Protein AF-0000000073371626 (afdb_homodimer)

Foldseek 3Di:
DKAWQPDPCWQLVVLLVQLAQFQEKEWEFQDAALDCPSDPCVNRLNYAEYEYEYAQFFQDPRLVSVLVSVLVVCVVCVVVNHHYWYFHDNPGHWGKIKGAHPVLKIKMKTWNFGNYPCRGHNDTIMIDIDTPSVVVVVVVCVSVLNGFFGIDDPVLSVVSVVQCVVQPDDDDPPDTRRGGSCVSTHTDPCSVVQDPPAWEKEFEDDDQVDWDDQQDFDQDQKDWQFFFPVPDPPHDARHKYFYAIPPLQQGQFIWGFHADWDACPDPPDRTGITTITGTLQNLCNGNSSVVSDGPVVLLVVDVVVDVDAQAPVRPSDPVVVVVPHRMGTTDPVSRVVVVVVSNVVSVVSSSD/DKAWQPDPCWQLVVLLVQLAQFQEKEWEFQDAALDCPSDPCVNRLNYAEYEYEYAQFFQDPRLVSVLVSVLVVCVVCVVVNHHYWYFHDNPGHWGKIKGAHPVQKIKMKTWNFGNYPCRGHNDTIMIDIDTPSVVVVVVVCVSVLNGFFGIDDPVLSVVSVVQCVVQPDDPDPPDTRRGGSCVSTHTDPCSVVQDPPAWEKEFEDDDQVDWDDQQDFDQDQKDWQFFFPVPDPPHDARHKYFYAIPPLQQGQFIWGFHADWDACPDPPDRTGITTITGTLQNLCNGNSSVVSDGPVVLLVVDVVVDVDAQAPVRPSDPVVVVVPHRMGTTDPVSRVVVVVVSNVVSVVSSSD

Solvent-accessible surface area (backbone atoms only — not comparable to full-atom values): 36688 Å² total; per-residue (Å²): 91,82,41,32,24,84,43,72,74,10,46,49,48,51,50,50,55,40,42,51,61,12,27,34,37,37,44,32,18,47,49,66,48,71,55,72,73,78,59,60,65,84,75,33,81,50,48,42,33,41,35,38,38,26,43,60,55,50,46,37,75,61,47,63,49,49,52,54,37,50,50,54,49,47,54,56,29,54,76,64,68,25,47,71,42,38,37,49,30,76,54,48,49,25,18,37,42,35,12,33,32,88,86,63,50,31,36,34,35,40,14,30,36,34,54,28,70,48,32,22,48,61,31,42,22,35,28,38,48,46,58,56,42,69,61,50,48,52,53,51,47,58,55,57,70,63,43,45,40,51,61,49,48,71,66,53,51,50,53,50,51,52,52,40,69,76,45,59,82,61,78,63,91,81,51,76,55,78,49,56,66,57,78,74,62,45,68,34,86,60,61,81,58,68,52,89,84,42,51,27,30,40,26,64,42,74,38,76,93,55,50,72,56,75,81,58,65,45,43,51,52,44,44,79,48,63,25,40,80,84,50,68,78,88,70,46,64,51,17,36,38,42,28,23,30,31,79,80,32,34,43,36,36,36,25,32,29,70,37,65,89,41,69,72,82,49,87,83,45,73,49,28,27,30,30,41,22,37,39,73,21,29,53,32,5,52,47,26,66,81,63,74,49,29,58,62,61,49,50,53,51,46,52,74,73,41,94,62,53,44,22,80,86,58,74,62,70,67,61,62,50,77,73,67,43,57,58,43,65,34,20,66,67,40,36,48,51,51,48,52,54,48,43,52,50,14,53,57,50,58,66,104,90,83,42,33,25,85,43,74,75,10,46,48,50,51,50,50,54,41,42,51,62,11,27,37,38,37,44,32,17,46,48,66,47,71,55,72,73,78,60,61,66,84,75,33,80,50,47,42,34,42,36,38,39,26,43,59,56,54,46,38,75,60,45,61,52,49,53,54,37,49,52,54,49,46,55,56,28,56,77,65,70,25,48,72,41,38,37,49,31,76,53,48,48,26,17,38,42,36,13,32,34,87,86,64,51,32,36,33,36,39,14,30,34,34,55,27,69,50,30,24,48,63,29,42,23,35,28,37,49,49,59,54,41,69,61,50,48,52,53,51,47,59,56,57,70,63,44,45,40,49,62,49,48,71,66,50,52,51,52,49,51,53,52,40,68,76,44,61,83,60,78,62,91,80,51,78,54,79,49,56,66,57,78,74,61,46,69,34,86,62,60,82,58,66,50,86,81,42,52,27,30,41,28,63,42,76,38,76,91,56,49,72,57,75,82,60,64,46,43,51,50,43,44,78,48,62,25,40,79,85,48,69,78,88,71,47,64,50,16,35,37,41,28,22,30,31,79,79,33,35,43,37,37,37,25,31,30,69,37,65,88,41,68,73,82,48,86,84,45,73,49,29,26,29,31,41,20,36,39,74,21,29,52,32,5,53,47,28,66,80,64,73,48,29,57,62,62,50,48,53,50,47,51,73,73,41,93,62,54,44,24,81,86,56,74,62,69,68,59,62,49,76,73,67,44,56,57,44,66,33,18,66,67,42,37,48,52,52,49,52,55,49,43,50,50,13,53,58,50,59,69,104

pLDDT: mean 91.42, std 7.22, range [48.56, 98.75]

Secondary structure (DSSP, 8-state):
-EEESSSSSSHHHHHHHHHTT-SEEEEE-SSB-S-TTSS-GGG-TT--EEEEEE---TT-THHHHHHHHHHHHHHHHHHTT-EEEEEE-TTB--EEEEEE-TTS-EEEEEES--BSHIIIIISB-EEEEE--HHHHHHHHHHHHTT--BPPB-HHHHHHHHHHHHHSPPPSSSSSPP---GGGG--BPTTTT---TTPPEEEEEESBTTBPPPTT-----SEEEEEE-TT--TT--TT-EEEEEETTT-BEEEEEEE-S--EE-S-TT-SS-EEEEEEES-HHHHHSHHHH--BHHHHHHHHHHH-S--SSTTS----HHHHTT-S-EEE-HHHHHHHHHHHHHHHHHHHT-/-EEESSSSS-HHHHHHHHHTT-SEEEEE-SSB-S-TTSS-GGG-TT--EEEEEE---TT-THHHHHHHHHHHHHHHHHHTT-EEEEEE-TTB--EEEEEE-TTS-EEEEEES--BSHIIIIISB-EEEEE--HHHHHHHHHHHHTT--BPPB-HHHHHHHHHHHHHSPPPSSSSSPP---GGGG--BPTTTT---TTPPEEEEEESBTTBPPPTT-----SEEEEEE-TT--TT--TT-EEEEEETTT-BEEEEEEE-S--EE-S-TT-SS-EEEEEEES-HHHHHSHHHH--BHHHHHHHHHHH-S--SSTTS----HHHHTT-S-EEE-HHHHHHHHHHHHHHHHHHHT-

Organism: Flavobacterium johnsoniae (strain ATCC 17061 / DSM 2064 / JCM 8514 / BCRC 14874 / CCUG 350202 / NBRC 14942 / NCIMB 11054 / UW101) (NCBI:txid376686)

Nearest PDB structures (foldseek):
  4gel-assembly1_A  TM=6.623E-01  e=2.636E-05  Drosophila melanogaster
  3sq5-assembly2_B  TM=3.967E-01  e=4.825E-05  Saccharomyces cerevisiae S288C
  3sq5-assembly6_C  TM=3.981E-01  e=5.445E-05  Saccharomyces cerevisiae S288C
  3sq8-assembly2_B  TM=4.186E-01  e=1.348E-04  Saccharomyces cerevisiae S288C
  1q32-assembly3_C  TM=4.103E-01  e=1.195E-04  Saccharomyces cerevisiae

Structure (mmCIF, N/CA/C/O backbone):
data_AF-0000000073371626-model_v1
#
loop_
_entity.id
_entity.type
_entity.pdbx_description
1 polymer 'Restriction endonuclease type II NgoFVII N-terminal domain-containing protein'
#
loop_
_atom_site.group_PDB
_atom_site.id
_atom_site.type_symbol
_atom_site.label_atom_id
_atom_site.label_alt_id
_atom_site.label_comp_id
_atom_site.label_asym_id
_atom_site.label_entity_id
_atom_site.label_seq_id
_atom_site.pdbx_PDB_ins_code
_atom_site.Cartn_x
_atom_site.Cartn_y
_atom_site.Cartn_z
_atom_site.occupancy
_atom_site.B_iso_or_equiv
_atom_site.auth_seq_id
_atom_site.auth_comp_id
_atom_site.auth_asym_id
_atom_site.auth_atom_id
_atom_site.pdbx_PDB_model_num
ATOM 1 N N . MET A 1 1 ? 0.713 -13.016 15.336 1 92.75 1 MET A N 1
ATOM 2 C CA . MET A 1 1 ? 0.901 -13.961 14.242 1 92.75 1 MET A CA 1
ATOM 3 C C . MET A 1 1 ? 1.153 -13.227 12.93 1 92.75 1 MET A C 1
ATOM 5 O O . MET A 1 1 ? 0.435 -12.289 12.586 1 92.75 1 MET A O 1
ATOM 9 N N . ILE A 1 2 ? 2.133 -13.633 12.211 1 95.75 2 ILE A N 1
ATOM 10 C CA . ILE A 1 2 ? 2.438 -13.047 10.906 1 95.75 2 ILE A CA 1
ATOM 11 C C . ILE A 1 2 ? 1.595 -13.719 9.828 1 95.75 2 ILE A C 1
ATOM 13 O O . ILE A 1 2 ? 1.449 -14.945 9.82 1 95.75 2 ILE A O 1
ATOM 17 N N . ILE A 1 3 ? 1.019 -12.844 8.977 1 96.25 3 ILE A N 1
ATOM 18 C CA . ILE A 1 3 ? 0.174 -13.336 7.891 1 96.25 3 ILE A CA 1
ATOM 19 C C . ILE A 1 3 ? 0.754 -12.898 6.547 1 96.25 3 ILE A C 1
ATOM 21 O O . ILE A 1 3 ? 1.371 -11.836 6.445 1 96.25 3 ILE A O 1
ATOM 25 N N . ASN A 1 4 ? 0.581 -13.734 5.578 1 95.12 4 ASN A N 1
ATOM 26 C CA . ASN A 1 4 ? 0.992 -13.406 4.219 1 95.12 4 ASN A CA 1
ATOM 27 C C . ASN A 1 4 ? 0.132 -14.125 3.184 1 95.12 4 ASN A C 1
ATOM 29 O O . ASN A 1 4 ? -0.821 -14.82 3.537 1 95.12 4 ASN A O 1
ATOM 33 N N . ASN A 1 5 ? 0.377 -13.867 1.93 1 91.56 5 ASN A N 1
ATOM 34 C CA . ASN A 1 5 ? -0.418 -14.477 0.869 1 91.56 5 ASN A CA 1
ATOM 35 C C . ASN A 1 5 ? 0.321 -15.633 0.21 1 91.56 5 ASN A C 1
ATOM 37 O O . ASN A 1 5 ? 0.059 -15.969 -0.948 1 91.56 5 ASN A O 1
ATOM 41 N N . LEU A 1 6 ? 1.249 -16.234 0.873 1 85.75 6 LEU A N 1
ATOM 42 C CA . LEU A 1 6 ? 2.08 -17.281 0.268 1 85.75 6 LEU A CA 1
ATOM 43 C C . LEU A 1 6 ? 1.357 -18.625 0.265 1 85.75 6 LEU A C 1
ATOM 45 O O . LEU A 1 6 ? 1.781 -19.547 -0.416 1 85.75 6 LEU A O 1
ATOM 49 N N . THR A 1 7 ? 0.28 -18.734 1.077 1 85.44 7 THR A N 1
ATOM 50 C CA . THR A 1 7 ? -0.546 -19.938 1.125 1 85.44 7 THR A CA 1
ATOM 51 C C . THR A 1 7 ? -2.027 -19.578 1.078 1 85.44 7 THR A C 1
ATOM 53 O O . THR A 1 7 ? -2.383 -18.406 1.025 1 85.44 7 THR A O 1
ATOM 56 N N . ARG A 1 8 ? -2.885 -20.578 1.161 1 86.88 8 ARG A N 1
ATOM 57 C CA . ARG A 1 8 ? -4.328 -20.359 1.145 1 86.88 8 ARG A CA 1
ATOM 58 C C . ARG A 1 8 ? -4.797 -19.719 2.451 1 86.88 8 ARG A C 1
ATOM 60 O O . ARG A 1 8 ? -5.914 -19.203 2.529 1 86.88 8 ARG A O 1
ATOM 67 N N . GLN A 1 9 ? -3.961 -19.953 3.438 1 91.06 9 GLN A N 1
ATOM 68 C CA . GLN A 1 9 ? -4.223 -19.203 4.656 1 91.06 9 GLN A CA 1
ATOM 69 C C . GLN A 1 9 ? -3.74 -17.766 4.527 1 91.06 9 GLN A C 1
ATOM 71 O O . GLN A 1 9 ? -2.91 -17.297 5.316 1 91.06 9 GLN A O 1
ATOM 76 N N . ASN A 1 10 ? -4.32 -17.141 3.539 1 94 10 ASN A N 1
ATOM 77 C CA . ASN A 1 10 ? -3.906 -15.805 3.16 1 94 10 ASN A CA 1
ATOM 78 C C . ASN A 1 10 ? -4.723 -14.734 3.889 1 94 10 ASN A C 1
ATOM 80 O O . ASN A 1 10 ? -5.441 -15.047 4.84 1 94 10 ASN A O 1
ATOM 84 N N . HIS A 1 11 ? -4.578 -13.5 3.502 1 97.44 11 HIS A N 1
ATOM 85 C CA . HIS A 1 11 ? -5.25 -12.391 4.168 1 97.44 11 HIS A CA 1
ATOM 86 C C . HIS A 1 11 ? -6.766 -12.57 4.137 1 97.44 11 HIS A C 1
ATOM 88 O O . HIS A 1 11 ? -7.445 -12.32 5.137 1 97.44 11 HIS A O 1
ATOM 94 N N . LEU A 1 12 ? -7.258 -12.977 2.953 1 95.88 12 LEU A N 1
ATOM 95 C CA . LEU A 1 12 ? -8.703 -13.156 2.832 1 95.88 12 LEU A CA 1
ATOM 96 C C . LEU A 1 12 ? -9.211 -14.172 3.848 1 95.88 12 LEU A C 1
ATOM 98 O O . LEU A 1 12 ? -10.227 -13.938 4.508 1 95.88 12 LEU A O 1
ATOM 102 N N . HIS A 1 13 ? -8.492 -15.258 3.951 1 95 13 HIS A N 1
ATOM 103 C CA . HIS A 1 13 ? -8.844 -16.297 4.914 1 95 13 HIS A CA 1
ATOM 104 C C . HIS A 1 13 ? -8.922 -15.734 6.328 1 95 13 HIS A C 1
ATOM 106 O O . HIS A 1 13 ? -9.906 -15.969 7.035 1 95 13 HIS A O 1
ATOM 112 N N . HIS A 1 14 ? -7.977 -15 6.738 1 97.38 14 HIS A N 1
ATOM 113 C CA . HIS A 1 14 ? -7.91 -14.484 8.102 1 97.38 14 HIS A CA 1
ATOM 114 C C . HIS A 1 14 ? -8.938 -13.383 8.328 1 97.38 14 HIS A C 1
ATOM 116 O O . HIS A 1 14 ? -9.5 -13.258 9.414 1 97.38 14 HIS A O 1
ATOM 122 N N . VAL A 1 15 ? -9.164 -12.531 7.34 1 97.88 15 VAL A N 1
ATOM 123 C CA . VAL A 1 15 ? -10.18 -11.492 7.445 1 97.88 15 VAL A CA 1
ATOM 124 C C . VAL A 1 15 ? -11.547 -12.133 7.664 1 97.88 15 VAL A C 1
ATOM 126 O O . VAL A 1 15 ? -12.32 -11.688 8.523 1 97.88 15 VAL A O 1
ATOM 129 N N . LYS A 1 16 ? -11.812 -13.164 6.883 1 96.75 16 LYS A N 1
ATOM 130 C CA . LYS A 1 16 ? -13.07 -13.883 7.051 1 96.75 16 LYS A CA 1
ATOM 131 C C . LYS A 1 16 ? -13.211 -14.43 8.469 1 96.75 16 LYS A C 1
ATOM 133 O O . LYS A 1 16 ? -14.281 -14.328 9.07 1 96.75 16 LYS A O 1
ATOM 138 N N . GLN A 1 17 ? -12.156 -14.984 8.938 1 96.31 17 GLN A N 1
ATOM 139 C CA . GLN A 1 17 ? -12.18 -15.539 10.289 1 96.31 17 GLN A CA 1
ATOM 140 C C . GLN A 1 17 ? -12.438 -14.445 11.32 1 96.31 17 GLN A C 1
ATOM 142 O O . GLN A 1 17 ? -13.195 -14.656 12.273 1 96.31 17 GLN A O 1
ATOM 147 N N . ILE A 1 18 ? -11.82 -13.328 11.203 1 97 18 ILE A N 1
ATOM 148 C CA . ILE A 1 18 ? -11.953 -12.203 12.125 1 97 18 ILE A CA 1
ATOM 149 C C . ILE A 1 18 ? -13.391 -11.68 12.094 1 97 18 ILE A C 1
ATOM 151 O O . ILE A 1 18 ? -13.953 -11.344 13.141 1 97 18 ILE A O 1
ATOM 155 N N . PHE A 1 19 ? -13.914 -11.664 10.93 1 97.06 19 PHE A N 1
ATOM 156 C CA . PHE A 1 19 ? -15.25 -11.102 10.773 1 97.06 19 PHE A CA 1
ATOM 157 C C . PHE A 1 19 ? -16.312 -12.094 11.219 1 97.06 19 PHE A C 1
ATOM 159 O O . PHE A 1 19 ? -17.438 -11.695 11.57 1 97.06 19 PHE A O 1
ATOM 166 N N . GLN A 1 20 ? -15.742 -13.359 11.141 1 93.69 20 GLN A N 1
ATOM 167 C CA . GLN A 1 20 ? -16.688 -14.398 11.531 1 93.69 20 GLN A CA 1
ATOM 168 C C . GLN A 1 20 ? -17.094 -14.25 12.992 1 93.69 20 GLN A C 1
ATOM 170 O O . GLN A 1 20 ? -16.25 -14.281 13.883 1 93.69 20 GLN A O 1
ATOM 175 N N . GLY A 1 21 ? -18.219 -13.875 13.359 1 90.69 21 GLY A N 1
ATOM 176 C CA . GLY A 1 21 ? -18.75 -13.742 14.711 1 90.69 21 GLY A CA 1
ATOM 177 C C . GLY A 1 21 ? -18.672 -12.32 15.242 1 90.69 21 GLY A C 1
ATOM 178 O O . GLY A 1 21 ? -19.078 -12.055 16.375 1 90.69 21 GLY A O 1
ATOM 179 N N . ALA A 1 22 ? -18 -11.461 14.586 1 97 22 ALA A N 1
ATOM 180 C CA . ALA A 1 22 ? -17.844 -10.078 15.023 1 97 22 ALA A CA 1
ATOM 181 C C . ALA A 1 22 ? -19.172 -9.336 15 1 97 22 ALA A C 1
ATOM 183 O O . ALA A 1 22 ? -20.016 -9.602 14.141 1 97 22 ALA A O 1
ATOM 184 N N . LYS A 1 23 ? -19.359 -8.5 15.922 1 97.75 23 LYS A N 1
ATOM 185 C CA . LYS A 1 23 ? -20.531 -7.625 15.984 1 97.75 23 LYS A CA 1
ATOM 186 C C . LYS A 1 23 ? -20.297 -6.363 15.156 1 97.75 23 LYS A C 1
ATOM 188 O O . LYS A 1 23 ? -21.203 -5.91 14.445 1 97.75 23 LYS A O 1
ATOM 193 N N . ASN A 1 24 ? -19.125 -5.801 15.32 1 97.88 24 ASN A N 1
ATOM 194 C CA . ASN A 1 24 ? -18.703 -4.633 14.555 1 97.88 24 ASN A CA 1
ATOM 195 C C . ASN A 1 24 ? -17.453 -4.922 13.734 1 97.88 24 ASN A C 1
ATOM 197 O O . ASN A 1 24 ? -16.5 -5.52 14.242 1 97.88 24 ASN A O 1
ATOM 201 N N . VAL A 1 25 ? -17.5 -4.504 12.5 1 98.06 25 VAL A N 1
ATOM 202 C CA . VAL A 1 25 ? -16.344 -4.734 11.633 1 98.06 25 VAL A CA 1
ATOM 203 C C . VAL A 1 25 ? -15.867 -3.406 11.047 1 98.06 25 VAL A C 1
ATOM 205 O O . VAL A 1 25 ? -16.688 -2.541 10.711 1 98.06 25 VAL A O 1
ATOM 208 N N . PHE A 1 26 ? -14.594 -3.197 11.016 1 98.38 26 PHE A N 1
ATOM 209 C CA . PHE A 1 26 ? -13.945 -2.062 10.367 1 98.38 26 PHE A CA 1
ATOM 210 C C . PHE A 1 26 ? -13.086 -2.525 9.195 1 98.38 26 PHE A C 1
ATOM 212 O O . PHE A 1 26 ? -12.242 -3.414 9.352 1 98.38 26 PHE A O 1
ATOM 219 N N . ILE A 1 27 ? -13.344 -2.027 8.07 1 98.31 27 ILE A N 1
ATOM 220 C CA . ILE A 1 27 ? -12.516 -2.215 6.883 1 98.31 27 ILE A CA 1
ATOM 221 C C . ILE A 1 27 ? -11.805 -0.909 6.539 1 98.31 27 ILE A C 1
ATOM 223 O O . ILE A 1 27 ? -12.414 0.014 5.996 1 98.31 27 ILE A O 1
ATOM 227 N N . ILE A 1 28 ? -10.578 -0.821 6.809 1 98.31 28 ILE A N 1
ATOM 228 C CA . ILE A 1 28 ? -9.766 0.372 6.582 1 98.31 28 ILE A CA 1
ATOM 229 C C . ILE A 1 28 ? -8.781 0.117 5.445 1 98.31 28 ILE A C 1
ATOM 231 O O . ILE A 1 28 ? -7.875 -0.712 5.574 1 98.31 28 ILE A O 1
ATOM 235 N N . SER A 1 29 ? -8.977 0.759 4.348 1 98.06 29 SER A N 1
ATOM 236 C CA . SER A 1 29 ? -8.18 0.516 3.146 1 98.06 29 SER A CA 1
ATOM 237 C C . SER A 1 29 ? -8.383 1.621 2.117 1 98.06 29 SER A C 1
ATOM 239 O O . SER A 1 29 ? -9.523 1.983 1.803 1 98.06 29 SER A O 1
ATOM 241 N N . PRO A 1 30 ? -7.309 2.168 1.535 1 95.94 30 PRO A N 1
ATOM 242 C CA . PRO A 1 30 ? -7.48 3.18 0.49 1 95.94 30 PRO A CA 1
ATOM 243 C C . PRO A 1 30 ? -8.156 2.625 -0.762 1 95.94 30 PRO A C 1
ATOM 245 O O . PRO A 1 30 ? -8.977 3.309 -1.382 1 95.94 30 PRO A O 1
ATOM 248 N N . TYR A 1 31 ? -7.773 1.39 -1.123 1 95 31 TYR A N 1
ATOM 249 C CA . TYR A 1 31 ? -8.391 0.726 -2.262 1 95 31 TYR A CA 1
ATOM 250 C C . TYR A 1 31 ? -9.375 -0.348 -1.8 1 95 31 TYR A C 1
ATOM 252 O O . TYR A 1 31 ? -9.086 -1.094 -0.86 1 95 31 TYR A O 1
ATOM 260 N N . ILE A 1 32 ? -10.461 -0.298 -2.422 1 95.25 32 ILE A N 1
ATOM 261 C CA . ILE A 1 32 ? -11.531 -1.218 -2.055 1 95.25 32 ILE A CA 1
ATOM 262 C C . ILE A 1 32 ? -11.969 -2.018 -3.281 1 95.25 32 ILE A C 1
ATOM 264 O O . ILE A 1 32 ? -12.039 -1.479 -4.391 1 95.25 32 ILE A O 1
ATOM 268 N N . THR A 1 33 ? -12.281 -3.227 -3.088 1 89.06 33 THR A N 1
ATOM 269 C CA . THR A 1 33 ? -12.742 -4.105 -4.156 1 89.06 33 THR A CA 1
ATOM 270 C C . THR A 1 33 ? -14.016 -3.562 -4.797 1 89.06 33 THR A C 1
ATOM 272 O O . THR A 1 33 ? -14.773 -2.832 -4.156 1 89.06 33 THR A O 1
ATOM 275 N N . LYS A 1 34 ? -14.172 -3.924 -6.008 1 88.12 34 LYS A N 1
ATOM 276 C CA . LYS A 1 34 ? -15.438 -3.674 -6.691 1 88.12 34 LYS A CA 1
ATOM 277 C C . LYS A 1 34 ? -16.281 -4.941 -6.762 1 88.12 34 LYS A C 1
ATOM 279 O O . LYS A 1 34 ? -17.422 -4.906 -7.23 1 88.12 34 LYS A O 1
ATOM 284 N N . ASN A 1 35 ? -15.727 -5.965 -6.301 1 88 35 ASN A N 1
ATOM 285 C CA . ASN A 1 35 ? -16.359 -7.273 -6.367 1 88 35 ASN A CA 1
ATOM 286 C C . ASN A 1 35 ? -17.109 -7.605 -5.074 1 88 35 ASN A C 1
ATOM 288 O O . ASN A 1 35 ? -16.484 -8.016 -4.09 1 88 35 ASN A O 1
ATOM 292 N N . ILE A 1 36 ? -18.406 -7.621 -5.148 1 89.38 36 ILE A N 1
ATOM 293 C CA . ILE A 1 36 ? -19.234 -7.824 -3.973 1 89.38 36 ILE A CA 1
ATOM 294 C C . ILE A 1 36 ? -19.062 -9.25 -3.457 1 89.38 36 ILE A C 1
ATOM 296 O O . ILE A 1 36 ? -19.344 -9.539 -2.289 1 89.38 36 ILE A O 1
ATOM 300 N N . ALA A 1 37 ? -18.547 -10.109 -4.348 1 86.5 37 ALA A N 1
ATOM 301 C CA . ALA A 1 37 ? -18.469 -11.523 -4.004 1 86.5 37 ALA A CA 1
ATOM 302 C C . ALA A 1 37 ? -17.172 -11.836 -3.26 1 86.5 37 ALA A C 1
ATOM 304 O O . ALA A 1 37 ? -17 -12.938 -2.744 1 86.5 37 ALA A O 1
ATOM 305 N N . LEU A 1 38 ? -16.297 -10.93 -3.234 1 88.94 38 LEU A N 1
ATOM 306 C CA . LEU A 1 38 ? -15.031 -11.172 -2.545 1 88.94 38 LEU A CA 1
ATOM 307 C C . LEU A 1 38 ? -15.273 -11.602 -1.102 1 88.94 38 LEU A C 1
ATOM 309 O O . LEU A 1 38 ? -14.664 -12.555 -0.621 1 88.94 38 LEU A O 1
ATOM 313 N N . LEU A 1 39 ? -16.078 -10.867 -0.428 1 91.5 39 LEU A N 1
ATOM 314 C CA . LEU A 1 39 ? -16.484 -11.18 0.935 1 91.5 39 LEU A CA 1
ATOM 315 C C . LEU A 1 39 ? -18 -11.195 1.053 1 91.5 39 LEU A C 1
ATOM 317 O O . LEU A 1 39 ? -18.656 -10.156 0.957 1 91.5 39 LEU A O 1
ATOM 321 N N . ASP A 1 40 ? -18.484 -12.328 1.25 1 90.44 40 ASP A N 1
ATOM 322 C CA . ASP A 1 40 ? -19.938 -12.445 1.416 1 90.44 40 ASP A CA 1
ATOM 323 C C . ASP A 1 40 ? -20.359 -12.086 2.838 1 90.44 40 ASP A C 1
ATOM 325 O O . ASP A 1 40 ? -20.375 -12.938 3.723 1 90.44 40 ASP A O 1
ATOM 329 N N . PHE A 1 41 ? -20.844 -10.93 3.01 1 92 41 PHE A N 1
ATOM 330 C CA . PHE A 1 41 ? -21.203 -10.43 4.332 1 92 41 PHE A CA 1
ATOM 331 C C . PHE A 1 41 ? -22.422 -11.156 4.879 1 92 41 PHE A C 1
ATOM 333 O O . PHE A 1 41 ? -22.703 -11.102 6.078 1 92 41 PHE A O 1
ATOM 340 N N . ALA A 1 42 ? -23.141 -11.812 3.982 1 85.94 42 ALA A N 1
ATOM 341 C CA . ALA A 1 42 ? -24.328 -12.547 4.406 1 85.94 42 ALA A CA 1
ATOM 342 C C . ALA A 1 42 ? -23.969 -13.727 5.297 1 85.94 42 ALA A C 1
ATOM 344 O O . ALA A 1 42 ? -24.797 -14.234 6.043 1 85.94 42 ALA A O 1
ATOM 345 N N . GLU A 1 43 ? -22.75 -14.102 5.203 1 88.69 43 GLU A N 1
ATOM 346 C CA . GLU A 1 43 ? -22.281 -15.25 5.98 1 88.69 43 GLU A CA 1
ATOM 347 C C . GLU A 1 43 ? -22.031 -14.859 7.438 1 88.69 43 GLU A C 1
ATOM 349 O O . GLU A 1 43 ? -21.891 -15.727 8.297 1 88.69 43 GLU A O 1
ATOM 354 N N . PHE A 1 44 ? -22 -13.594 7.707 1 93.38 44 PHE A N 1
ATOM 355 C CA . PHE A 1 44 ? -21.688 -13.133 9.055 1 93.38 44 PHE A CA 1
ATOM 356 C C . PHE A 1 44 ? -22.969 -12.844 9.836 1 93.38 44 PHE A C 1
ATOM 358 O O . PHE A 1 44 ? -23.484 -11.727 9.781 1 93.38 44 PHE A O 1
ATOM 365 N N . ASN A 1 45 ? -23.359 -13.695 10.664 1 90.88 45 ASN A N 1
ATOM 366 C CA . ASN A 1 45 ? -24.688 -13.664 11.289 1 90.88 45 ASN A CA 1
ATOM 367 C C . ASN A 1 45 ? -24.719 -12.711 12.477 1 90.88 45 ASN A C 1
ATOM 369 O O . ASN A 1 45 ? -25.781 -12.211 12.852 1 90.88 45 ASN A O 1
ATOM 373 N N . SER A 1 46 ? -23.641 -12.43 13.07 1 94 46 SER A N 1
ATOM 374 C CA . SER A 1 46 ? -23.625 -11.602 14.273 1 94 46 SER A CA 1
ATOM 375 C C . SER A 1 46 ? -23.391 -10.133 13.93 1 94 46 SER A C 1
ATOM 377 O O . SER A 1 46 ? -23.406 -9.273 14.812 1 94 46 SER A O 1
ATOM 379 N N . LEU A 1 47 ? -23.219 -9.836 12.734 1 96.06 47 LEU A N 1
ATOM 380 C CA . LEU A 1 47 ? -22.781 -8.516 12.281 1 96.06 47 LEU A CA 1
ATOM 381 C C . LEU A 1 47 ? -23.891 -7.484 12.477 1 96.06 47 LEU A C 1
ATOM 383 O O . LEU A 1 47 ? -25.031 -7.695 12.062 1 96.06 47 LEU A O 1
ATOM 387 N N . GLU A 1 48 ? -23.594 -6.336 13.148 1 97.44 48 GLU A N 1
ATOM 388 C CA . GLU A 1 48 ? -24.562 -5.27 13.383 1 97.44 48 GLU A CA 1
ATOM 389 C C . GLU A 1 48 ? -24.125 -3.975 12.695 1 97.44 48 GLU A C 1
ATOM 391 O O . GLU A 1 48 ? -24.969 -3.148 12.336 1 97.44 48 GLU A O 1
ATOM 396 N N . LYS A 1 49 ? -22.844 -3.85 12.594 1 97.88 49 LYS A N 1
ATOM 397 C CA . LYS A 1 49 ? -22.344 -2.607 12.008 1 97.88 49 LYS A CA 1
ATOM 398 C C . LYS A 1 49 ? -21.078 -2.85 11.195 1 97.88 49 LYS A C 1
ATOM 400 O O . LYS A 1 49 ? -20.203 -3.604 11.617 1 97.88 49 LYS A O 1
ATOM 405 N N . VAL A 1 50 ? -20.984 -2.268 10.039 1 97.62 50 VAL A N 1
ATOM 406 C CA . VAL A 1 50 ? -19.797 -2.277 9.195 1 97.62 50 VAL A CA 1
ATOM 407 C C . VAL A 1 50 ? -19.344 -0.844 8.922 1 97.62 50 VAL A C 1
ATOM 409 O O . VAL A 1 50 ? -20.141 -0.009 8.484 1 97.62 50 VAL A O 1
ATOM 412 N N . THR A 1 51 ? -18.172 -0.517 9.25 1 97.94 51 THR A N 1
ATOM 413 C CA . THR A 1 51 ? -17.562 0.773 8.938 1 97.94 51 THR A CA 1
ATOM 414 C C . THR A 1 51 ? -16.438 0.614 7.926 1 97.94 51 THR A C 1
ATOM 416 O O . THR A 1 51 ? -15.523 -0.198 8.125 1 97.94 51 THR A O 1
ATOM 419 N N . VAL A 1 52 ? -16.516 1.341 6.867 1 97.81 52 VAL A N 1
ATOM 420 C CA . VAL A 1 52 ? -15.445 1.378 5.879 1 97.81 52 VAL A CA 1
ATOM 421 C C . VAL A 1 52 ? -14.742 2.73 5.93 1 97.81 52 VAL A C 1
ATOM 423 O O . VAL A 1 52 ? -15.391 3.779 5.867 1 97.81 52 VAL A O 1
ATOM 426 N N . VAL A 1 53 ? -13.492 2.746 6.156 1 97.75 53 VAL A N 1
ATOM 427 C CA . VAL A 1 53 ? -12.656 3.936 6.031 1 97.75 53 VAL A CA 1
ATOM 428 C C . VAL A 1 53 ? -11.82 3.85 4.758 1 97.75 53 VAL A C 1
ATOM 430 O O . VAL A 1 53 ? -11.031 2.914 4.586 1 97.75 53 VAL A O 1
ATOM 433 N N . THR A 1 54 ? -11.969 4.781 3.854 1 97.44 54 THR A N 1
ATOM 434 C CA . THR A 1 54 ? -11.305 4.699 2.561 1 97.44 54 THR A CA 1
ATOM 435 C C . THR A 1 54 ? -11.031 6.09 1.998 1 97.44 54 THR A C 1
ATOM 437 O O . THR A 1 54 ? -11.156 7.086 2.713 1 97.44 54 THR A O 1
ATOM 440 N N . THR A 1 55 ? -10.477 6.164 0.823 1 93.69 55 THR A N 1
ATOM 441 C CA . THR A 1 55 ? -10.227 7.426 0.138 1 93.69 55 THR A CA 1
ATOM 442 C C . THR A 1 55 ? -11.242 7.652 -0.975 1 93.69 55 THR A C 1
ATOM 444 O O . THR A 1 55 ? -11.883 6.707 -1.441 1 93.69 55 THR A O 1
ATOM 447 N N . LEU A 1 56 ? -11.492 8.805 -1.27 1 93.44 56 LEU A N 1
ATOM 448 C CA . LEU A 1 56 ? -12.312 9.227 -2.398 1 93.44 56 LEU A CA 1
ATOM 449 C C . LEU A 1 56 ? -11.773 10.508 -3.018 1 93.44 56 LEU A C 1
ATOM 451 O O . LEU A 1 56 ? -12.414 11.562 -2.953 1 93.44 56 LEU A O 1
ATOM 455 N N . LYS A 1 57 ? -10.617 10.383 -3.664 1 86.38 57 LYS A N 1
ATOM 456 C CA . LYS A 1 57 ? -9.875 11.539 -4.164 1 86.38 57 LYS A CA 1
ATOM 457 C C . LYS A 1 57 ? -10.523 12.109 -5.422 1 86.38 57 LYS A C 1
ATOM 459 O O . LYS A 1 57 ? -11 11.359 -6.273 1 86.38 57 LYS A O 1
ATOM 464 N N . PRO A 1 58 ? -10.438 13.43 -5.602 1 85.88 58 PRO A N 1
ATOM 465 C CA . PRO A 1 58 ? -11 14.031 -6.812 1 85.88 58 PRO A CA 1
ATOM 466 C C . PRO A 1 58 ? -10.219 13.664 -8.07 1 85.88 58 PRO A C 1
ATOM 468 O O . PRO A 1 58 ? -9.016 13.398 -8 1 85.88 58 PRO A O 1
ATOM 471 N N . PHE A 1 59 ? -10.953 13.586 -9.148 1 84.69 59 PHE A N 1
ATOM 472 C CA . PHE A 1 59 ? -10.383 13.359 -10.477 1 84.69 59 PHE A CA 1
ATOM 473 C C . PHE A 1 59 ? -9.711 11.992 -10.547 1 84.69 59 PHE A C 1
ATOM 475 O O . PHE A 1 59 ? -8.703 11.828 -11.234 1 84.69 59 PHE A O 1
ATOM 482 N N . ASP A 1 60 ? -10.242 11.148 -9.758 1 88.69 60 ASP A N 1
ATOM 483 C CA . ASP A 1 60 ? -9.742 9.773 -9.727 1 88.69 60 ASP A CA 1
ATOM 484 C C . ASP A 1 60 ? -10.82 8.789 -10.172 1 88.69 60 ASP A C 1
ATOM 486 O O . ASP A 1 60 ? -11.992 8.93 -9.797 1 88.69 60 ASP A O 1
ATOM 490 N N . LYS A 1 61 ? -10.383 7.801 -10.898 1 89.56 61 LYS A N 1
ATOM 491 C CA . LYS A 1 61 ? -11.312 6.828 -11.461 1 89.56 61 LYS A CA 1
ATOM 492 C C . LYS A 1 61 ? -11.969 6 -10.359 1 89.56 61 LYS A C 1
ATOM 494 O O . LYS A 1 61 ? -13.086 5.496 -10.539 1 89.56 61 LYS A O 1
ATOM 499 N N . ASP A 1 62 ? -11.383 5.883 -9.258 1 92.25 62 ASP A N 1
ATOM 500 C CA . ASP A 1 62 ? -11.867 5.062 -8.156 1 92.25 62 ASP A CA 1
ATOM 501 C C . ASP A 1 62 ? -13.195 5.582 -7.621 1 92.25 62 ASP A C 1
ATOM 503 O O . ASP A 1 62 ? -13.961 4.836 -7 1 92.25 62 ASP A O 1
ATOM 507 N N . GLN A 1 63 ? -13.469 6.848 -7.855 1 93.31 63 GLN A N 1
ATOM 508 C CA . GLN A 1 63 ? -14.719 7.43 -7.395 1 93.31 63 GLN A CA 1
ATOM 509 C C . GLN A 1 63 ? -15.922 6.68 -7.965 1 93.31 63 GLN A C 1
ATOM 511 O O . GLN A 1 63 ? -16.891 6.406 -7.254 1 93.31 63 GLN A O 1
ATOM 516 N N . TYR A 1 64 ? -15.82 6.301 -9.227 1 93.94 64 TYR A N 1
ATOM 517 C CA . TYR A 1 64 ? -16.922 5.629 -9.914 1 93.94 64 TYR A CA 1
ATOM 518 C C . TYR A 1 64 ? -17.188 4.258 -9.297 1 93.94 64 TYR A C 1
ATOM 520 O O . TYR A 1 64 ? -18.312 3.955 -8.922 1 93.94 64 TYR A O 1
ATOM 528 N N . SER A 1 65 ? -16.109 3.488 -9.195 1 93.88 65 SER A N 1
ATOM 529 C CA . SER A 1 65 ? -16.266 2.105 -8.75 1 93.88 65 SER A CA 1
ATOM 530 C C . SER A 1 65 ? -16.656 2.037 -7.273 1 93.88 65 SER A C 1
ATOM 532 O O . SER A 1 65 ? -17.469 1.206 -6.875 1 93.88 65 SER A O 1
ATOM 534 N N . LYS A 1 66 ? -16.125 2.914 -6.445 1 96.06 66 LYS A N 1
ATOM 535 C CA . LYS A 1 66 ? -16.359 2.857 -5.008 1 96.06 66 LYS A CA 1
ATOM 536 C C . LYS A 1 66 ? -17.812 3.203 -4.668 1 96.06 66 LYS A C 1
ATOM 538 O O . LYS A 1 66 ? -18.438 2.531 -3.85 1 96.06 66 LYS A O 1
ATOM 543 N N . ILE A 1 67 ? -18.297 4.215 -5.332 1 96.56 67 ILE A N 1
ATOM 544 C CA . ILE A 1 67 ? -19.656 4.648 -5.012 1 96.56 67 ILE A CA 1
ATOM 545 C C . ILE A 1 67 ? -20.656 3.559 -5.402 1 96.56 67 ILE A C 1
ATOM 547 O O . ILE A 1 67 ? -21.594 3.271 -4.656 1 96.56 67 ILE A O 1
ATOM 551 N N . ASN A 1 68 ? -20.422 2.953 -6.547 1 95.19 68 ASN A N 1
ATOM 552 C CA . ASN A 1 68 ? -21.281 1.85 -6.949 1 95.19 68 ASN A CA 1
ATOM 553 C C . ASN A 1 68 ? -21.203 0.689 -5.961 1 95.19 68 ASN A C 1
ATOM 555 O O . ASN A 1 68 ? -22.234 0.089 -5.621 1 95.19 68 ASN A O 1
ATOM 559 N N . TYR A 1 69 ? -20.062 0.373 -5.605 1 95.88 69 TYR A N 1
ATOM 560 C CA . TYR A 1 69 ? -19.859 -0.684 -4.621 1 95.88 69 TYR A CA 1
ATOM 561 C C . TYR A 1 69 ? -20.562 -0.356 -3.311 1 95.88 69 TYR A C 1
ATOM 563 O O . TYR A 1 69 ? -21.219 -1.217 -2.719 1 95.88 69 TYR A O 1
ATOM 571 N N . PHE A 1 70 ? -20.469 0.886 -2.801 1 96.88 70 PHE A N 1
ATOM 572 C CA . PHE A 1 70 ? -21.094 1.313 -1.555 1 96.88 70 PHE A CA 1
ATOM 573 C C . PHE A 1 70 ? -22.609 1.204 -1.646 1 96.88 70 PHE A C 1
ATOM 575 O O . PHE A 1 70 ? -23.281 0.832 -0.674 1 96.88 70 PHE A O 1
ATOM 582 N N . LYS A 1 71 ? -23.109 1.575 -2.809 1 96.56 71 LYS A N 1
ATOM 583 C CA . LYS A 1 71 ? -24.547 1.46 -2.986 1 96.56 71 LYS A CA 1
ATOM 584 C C . LYS A 1 71 ? -25 0.009 -2.861 1 96.56 71 LYS A C 1
ATOM 586 O O . LYS A 1 71 ? -26.016 -0.278 -2.209 1 96.56 71 LYS A O 1
ATOM 591 N N . GLU A 1 72 ? -24.297 -0.874 -3.508 1 94.94 72 GLU A N 1
ATOM 592 C CA . GLU A 1 72 ? -24.609 -2.297 -3.418 1 94.94 72 GLU A CA 1
ATOM 593 C C . GLU A 1 72 ? -24.531 -2.789 -1.976 1 94.94 72 GLU A C 1
ATOM 595 O O . GLU A 1 72 ? -25.406 -3.523 -1.515 1 94.94 72 GLU A O 1
ATOM 600 N N . LEU A 1 73 ? -23.484 -2.412 -1.292 1 95.12 73 LEU A N 1
ATOM 601 C CA . LEU A 1 73 ? -23.312 -2.807 0.102 1 95.12 73 LEU A CA 1
ATOM 602 C C . LEU A 1 73 ? -24.453 -2.264 0.96 1 95.12 73 LEU A C 1
ATOM 604 O O . LEU A 1 73 ? -24.969 -2.963 1.837 1 95.12 73 LEU A O 1
ATOM 608 N N . TYR A 1 74 ? -24.734 -1.014 0.707 1 94.62 74 TYR A N 1
ATOM 609 C CA . TYR A 1 74 ? -25.812 -0.405 1.462 1 94.62 74 TYR A CA 1
ATOM 610 C C . TYR A 1 74 ? -27.094 -1.225 1.332 1 94.62 74 TYR A C 1
ATOM 612 O O . TYR A 1 74 ? -27.781 -1.472 2.324 1 94.62 74 TYR A O 1
ATOM 620 N N . ASN A 1 75 ? -27.422 -1.621 0.127 1 94.25 75 ASN A N 1
ATOM 621 C CA . ASN A 1 75 ? -28.625 -2.414 -0.107 1 94.25 75 ASN A CA 1
ATOM 622 C C . ASN A 1 75 ? -28.578 -3.742 0.643 1 94.25 75 ASN A C 1
ATOM 624 O O . ASN A 1 75 ? -29.562 -4.156 1.248 1 94.25 75 ASN A O 1
ATOM 628 N N . ILE A 1 76 ? -27.469 -4.359 0.626 1 93.69 76 ILE A N 1
ATOM 629 C CA . ILE A 1 76 ? -27.281 -5.641 1.305 1 93.69 76 ILE A CA 1
ATOM 630 C C . ILE A 1 76 ? -27.438 -5.449 2.812 1 93.69 76 ILE A C 1
ATOM 632 O O . ILE A 1 76 ? -28.172 -6.191 3.467 1 93.69 76 ILE A O 1
ATOM 636 N N . PHE A 1 77 ? -26.797 -4.473 3.354 1 95.5 77 PHE A N 1
ATOM 637 C CA . PHE A 1 77 ? -26.781 -4.254 4.797 1 95.5 77 PHE A CA 1
ATOM 638 C C . PHE A 1 77 ? -28.156 -3.795 5.285 1 95.5 77 PHE A C 1
ATOM 640 O O . PHE A 1 77 ? -28.594 -4.203 6.359 1 95.5 77 PHE A O 1
ATOM 647 N N . ASN A 1 78 ? -28.703 -2.939 4.488 1 93.69 78 ASN A N 1
ATOM 648 C CA . ASN A 1 78 ? -30.031 -2.461 4.863 1 93.69 78 ASN A CA 1
ATOM 649 C C . ASN A 1 78 ? -31.047 -3.605 4.945 1 93.69 78 ASN A C 1
ATOM 651 O O . ASN A 1 78 ? -31.891 -3.635 5.844 1 93.69 78 ASN A O 1
ATOM 655 N N . SER A 1 79 ? -30.984 -4.516 4.027 1 94.12 79 SER A N 1
ATOM 656 C CA . SER A 1 79 ? -31.906 -5.645 4.004 1 94.12 79 SER A CA 1
ATOM 657 C C . SER A 1 79 ? -31.719 -6.543 5.223 1 94.12 79 SER A C 1
ATOM 659 O O . SER A 1 79 ? -32.594 -7.316 5.578 1 94.12 79 SER A O 1
ATOM 661 N N . ARG A 1 80 ? -30.641 -6.383 5.91 1 94.69 80 ARG A N 1
ATOM 662 C CA . ARG A 1 80 ? -30.312 -7.242 7.047 1 94.69 80 ARG A CA 1
ATOM 663 C C . ARG A 1 80 ? -30.25 -6.438 8.336 1 94.69 80 ARG A C 1
ATOM 665 O O . ARG A 1 80 ? -29.797 -6.945 9.367 1 94.69 80 ARG A O 1
ATOM 672 N N . ASN A 1 81 ? -30.594 -5.203 8.266 1 94.81 81 ASN A N 1
ATOM 673 C CA . ASN A 1 81 ? -30.578 -4.289 9.398 1 94.81 81 ASN A CA 1
ATOM 674 C C . ASN A 1 81 ? -29.188 -4.137 9.984 1 94.81 81 ASN A C 1
ATOM 676 O O . ASN A 1 81 ? -29 -4.227 11.203 1 94.81 81 ASN A O 1
ATOM 680 N N . ILE A 1 82 ? -28.219 -4.16 9.148 1 96.25 82 ILE A N 1
ATOM 681 C CA . ILE A 1 82 ? -26.844 -3.891 9.523 1 96.25 82 ILE A CA 1
ATOM 682 C C . ILE A 1 82 ? -26.516 -2.424 9.258 1 96.25 82 ILE A C 1
ATOM 684 O O . ILE A 1 82 ? -26.766 -1.915 8.164 1 96.25 82 ILE A O 1
ATOM 688 N N . GLU A 1 83 ? -26.016 -1.715 10.258 1 97.06 83 GLU A N 1
ATOM 689 C CA . GLU A 1 83 ? -25.594 -0.326 10.078 1 97.06 83 GLU A CA 1
ATOM 690 C C . GLU A 1 83 ? -24.344 -0.229 9.211 1 97.06 83 GLU A C 1
ATOM 692 O O . GLU A 1 83 ? -23.406 -1 9.383 1 97.06 83 GLU A O 1
ATOM 697 N N . PHE A 1 84 ? -24.406 0.646 8.25 1 96.88 84 PHE A N 1
ATOM 698 C CA . PHE A 1 84 ? -23.281 0.83 7.34 1 96.88 84 PHE A CA 1
ATOM 699 C C . PHE A 1 84 ? -22.766 2.264 7.395 1 96.88 84 PHE A C 1
ATOM 701 O O . PHE A 1 84 ? -23.516 3.209 7.156 1 96.88 84 PHE A O 1
ATOM 708 N N . GLU A 1 85 ? -21.5 2.426 7.746 1 96.56 85 GLU A N 1
ATOM 709 C CA . GLU A 1 85 ? -20.859 3.732 7.855 1 96.56 85 GLU A CA 1
ATOM 710 C C . GLU A 1 85 ? -19.656 3.836 6.922 1 96.56 85 GLU A C 1
ATOM 712 O O . GLU A 1 85 ? -18.828 2.93 6.871 1 96.56 85 GLU A O 1
ATOM 717 N N . ILE A 1 86 ? -19.594 4.934 6.164 1 97.38 86 ILE A N 1
ATOM 718 C CA . ILE A 1 86 ? -18.484 5.18 5.258 1 97.38 86 ILE A CA 1
ATOM 719 C C . ILE A 1 86 ? -17.75 6.457 5.672 1 97.38 86 ILE A C 1
ATOM 721 O O . ILE A 1 86 ? -18.359 7.535 5.719 1 97.38 86 ILE A O 1
ATOM 725 N N . LEU A 1 87 ? -16.516 6.332 5.98 1 96.19 87 LEU A N 1
ATOM 726 C CA . LEU A 1 87 ? -15.672 7.453 6.379 1 96.19 87 LEU A CA 1
ATOM 727 C C . LEU A 1 87 ? -14.578 7.703 5.348 1 96.19 87 LEU A C 1
ATOM 729 O O . LEU A 1 87 ? -13.93 6.758 4.887 1 96.19 87 LEU A O 1
ATOM 733 N N . ILE A 1 88 ? -14.383 8.961 5.02 1 93.38 88 ILE A N 1
ATOM 734 C CA . ILE A 1 88 ? -13.438 9.297 3.963 1 93.38 88 ILE A CA 1
ATOM 735 C C . ILE A 1 88 ? -12.227 10.016 4.562 1 93.38 88 ILE A C 1
ATOM 737 O O . ILE A 1 88 ? -12.375 10.992 5.301 1 93.38 88 ILE A O 1
ATOM 741 N N . ASP A 1 89 ? -11.039 9.523 4.359 1 90.44 89 ASP A N 1
ATOM 742 C CA . ASP A 1 89 ? -9.742 10.133 4.637 1 90.44 89 ASP A CA 1
ATOM 743 C C . ASP A 1 89 ? -8.812 10.016 3.432 1 90.44 89 ASP A C 1
ATOM 745 O O . ASP A 1 89 ? -8.18 8.984 3.232 1 90.44 89 ASP A O 1
ATOM 749 N N . ASN A 1 90 ? -8.648 11.07 2.742 1 86.38 90 ASN A N 1
ATOM 750 C CA . ASN A 1 90 ? -7.891 11.023 1.496 1 86.38 90 ASN A CA 1
ATOM 751 C C . ASN A 1 90 ? -6.391 10.914 1.754 1 86.38 90 ASN A C 1
ATOM 753 O O . ASN A 1 90 ? -5.609 10.734 0.82 1 86.38 90 ASN A O 1
ATOM 757 N N . PHE A 1 91 ? -5.941 10.867 3.027 1 81.94 91 PHE A N 1
ATOM 758 C CA . PHE A 1 91 ? -4.539 10.648 3.371 1 81.94 91 PHE A CA 1
ATOM 759 C C . PHE A 1 91 ? -4.316 9.234 3.881 1 81.94 91 PHE A C 1
ATOM 761 O O . PHE A 1 91 ? -3.195 8.859 4.234 1 81.94 91 PHE A O 1
ATOM 768 N N . LEU A 1 92 ? -5.301 8.547 3.857 1 91.94 92 LEU A N 1
ATOM 769 C CA . LEU A 1 92 ? -5.223 7.176 4.34 1 91.94 92 LEU A CA 1
ATOM 770 C C . LEU A 1 92 ? -4.379 6.316 3.398 1 91.94 92 LEU A C 1
ATOM 772 O O . LEU A 1 92 ? -4.602 6.32 2.186 1 91.94 92 LEU A O 1
ATOM 776 N N . HIS A 1 93 ? -3.43 5.641 3.982 1 93.31 93 HIS A N 1
ATOM 777 C CA . HIS A 1 93 ? -2.695 4.617 3.248 1 93.31 93 HIS A CA 1
ATOM 778 C C . HIS A 1 93 ? -2.564 3.338 4.07 1 93.31 93 HIS A C 1
ATOM 780 O O . HIS A 1 93 ? -2.125 2.307 3.555 1 93.31 93 HIS A O 1
ATOM 786 N N . GLY A 1 94 ? -2.953 3.484 5.293 1 95.44 94 GLY A N 1
ATOM 787 C CA . GLY A 1 94 ? -2.967 2.307 6.148 1 95.44 94 GLY A CA 1
ATOM 788 C C . GLY A 1 94 ? -4.012 1.286 5.738 1 95.44 94 GLY A C 1
ATOM 789 O O . GLY A 1 94 ? -5.062 1.645 5.203 1 95.44 94 GLY A O 1
ATOM 790 N N . LYS A 1 95 ? -3.727 0.002 5.895 1 97.94 95 LYS A N 1
ATOM 791 C CA . LYS A 1 95 ? -4.664 -1.101 5.688 1 97.94 95 LYS A CA 1
ATOM 792 C C . LYS A 1 95 ? -4.863 -1.897 6.977 1 97.94 95 LYS A C 1
ATOM 794 O O . LYS A 1 95 ? -3.918 -2.496 7.492 1 97.94 95 LYS A O 1
ATOM 799 N N . ILE A 1 96 ? -6.059 -1.876 7.469 1 98.62 96 ILE A N 1
ATOM 800 C CA . ILE A 1 96 ? -6.355 -2.52 8.742 1 98.62 96 ILE A CA 1
ATOM 801 C C . ILE A 1 96 ? -7.758 -3.129 8.703 1 98.62 96 ILE A C 1
ATOM 803 O O . ILE A 1 96 ? -8.695 -2.498 8.219 1 98.62 96 ILE A O 1
ATOM 807 N N . PHE A 1 97 ? -7.898 -4.324 9.164 1 98.75 97 PHE A N 1
ATOM 808 C CA . PHE A 1 97 ? -9.172 -5.02 9.305 1 98.75 97 PHE A CA 1
ATOM 809 C C . PHE A 1 97 ? -9.445 -5.371 10.766 1 98.75 97 PHE A C 1
ATOM 811 O O . PHE A 1 97 ? -8.633 -6.035 11.406 1 98.75 97 PHE A O 1
ATOM 818 N N . ILE A 1 98 ? -10.594 -4.934 11.297 1 98.69 98 ILE A N 1
ATOM 819 C CA . ILE A 1 98 ? -10.891 -5.109 12.711 1 98.69 98 ILE A CA 1
ATOM 820 C C . ILE A 1 98 ? -12.234 -5.82 12.875 1 98.69 98 ILE A C 1
ATOM 822 O O . ILE A 1 98 ? -13.203 -5.48 12.203 1 98.69 98 ILE A O 1
ATOM 826 N N . GLY A 1 99 ? -12.266 -6.812 13.664 1 98.56 99 GLY A N 1
ATOM 827 C CA . GLY A 1 99 ? -13.492 -7.406 14.164 1 98.56 99 GLY A CA 1
ATOM 828 C C . GLY A 1 99 ? -13.648 -7.285 15.672 1 98.56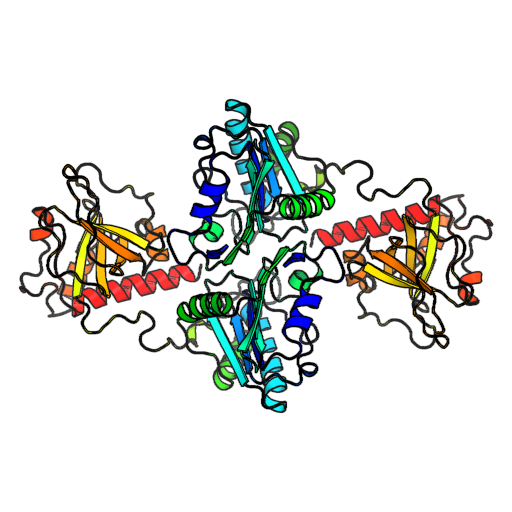 99 GLY A C 1
ATOM 829 O O . GLY A 1 99 ? -12.773 -7.719 16.422 1 98.56 99 GLY A O 1
ATOM 830 N N . GLU A 1 100 ? -14.695 -6.613 16.078 1 98.25 100 GLU A N 1
ATOM 831 C CA . GLU A 1 100 ? -15.023 -6.48 17.5 1 98.25 100 GLU A CA 1
ATOM 832 C C . GLU A 1 100 ? -16.172 -7.406 17.891 1 98.25 100 GLU A C 1
ATOM 834 O O . GLU A 1 100 ? -17.234 -7.387 17.266 1 98.25 100 GLU A O 1
ATOM 839 N N . ASN A 1 101 ? -15.945 -8.109 18.922 1 97.12 101 ASN A N 1
ATOM 840 C CA . ASN A 1 101 ? -16.922 -9.102 19.344 1 97.12 101 ASN A CA 1
ATOM 841 C C . ASN A 1 101 ? -17.812 -8.578 20.469 1 97.12 101 ASN A C 1
ATOM 843 O O . ASN A 1 101 ? -17.5 -7.559 21.078 1 97.12 101 ASN A O 1
ATOM 847 N N . THR A 1 102 ? -18.844 -9.305 20.781 1 94.38 102 THR A N 1
ATOM 848 C CA . THR A 1 102 ? -19.828 -8.914 21.781 1 94.38 102 THR A CA 1
ATOM 849 C C . THR A 1 102 ? -19.219 -8.953 23.188 1 94.38 102 THR A C 1
ATOM 851 O O . THR A 1 102 ? -19.609 -8.18 24.062 1 94.38 102 THR A O 1
ATOM 854 N N . ASP A 1 103 ? -18.25 -9.828 23.359 1 95.06 103 ASP A N 1
ATOM 855 C CA . ASP A 1 103 ? -17.688 -10.023 24.703 1 95.06 103 ASP A CA 1
ATOM 856 C C . ASP A 1 103 ? -16.578 -9.008 24.984 1 95.06 103 ASP A C 1
ATOM 858 O O . ASP A 1 103 ? -15.898 -9.102 26.016 1 95.06 103 ASP A O 1
ATOM 862 N N . GLY A 1 104 ? -16.312 -8.164 24.094 1 93.31 104 GLY A N 1
ATOM 863 C CA . GLY A 1 104 ? -15.32 -7.129 24.297 1 93.31 104 GLY A CA 1
ATOM 864 C C . GLY A 1 104 ? -13.977 -7.461 23.672 1 93.31 104 GLY A C 1
ATOM 865 O O . GLY A 1 104 ? -13.102 -6.594 23.578 1 93.31 104 GLY A O 1
ATOM 866 N N . SER A 1 105 ? -13.891 -8.727 23.234 1 96.75 105 SER A N 1
ATOM 867 C CA . SER A 1 105 ? -12.664 -9.086 22.547 1 96.75 105 SER A CA 1
ATOM 868 C C . SER A 1 105 ? -12.625 -8.523 21.125 1 96.75 105 SER A C 1
ATOM 870 O O . SER A 1 105 ? -13.664 -8.141 20.578 1 96.75 105 SER A O 1
ATOM 872 N N . ALA A 1 106 ? -11.453 -8.359 20.625 1 97.81 106 ALA A N 1
ATOM 873 C CA . ALA A 1 106 ? -11.273 -7.852 19.266 1 97.81 106 ALA A CA 1
ATOM 874 C C . ALA A 1 106 ? -10.055 -8.484 18.609 1 97.81 106 ALA A C 1
ATOM 876 O O . ALA A 1 106 ? -9.141 -8.945 19.297 1 97.81 106 ALA A O 1
ATOM 877 N N . LYS A 1 107 ? -10.094 -8.594 17.359 1 98.25 107 LYS A N 1
ATOM 878 C CA . LYS A 1 107 ? -8.961 -9 16.531 1 98.25 107 LYS A CA 1
ATOM 879 C C . LYS A 1 107 ? -8.75 -8.016 15.383 1 98.25 107 LYS A C 1
ATOM 881 O O . LYS A 1 107 ? -9.703 -7.422 14.883 1 98.25 107 LYS A O 1
ATOM 886 N N . ALA A 1 108 ? -7.539 -7.801 15.055 1 98.44 108 ALA A N 1
ATOM 887 C CA . ALA A 1 108 ? -7.23 -6.895 13.953 1 98.44 108 ALA A CA 1
ATOM 888 C C . ALA A 1 108 ? -6.031 -7.387 13.148 1 98.44 108 ALA A C 1
ATOM 890 O O . ALA A 1 108 ? -5.184 -8.109 13.68 1 98.44 108 ALA A O 1
ATOM 891 N N . ILE A 1 109 ? -6.043 -7.074 11.898 1 98.5 109 ILE A N 1
ATOM 892 C CA . ILE A 1 109 ? -4.895 -7.285 11.023 1 98.5 109 ILE A CA 1
ATOM 893 C C . ILE A 1 109 ? -4.344 -5.938 10.562 1 98.5 109 ILE A C 1
ATOM 895 O O . ILE A 1 109 ? -5.082 -5.117 10.008 1 98.5 109 ILE A O 1
ATOM 899 N N . ILE A 1 110 ? -3.15 -5.613 10.883 1 98.44 110 ILE A N 1
ATOM 900 C CA . ILE A 1 110 ? -2.406 -4.5 10.312 1 98.44 110 ILE A CA 1
ATOM 901 C C . ILE A 1 110 ? -1.478 -5.012 9.211 1 98.44 110 ILE A C 1
ATOM 903 O O . ILE A 1 110 ? -0.65 -5.895 9.445 1 98.44 110 ILE A O 1
ATOM 907 N N . THR A 1 111 ? -1.623 -4.441 7.988 1 98.44 111 THR A N 1
ATOM 908 C CA . THR A 1 111 ? -1.012 -5.156 6.875 1 98.44 111 THR A CA 1
ATOM 909 C C . THR A 1 111 ? -0.719 -4.211 5.719 1 98.44 111 THR A C 1
ATOM 911 O O . THR A 1 111 ? -1.045 -3.023 5.781 1 98.44 111 THR A O 1
ATOM 914 N N . SER A 1 112 ? 0.022 -4.699 4.742 1 97.31 112 SER A N 1
ATOM 915 C CA . SER A 1 112 ? 0.249 -4 3.482 1 97.31 112 SER A CA 1
ATOM 916 C C . SER A 1 112 ? -0.879 -4.27 2.49 1 97.31 112 SER A C 1
ATOM 918 O O . SER A 1 112 ? -0.978 -3.605 1.458 1 97.31 112 SER A O 1
ATOM 920 N N . ALA A 1 113 ? -1.795 -5.172 2.766 1 97.19 113 ALA A N 1
ATOM 921 C CA . ALA A 1 113 ? -2.789 -5.672 1.82 1 97.19 113 ALA A CA 1
ATOM 922 C C . ALA A 1 113 ? -4.02 -4.77 1.787 1 97.19 113 ALA A C 1
ATOM 924 O O . ALA A 1 113 ? -4.707 -4.605 2.799 1 97.19 113 ALA A O 1
ATOM 925 N N . ASN A 1 114 ? -4.301 -4.23 0.623 1 96.88 114 ASN A N 1
ATOM 926 C CA . ASN A 1 114 ? -5.562 -3.52 0.427 1 96.88 114 ASN A CA 1
ATOM 927 C C . ASN A 1 114 ? -6.754 -4.473 0.463 1 96.88 114 ASN A C 1
ATOM 929 O O . ASN A 1 114 ? -6.586 -5.688 0.331 1 96.88 114 ASN A O 1
ATOM 933 N N . PHE A 1 115 ? -8 -3.891 0.696 1 97.88 115 PHE A N 1
ATOM 934 C CA . PHE A 1 115 ? -9.227 -4.684 0.647 1 97.88 115 PHE A CA 1
ATOM 935 C C . PHE A 1 115 ? -9.641 -4.941 -0.794 1 97.88 115 PHE A C 1
ATOM 937 O O . PHE A 1 115 ? -10.727 -4.527 -1.216 1 97.88 115 PHE A O 1
ATOM 944 N N . THR A 1 116 ? -8.812 -5.586 -1.537 1 94.62 116 THR A N 1
ATOM 945 C CA . THR A 1 116 ? -9.031 -5.98 -2.924 1 94.62 116 THR A CA 1
ATOM 946 C C . THR A 1 116 ? -8.68 -7.453 -3.123 1 94.62 116 THR A C 1
ATOM 948 O O . THR A 1 116 ? -8.047 -8.07 -2.266 1 94.62 116 THR A O 1
ATOM 951 N N . ASP A 1 117 ? -9.148 -7.992 -4.195 1 89.62 117 ASP A N 1
ATOM 952 C CA . ASP A 1 117 ? -8.812 -9.375 -4.52 1 89.62 117 ASP A CA 1
ATOM 953 C C . ASP A 1 117 ? -7.297 -9.562 -4.605 1 89.62 117 ASP A C 1
ATOM 955 O O . ASP A 1 117 ? -6.754 -10.508 -4.035 1 89.62 117 ASP A O 1
ATOM 959 N N . ARG A 1 118 ? -6.664 -8.695 -5.242 1 87.81 118 ARG A N 1
ATOM 960 C CA . ARG A 1 118 ? -5.215 -8.781 -5.402 1 87.81 118 ARG A CA 1
ATOM 961 C C . ARG A 1 118 ? -4.508 -8.656 -4.059 1 87.81 118 ARG A C 1
ATOM 963 O O . ARG A 1 118 ? -3.578 -9.406 -3.766 1 87.81 118 ARG A O 1
ATOM 970 N N . GLY A 1 119 ? -4.965 -7.719 -3.25 1 93.81 119 GLY A N 1
ATOM 971 C CA . GLY A 1 119 ? -4.348 -7.512 -1.95 1 93.81 119 GLY A CA 1
ATOM 972 C C . GLY A 1 119 ? -4.547 -8.672 -0.999 1 93.81 119 GLY A C 1
ATOM 973 O O . GLY A 1 119 ? -3.594 -9.148 -0.378 1 93.81 119 GLY A O 1
ATOM 974 N N . LEU A 1 120 ? -5.676 -9.234 -1.013 1 95.44 120 LEU A N 1
ATOM 975 C CA . LEU A 1 120 ? -6.035 -10.195 0.024 1 95.44 120 LEU A CA 1
ATOM 976 C C . LEU A 1 120 ? -5.609 -11.602 -0.371 1 95.44 120 LEU A C 1
ATOM 978 O O . LEU A 1 120 ? -5.551 -12.5 0.476 1 95.44 120 LEU A O 1
ATOM 982 N N . ARG A 1 121 ? -5.23 -11.719 -1.715 1 89.44 121 ARG A N 1
ATOM 983 C CA . ARG A 1 121 ? -5.031 -13.117 -2.082 1 89.44 121 ARG A CA 1
ATOM 984 C C . ARG A 1 121 ? -3.812 -13.281 -2.986 1 89.44 121 ARG A C 1
ATOM 986 O O . ARG A 1 121 ? -3.143 -14.312 -2.957 1 89.44 121 ARG A O 1
ATOM 993 N N . ILE A 1 122 ? -3.584 -12.258 -3.844 1 82.94 122 ILE A N 1
ATOM 994 C CA . ILE A 1 122 ? -2.73 -12.492 -5.004 1 82.94 122 ILE A CA 1
ATOM 995 C C . ILE A 1 122 ? -1.349 -11.891 -4.758 1 82.94 122 ILE A C 1
ATOM 997 O O . ILE A 1 122 ? -0.334 -12.586 -4.875 1 82.94 122 ILE A O 1
ATOM 1001 N N . ASN A 1 123 ? -1.322 -10.648 -4.387 1 86.81 123 ASN A N 1
ATOM 1002 C CA . ASN A 1 123 ? -0.058 -9.945 -4.199 1 86.81 123 ASN A CA 1
ATOM 1003 C C . ASN A 1 123 ? 0.746 -10.539 -3.043 1 86.81 123 ASN A C 1
ATOM 1005 O O . ASN A 1 123 ? 0.183 -11.18 -2.15 1 86.81 123 ASN A O 1
ATOM 1009 N N . ASN A 1 124 ? 2.061 -10.43 -3.193 1 90.25 124 ASN A N 1
ATOM 1010 C CA . ASN A 1 124 ? 2.895 -10.75 -2.037 1 90.25 124 ASN A CA 1
ATOM 1011 C C . ASN A 1 124 ? 2.773 -9.688 -0.95 1 90.25 124 ASN A C 1
ATOM 1013 O O . ASN A 1 124 ? 3.441 -8.656 -1.008 1 90.25 124 ASN A O 1
ATOM 1017 N N . GLU A 1 125 ? 2.002 -9.992 0.026 1 94.5 125 GLU A N 1
ATOM 1018 C CA . GLU A 1 125 ? 1.658 -9.102 1.127 1 94.5 125 GLU A CA 1
ATOM 1019 C C . GLU A 1 125 ? 2.039 -9.711 2.473 1 94.5 125 GLU A C 1
ATOM 1021 O O . GLU A 1 125 ? 2.043 -10.93 2.627 1 94.5 125 GLU A O 1
ATOM 1026 N N . TRP A 1 126 ? 2.281 -8.875 3.383 1 96.31 126 TRP A N 1
ATOM 1027 C CA . TRP A 1 126 ? 2.539 -9.312 4.754 1 96.31 126 TRP A CA 1
ATOM 1028 C C . TRP A 1 126 ? 1.804 -8.422 5.75 1 96.31 126 TRP A C 1
ATOM 1030 O O . TRP A 1 126 ? 1.646 -7.223 5.527 1 96.31 126 TRP A O 1
ATOM 1040 N N . GLY A 1 127 ? 1.374 -8.945 6.797 1 97.56 127 GLY A N 1
ATOM 1041 C CA . GLY A 1 127 ? 0.704 -8.266 7.891 1 97.56 127 GLY A CA 1
ATOM 1042 C C . GLY A 1 127 ? 0.81 -9 9.211 1 97.56 127 GLY A C 1
ATOM 1043 O O . GLY A 1 127 ? 1.485 -10.023 9.305 1 97.56 127 GLY A O 1
ATOM 1044 N N . ILE A 1 128 ? 0.232 -8.43 10.242 1 97.88 128 ILE A N 1
ATOM 1045 C CA . ILE A 1 128 ? 0.265 -9.023 11.578 1 97.88 128 ILE A CA 1
ATOM 1046 C C . ILE A 1 128 ? -1.139 -9.023 12.18 1 97.88 128 ILE A C 1
ATOM 1048 O O . ILE A 1 128 ? -1.838 -8.008 12.133 1 97.88 128 ILE A O 1
ATOM 1052 N N . LEU A 1 129 ? -1.505 -10.18 12.656 1 97.88 129 LEU A N 1
ATOM 1053 C CA . LEU A 1 129 ? -2.744 -10.32 13.414 1 97.88 129 LEU A CA 1
ATOM 1054 C C . LEU A 1 129 ? -2.52 -10 14.891 1 97.88 129 LEU A C 1
ATOM 1056 O O . LEU A 1 129 ? -1.608 -10.539 15.516 1 97.88 129 LEU A O 1
ATOM 1060 N N . ILE A 1 130 ? -3.281 -9.078 15.461 1 97.06 130 ILE A N 1
ATOM 1061 C CA . ILE A 1 130 ? -3.174 -8.719 16.859 1 97.06 130 ILE A CA 1
ATOM 1062 C C . ILE A 1 130 ? -4.512 -8.953 17.562 1 97.06 130 ILE A C 1
ATOM 1064 O O . ILE A 1 130 ? -5.57 -8.891 16.938 1 97.06 130 ILE A O 1
ATOM 1068 N N . GLU A 1 131 ? -4.465 -9.18 18.875 1 97.06 131 GLU A N 1
ATOM 1069 C CA . GLU A 1 131 ? -5.672 -9.539 19.609 1 97.06 131 GLU A CA 1
ATOM 1070 C C . GLU A 1 131 ? -5.809 -8.711 20.891 1 97.06 131 GLU A C 1
ATOM 1072 O O . GLU A 1 131 ? -6.754 -8.898 21.656 1 97.06 131 GLU A O 1
ATOM 1077 N N . ASP A 1 132 ? -4.945 -7.816 21.125 1 96.69 132 ASP A N 1
ATOM 1078 C CA . ASP A 1 132 ? -5.055 -6.934 22.281 1 96.69 132 ASP A CA 1
ATOM 1079 C C . ASP A 1 132 ? -6.098 -5.844 22.047 1 96.69 132 ASP A C 1
ATOM 1081 O O . ASP A 1 132 ? -5.84 -4.879 21.328 1 96.69 132 ASP A O 1
ATOM 1085 N N . ALA A 1 133 ? -7.176 -5.93 22.766 1 96.38 133 ALA A N 1
ATOM 1086 C CA . ALA A 1 133 ? -8.328 -5.062 22.547 1 96.38 133 ALA A CA 1
ATOM 1087 C C . ALA A 1 133 ? -7.973 -3.602 22.812 1 96.38 133 ALA A C 1
ATOM 1089 O O . ALA A 1 133 ? -8.484 -2.697 22.141 1 96.38 133 ALA A O 1
ATOM 1090 N N . VAL A 1 134 ? -7.133 -3.379 23.75 1 96.12 134 VAL A N 1
ATOM 1091 C CA . VAL A 1 134 ? -6.754 -2.018 24.109 1 96.12 134 VAL A CA 1
ATOM 1092 C C . VAL A 1 134 ? -5.949 -1.389 22.969 1 96.12 134 VAL A C 1
ATOM 1094 O O . VAL A 1 134 ? -6.211 -0.25 22.578 1 96.12 134 VAL A O 1
ATOM 1097 N N . GLU A 1 135 ? -5 -2.129 22.453 1 96.19 135 GLU A N 1
ATOM 1098 C CA . GLU A 1 135 ? -4.188 -1.645 21.328 1 96.19 135 GLU A CA 1
ATOM 1099 C C . GLU A 1 135 ? -5.035 -1.422 20.094 1 96.19 135 GLU A C 1
ATOM 1101 O O . GLU A 1 135 ? -4.832 -0.45 19.359 1 96.19 135 GLU A O 1
ATOM 1106 N N . ILE A 1 136 ? -5.906 -2.354 19.922 1 97.69 136 ILE A N 1
ATOM 1107 C CA . ILE A 1 136 ? -6.773 -2.266 18.75 1 97.69 136 ILE A CA 1
ATOM 1108 C C . ILE A 1 136 ? -7.641 -1.013 18.844 1 97.69 136 ILE A C 1
ATOM 1110 O O . ILE A 1 136 ? -7.82 -0.297 17.844 1 97.69 136 ILE A O 1
ATOM 1114 N N . ARG A 1 137 ? -8.133 -0.703 19.953 1 96.38 137 ARG A N 1
ATOM 1115 C CA . ARG A 1 137 ? -8.938 0.496 20.156 1 96.38 137 ARG A CA 1
ATOM 1116 C C . ARG A 1 137 ? -8.125 1.757 19.906 1 96.38 137 ARG A C 1
ATOM 1118 O O . ARG A 1 137 ? -8.625 2.717 19.312 1 96.38 137 ARG A O 1
ATOM 1125 N N . LYS A 1 138 ? -6.926 1.73 20.312 1 95.06 138 LYS A N 1
ATOM 1126 C CA . LYS A 1 138 ? -6.047 2.871 20.078 1 95.06 138 LYS A CA 1
ATOM 1127 C C . LYS A 1 138 ? -5.84 3.098 18.578 1 95.06 138 LYS A C 1
ATOM 1129 O O . LYS A 1 138 ? -5.859 4.238 18.109 1 95.06 138 LYS A O 1
ATOM 1134 N N . VAL A 1 139 ? -5.621 2.02 17.859 1 95.94 139 VAL A N 1
ATOM 1135 C CA . VAL A 1 139 ? -5.453 2.096 16.406 1 95.94 139 VAL A CA 1
ATOM 1136 C C . VAL A 1 139 ? -6.719 2.658 15.766 1 95.94 139 VAL A C 1
ATOM 1138 O O . VAL A 1 139 ? -6.656 3.594 14.969 1 95.94 139 VAL A O 1
ATOM 1141 N N . LYS A 1 140 ? -7.793 2.115 16.172 1 96.25 140 LYS A N 1
ATOM 1142 C CA . LYS A 1 140 ? -9.086 2.539 15.641 1 96.25 140 LYS A CA 1
ATOM 1143 C C . LYS A 1 140 ? -9.32 4.027 15.891 1 96.25 140 LYS A C 1
ATOM 1145 O O . LYS A 1 140 ? -9.695 4.766 14.984 1 96.25 140 LYS A O 1
ATOM 1150 N N . ASN A 1 141 ? -9.062 4.453 17.062 1 93.56 141 ASN A N 1
ATOM 1151 C CA . ASN A 1 141 ? -9.258 5.852 17.422 1 93.56 141 ASN A CA 1
ATOM 1152 C C . ASN A 1 141 ? -8.32 6.773 16.656 1 93.56 141 ASN A C 1
ATOM 1154 O O . ASN A 1 141 ? -8.703 7.875 16.266 1 93.56 141 ASN A O 1
ATOM 1158 N N . GLY A 1 142 ? -7.105 6.328 16.516 1 90.69 142 GLY A N 1
ATOM 1159 C CA . GLY A 1 142 ? -6.168 7.113 15.734 1 90.69 142 GLY A CA 1
ATOM 1160 C C . GLY A 1 142 ? -6.641 7.367 14.32 1 90.69 142 GLY A C 1
ATOM 1161 O O . GLY A 1 142 ? -6.438 8.453 13.773 1 90.69 142 GLY A O 1
ATOM 1162 N N . ILE A 1 143 ? -7.289 6.395 13.734 1 92.56 143 ILE A N 1
ATOM 1163 C CA . ILE A 1 143 ? -7.809 6.496 12.375 1 92.56 143 ILE A CA 1
ATOM 1164 C C . ILE A 1 143 ? -9.023 7.422 12.352 1 92.56 143 ILE A C 1
ATOM 1166 O O . ILE A 1 143 ? -9.102 8.328 11.523 1 92.56 143 ILE A O 1
ATOM 1170 N N . ILE A 1 144 ? -9.906 7.254 13.305 1 90.31 144 ILE A N 1
ATOM 1171 C CA . ILE A 1 144 ? -11.164 7.988 13.344 1 90.31 144 ILE A CA 1
ATOM 1172 C C . ILE A 1 144 ? -10.891 9.469 13.617 1 90.31 144 ILE A C 1
ATOM 1174 O O . ILE A 1 144 ? -11.562 10.344 13.07 1 90.31 144 ILE A O 1
ATOM 1178 N N . ASP A 1 145 ? -9.898 9.703 14.375 1 84.44 145 ASP A N 1
ATOM 1179 C CA . ASP A 1 145 ? -9.555 11.07 14.742 1 84.44 145 ASP A CA 1
ATOM 1180 C C . ASP A 1 145 ? -9.07 11.859 13.523 1 84.44 145 ASP A C 1
ATOM 1182 O O . ASP A 1 145 ? -9.109 13.094 13.523 1 84.44 145 ASP A O 1
ATOM 1186 N N . LYS A 1 146 ? -8.625 11.172 12.523 1 83.25 146 LYS A N 1
ATOM 1187 C CA . LYS A 1 146 ? -8.086 11.844 11.344 1 83.25 146 LYS A CA 1
ATOM 1188 C C . LYS A 1 146 ? -9.188 12.156 10.336 1 83.25 146 LYS A C 1
ATOM 1190 O O . LYS A 1 146 ? -8.969 12.891 9.375 1 83.25 146 LYS A O 1
ATOM 1195 N N . ILE A 1 147 ? -10.367 11.664 10.617 1 88.12 147 ILE A N 1
ATOM 1196 C CA . ILE A 1 147 ? -11.477 11.852 9.688 1 88.12 147 ILE A CA 1
ATOM 1197 C C . ILE A 1 147 ? -12.008 13.281 9.797 1 88.12 147 ILE A C 1
ATOM 1199 O O . ILE A 1 147 ? -12.453 13.703 10.867 1 88.12 147 ILE A O 1
ATOM 1203 N N . LYS A 1 148 ? -12 13.984 8.688 1 79.81 148 LYS A N 1
ATOM 1204 C CA . LYS A 1 148 ? -12.391 15.391 8.672 1 79.81 148 LYS A CA 1
ATOM 1205 C C . LYS A 1 148 ? -13.828 15.562 8.195 1 79.81 148 LYS A C 1
ATOM 1207 O O . LYS A 1 148 ? -14.445 16.609 8.422 1 79.81 148 LYS A O 1
ATOM 1212 N N . PHE A 1 149 ? -14.344 14.539 7.512 1 86.31 149 PHE A N 1
ATOM 1213 C CA . PHE A 1 149 ? -15.641 14.68 6.863 1 86.31 149 PHE A CA 1
ATOM 1214 C C . PHE A 1 149 ? -16.703 13.828 7.559 1 86.31 149 PHE A C 1
ATOM 1216 O O . PHE A 1 149 ? -16.375 12.805 8.164 1 86.31 149 PHE A O 1
ATOM 1223 N N . LYS A 1 150 ? -17.906 14.305 7.477 1 90.94 150 LYS A N 1
ATOM 1224 C CA . LYS A 1 150 ? -19.031 13.5 7.969 1 90.94 150 LYS A CA 1
ATOM 1225 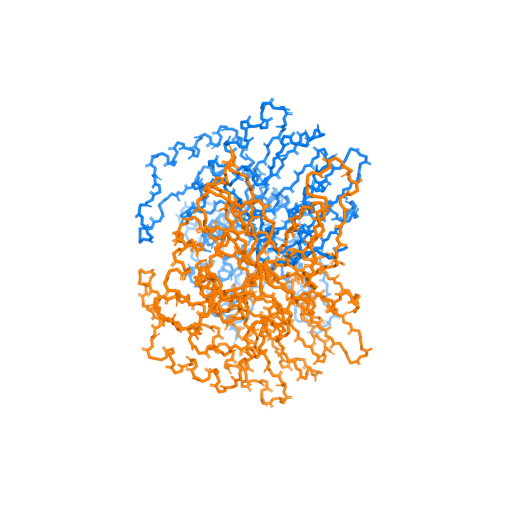C C . LYS A 1 150 ? -19.172 12.203 7.176 1 90.94 150 LYS A C 1
ATOM 1227 O O . LYS A 1 150 ? -18.828 12.156 5.992 1 90.94 150 LYS A O 1
ATOM 1232 N N . SER A 1 151 ? -19.688 11.195 7.832 1 94 151 SER A N 1
ATOM 1233 C CA . SER A 1 151 ? -19.891 9.898 7.188 1 94 151 SER A CA 1
ATOM 1234 C C . SER A 1 151 ? -20.891 10 6.051 1 94 151 SER A C 1
ATOM 1236 O O . SER A 1 151 ? -21.797 10.828 6.09 1 94 151 SER A O 1
ATOM 1238 N N . PHE A 1 152 ? -20.688 9.203 5.074 1 92.5 152 PHE A N 1
ATOM 1239 C CA . PHE A 1 152 ? -21.656 9.133 3.982 1 92.5 152 PHE A CA 1
ATOM 1240 C C . PHE A 1 152 ? -22.891 8.352 4.402 1 92.5 152 PHE A C 1
ATOM 1242 O O . PHE A 1 152 ? -22.797 7.273 4.98 1 92.5 152 PHE A O 1
ATOM 1249 N N . ASN A 1 153 ? -24.031 8.922 4.184 1 88.38 153 ASN A N 1
ATOM 1250 C CA . ASN A 1 153 ? -25.281 8.203 4.32 1 88.38 153 ASN A CA 1
ATOM 1251 C C . ASN A 1 153 ? -25.875 7.824 2.963 1 88.38 153 ASN A C 1
ATOM 1253 O O . ASN A 1 153 ? -25.219 7.996 1.933 1 88.38 153 ASN A O 1
ATOM 1257 N N . GLU A 1 154 ? -27 7.246 3.006 1 90.5 154 GLU A N 1
ATOM 1258 C CA . GLU A 1 154 ? -27.625 6.809 1.764 1 90.5 154 GLU A CA 1
ATOM 1259 C C . GLU A 1 154 ? -27.859 7.984 0.817 1 90.5 154 GLU A C 1
ATOM 1261 O O . GLU A 1 154 ? -27.625 7.871 -0.388 1 90.5 154 GLU A O 1
ATOM 1266 N N . GLN A 1 155 ? -28.297 9.023 1.409 1 92.06 155 GLN A N 1
ATOM 1267 C CA . GLN A 1 155 ? -28.578 10.211 0.604 1 92.06 155 GLN A CA 1
ATOM 1268 C C . GLN A 1 155 ? -27.312 10.703 -0.094 1 92.06 155 GLN A C 1
ATOM 1270 O O . GLN A 1 155 ? -27.344 11.109 -1.257 1 92.06 155 GLN A O 1
ATOM 1275 N N . LYS A 1 156 ? -26.281 10.742 0.62 1 94 156 LYS A N 1
ATOM 1276 C CA . LYS A 1 156 ? -25.016 11.188 0.055 1 94 156 LYS A CA 1
ATOM 1277 C C . LYS A 1 156 ? -24.547 10.25 -1.059 1 94 156 LYS A C 1
ATOM 1279 O O . LYS A 1 156 ? -24.016 10.703 -2.074 1 94 156 LYS A O 1
ATOM 1284 N N . ILE A 1 157 ? -24.734 8.938 -0.873 1 96.25 157 ILE A N 1
ATOM 1285 C CA . ILE A 1 157 ? -24.391 7.965 -1.901 1 96.25 157 ILE A CA 1
ATOM 1286 C C . ILE A 1 157 ? -25.203 8.234 -3.168 1 96.25 157 ILE A C 1
ATOM 1288 O O . ILE A 1 157 ? -24.641 8.25 -4.27 1 96.25 157 ILE A O 1
ATOM 1292 N N . ASP A 1 158 ? -26.438 8.492 -2.979 1 96.06 158 ASP A N 1
ATOM 1293 C CA . ASP A 1 158 ? -27.312 8.766 -4.113 1 96.06 158 ASP A CA 1
ATOM 1294 C C . ASP A 1 158 ? -26.906 10.062 -4.82 1 96.06 158 ASP A C 1
ATOM 1296 O O . ASP A 1 158 ? -26.938 10.133 -6.051 1 96.06 158 ASP A O 1
ATOM 1300 N N . ALA A 1 159 ? -26.625 11.031 -4.031 1 96 159 ALA A N 1
ATOM 1301 C CA . ALA A 1 159 ? -26.156 12.289 -4.613 1 96 159 ALA A CA 1
ATOM 1302 C C . ALA A 1 159 ? -24.891 12.078 -5.441 1 96 159 ALA A C 1
ATOM 1304 O O . ALA A 1 159 ? -24.719 12.68 -6.504 1 96 159 ALA A O 1
ATOM 1305 N N . CYS A 1 160 ? -24 11.281 -4.93 1 96.25 160 CYS A N 1
ATOM 1306 C CA . CYS A 1 160 ? -22.781 10.953 -5.66 1 96.25 160 CYS A CA 1
ATOM 1307 C C . CYS A 1 160 ? -23.109 10.242 -6.969 1 96.25 160 CYS A C 1
ATOM 1309 O O . CYS A 1 160 ? -22.5 10.523 -8 1 96.25 160 CYS A O 1
ATOM 1311 N N . LEU A 1 161 ? -24.047 9.328 -6.914 1 96.62 161 LEU A N 1
ATOM 1312 C CA . LEU A 1 161 ? -24.453 8.586 -8.109 1 96.62 161 LEU A CA 1
ATOM 1313 C C . LEU A 1 161 ? -25.031 9.531 -9.164 1 96.62 161 LEU A C 1
ATOM 1315 O O . LEU A 1 161 ? -24.797 9.344 -10.359 1 96.62 161 LEU A O 1
ATOM 1319 N N . GLU A 1 162 ? -25.766 10.469 -8.711 1 96.44 162 GLU A N 1
ATOM 1320 C CA . GLU A 1 162 ? -26.312 11.461 -9.633 1 96.44 162 GLU A CA 1
ATOM 1321 C C . GLU A 1 162 ? -25.188 12.242 -10.32 1 96.44 162 GLU A C 1
ATOM 1323 O O . GLU A 1 162 ? -25.25 12.484 -11.531 1 96.44 162 GLU A O 1
ATOM 1328 N N . LYS A 1 163 ? -24.25 12.648 -9.539 1 94.5 163 LYS A N 1
ATOM 1329 C CA . LYS A 1 163 ? -23.109 13.375 -10.102 1 94.5 163 LYS A CA 1
ATOM 1330 C C . LYS A 1 163 ? -22.344 12.508 -11.102 1 94.5 163 LYS A C 1
ATOM 1332 O O . LYS A 1 163 ? -21.828 13.016 -12.094 1 94.5 163 LYS A O 1
ATOM 1337 N N . ILE A 1 164 ? -22.203 11.258 -10.828 1 95.31 164 ILE A N 1
ATOM 1338 C CA . ILE A 1 164 ? -21.531 10.305 -11.695 1 95.31 164 ILE A CA 1
ATOM 1339 C C . ILE A 1 164 ? -22.281 10.188 -13.023 1 95.31 164 ILE A C 1
ATOM 1341 O O . ILE A 1 164 ? -21.672 10.117 -14.086 1 95.31 164 ILE A O 1
ATOM 1345 N N . ASN A 1 165 ? -23.578 10.133 -12.891 1 95.38 165 ASN A N 1
ATOM 1346 C CA . ASN A 1 165 ? -24.391 10.086 -14.102 1 95.38 165 ASN A CA 1
ATOM 1347 C C . ASN A 1 165 ? -24.188 11.32 -14.969 1 95.38 165 ASN A C 1
ATOM 1349 O O . ASN A 1 165 ? -24.203 11.227 -16.203 1 95.38 165 ASN A O 1
ATOM 1353 N N . ASP A 1 166 ? -24 12.43 -14.398 1 94.5 166 ASP A N 1
ATOM 1354 C CA . ASP A 1 166 ? -23.797 13.688 -15.102 1 94.5 166 ASP A CA 1
ATOM 1355 C C . ASP A 1 166 ? -22.391 13.75 -15.703 1 94.5 166 ASP A C 1
ATOM 1357 O O . ASP A 1 166 ? -22.156 14.477 -16.672 1 94.5 166 ASP A O 1
ATOM 1361 N N . THR A 1 167 ? -21.453 13.039 -15.062 1 93 167 THR A N 1
ATOM 1362 C CA . THR A 1 167 ? -20.062 13.031 -15.5 1 93 167 THR A CA 1
ATOM 1363 C C . THR A 1 167 ? -19.562 11.594 -15.648 1 93 167 THR A C 1
ATOM 1365 O O . THR A 1 167 ? -18.75 11.133 -14.852 1 93 167 THR A O 1
ATOM 1368 N N . PRO A 1 168 ? -19.938 10.977 -16.672 1 91.5 168 PRO A N 1
ATOM 1369 C CA . PRO A 1 168 ? -19.578 9.562 -16.828 1 91.5 168 PRO A CA 1
ATOM 1370 C C . PRO A 1 168 ? -18.078 9.352 -17.031 1 91.5 168 PRO A C 1
ATOM 1372 O O . PRO A 1 168 ? -17.375 10.273 -17.453 1 91.5 168 PRO A O 1
ATOM 1375 N N . GLU A 1 169 ? -17.641 8.172 -16.625 1 89.75 169 GLU A N 1
ATOM 1376 C CA . GLU A 1 169 ? -16.234 7.797 -16.812 1 89.75 169 GLU A CA 1
ATOM 1377 C C . GLU A 1 169 ? -15.828 7.91 -18.281 1 89.75 169 GLU A C 1
ATOM 1379 O O . GLU A 1 169 ? -16.516 7.406 -19.172 1 89.75 169 GLU A O 1
ATOM 1384 N N . PRO A 1 170 ? -14.773 8.625 -18.516 1 86.94 170 PRO A N 1
ATOM 1385 C CA . PRO A 1 170 ? -14.336 8.734 -19.922 1 86.94 170 PRO A CA 1
ATOM 1386 C C . PRO A 1 170 ? -13.891 7.398 -20.5 1 86.94 170 PRO A C 1
ATOM 1388 O O . PRO A 1 170 ? -13.406 6.531 -19.766 1 86.94 170 PRO A O 1
ATOM 1391 N N . LYS A 1 171 ? -14.094 7.355 -21.797 1 76.94 171 LYS A N 1
ATOM 1392 C CA . LYS A 1 171 ? -13.688 6.145 -22.5 1 76.94 171 LYS A CA 1
ATOM 1393 C C . LYS A 1 171 ? -12.211 6.195 -22.875 1 76.94 171 LYS A C 1
ATOM 1395 O O . LYS A 1 171 ? -11.719 7.223 -23.359 1 76.94 171 LYS A O 1
ATOM 1400 N N . GLY A 1 172 ? -11.477 5.309 -22.578 1 70.06 172 GLY A N 1
ATOM 1401 C CA . GLY A 1 172 ? -10.07 5.227 -22.938 1 70.06 172 GLY A CA 1
ATOM 1402 C C . GLY A 1 172 ? -9.141 5.777 -21.875 1 70.06 172 GLY A C 1
ATOM 1403 O O . GLY A 1 172 ? -9.562 6.559 -21.016 1 70.06 172 GLY A O 1
ATOM 1404 N N . ASP A 1 173 ? -7.934 5.438 -21.844 1 66.31 173 ASP A N 1
ATOM 1405 C CA . ASP A 1 173 ? -6.945 5.777 -20.828 1 66.31 173 ASP A CA 1
ATOM 1406 C C . ASP A 1 173 ? -6.375 7.176 -21.078 1 66.31 173 ASP A C 1
ATOM 1408 O O . ASP A 1 173 ? -5.738 7.75 -20.188 1 66.31 173 ASP A O 1
ATOM 1412 N N . ILE A 1 174 ? -6.77 7.816 -22.172 1 67.5 174 ILE A N 1
ATOM 1413 C CA . ILE A 1 174 ? -6.117 9.07 -22.531 1 67.5 174 ILE A CA 1
ATOM 1414 C C . ILE A 1 174 ? -6.902 10.242 -21.953 1 67.5 174 ILE A C 1
ATOM 1416 O O . ILE A 1 174 ? -6.336 11.312 -21.703 1 67.5 174 ILE A O 1
ATOM 1420 N N . ASN A 1 175 ? -8.125 10.094 -21.781 1 70.75 175 ASN A N 1
ATOM 1421 C CA . ASN A 1 175 ? -8.938 11.211 -21.297 1 70.75 175 ASN A CA 1
ATOM 1422 C C . ASN A 1 175 ? -8.852 11.359 -19.781 1 70.75 175 ASN A C 1
ATOM 1424 O O . ASN A 1 175 ? -8.977 10.383 -19.047 1 70.75 175 ASN A O 1
ATOM 1428 N N . PRO A 1 176 ? -8.609 12.641 -19.391 1 79.31 176 PRO A N 1
ATOM 1429 C CA . PRO A 1 176 ? -8.523 12.852 -17.953 1 79.31 176 PRO A CA 1
ATOM 1430 C C . PRO A 1 176 ? -9.867 12.688 -17.25 1 79.31 176 PRO A C 1
ATOM 1432 O O . PRO A 1 176 ? -10.914 12.953 -17.844 1 79.31 176 PRO A O 1
ATOM 1435 N N . ILE A 1 177 ? -9.898 12.203 -16.062 1 85.56 177 ILE A N 1
ATOM 1436 C CA . ILE A 1 177 ? -11.086 12.094 -15.227 1 85.56 177 ILE A CA 1
ATOM 1437 C C . ILE A 1 177 ? -11.508 13.477 -14.742 1 85.56 177 ILE A C 1
ATOM 1439 O O . ILE A 1 177 ? -10.703 14.219 -14.18 1 85.56 177 ILE A O 1
ATOM 1443 N N . LYS A 1 178 ? -12.75 13.852 -14.922 1 85.06 178 LYS A N 1
ATOM 1444 C CA . LYS A 1 178 ? -13.242 15.18 -14.562 1 85.06 178 LYS A CA 1
ATOM 1445 C C . LYS A 1 178 ? -14.117 15.117 -13.312 1 85.06 178 LYS A C 1
ATOM 1447 O O . LYS A 1 178 ? -14.445 16.156 -12.727 1 85.06 178 LYS A O 1
ATOM 1452 N N . LEU A 1 179 ? -14.492 13.977 -12.906 1 90.25 179 LEU A N 1
ATOM 1453 C CA . LEU A 1 179 ? -15.391 13.797 -11.773 1 90.25 179 LEU A CA 1
ATOM 1454 C C . LEU A 1 179 ? -14.719 14.227 -10.477 1 90.25 179 LEU A C 1
ATOM 1456 O O . LEU A 1 179 ? -13.586 13.844 -10.203 1 90.25 179 LEU A O 1
ATOM 1460 N N . ASN A 1 180 ? -15.43 15.078 -9.727 1 90.25 180 ASN A N 1
ATOM 1461 C CA . ASN A 1 180 ? -14.961 15.539 -8.422 1 90.25 180 ASN A CA 1
ATOM 1462 C C . ASN A 1 180 ? -16.078 15.477 -7.375 1 90.25 180 ASN A C 1
ATOM 1464 O O . ASN A 1 180 ? -16.812 16.438 -7.188 1 90.25 180 ASN A O 1
ATOM 1468 N N . LEU A 1 181 ? -16.062 14.445 -6.641 1 91.94 181 LEU A N 1
ATOM 1469 C CA . LEU A 1 181 ? -17.125 14.227 -5.668 1 91.94 181 LEU A CA 1
ATOM 1470 C C . LEU A 1 181 ? -16.828 14.945 -4.355 1 91.94 181 LEU A C 1
ATOM 1472 O O . LEU A 1 181 ? -17.703 15.07 -3.494 1 91.94 181 LEU A O 1
ATOM 1476 N N . SER A 1 182 ? -15.578 15.375 -4.16 1 84.94 182 SER A N 1
ATOM 1477 C CA . SER A 1 182 ? -15.195 16.047 -2.922 1 84.94 182 SER A CA 1
ATOM 1478 C C . SER A 1 182 ? -16.047 17.281 -2.678 1 84.94 182 SER A C 1
ATOM 1480 O O . SER A 1 182 ? -16.156 17.75 -1.542 1 84.94 182 SER A O 1
ATOM 1482 N N . LEU A 1 183 ? -16.609 17.781 -3.67 1 80.5 183 LEU A N 1
ATOM 1483 C CA . LEU A 1 183 ? -17.469 18.953 -3.564 1 80.5 183 LEU A CA 1
ATOM 1484 C C . LEU A 1 183 ? -18.719 18.641 -2.752 1 80.5 183 LEU A C 1
ATOM 1486 O O . LEU A 1 183 ? -19.391 19.547 -2.25 1 80.5 183 LEU A O 1
ATOM 1490 N N . LEU A 1 184 ? -19.078 17.391 -2.645 1 88.06 184 LEU A N 1
ATOM 1491 C CA . LEU A 1 184 ? -20.266 16.969 -1.92 1 88.06 184 LEU A CA 1
ATOM 1492 C C . LEU A 1 184 ? -19.938 16.641 -0.466 1 88.06 184 LEU A C 1
ATOM 1494 O O . LEU A 1 184 ? -20.828 16.344 0.328 1 88.06 184 LEU A O 1
ATOM 1498 N N . PHE A 1 185 ? -18.625 16.703 -0.119 1 87.25 185 PHE A N 1
ATOM 1499 C CA . PHE A 1 185 ? -18.219 16.359 1.237 1 87.25 185 PHE A CA 1
ATOM 1500 C C . PHE A 1 185 ? -18.656 17.422 2.229 1 87.25 185 PHE A C 1
ATOM 1502 O O . PHE A 1 185 ? -18.594 18.625 1.934 1 87.25 185 PHE A O 1
ATOM 1509 N N . GLU A 1 186 ? -19.141 17 3.365 1 83.81 186 GLU A N 1
ATOM 1510 C CA . GLU A 1 186 ? -19.453 17.906 4.465 1 83.81 186 GLU A CA 1
ATOM 1511 C C . GLU A 1 186 ? -18.453 17.75 5.609 1 83.81 186 GLU A C 1
ATOM 1513 O O . GLU A 1 186 ? -18.219 16.641 6.09 1 83.81 186 GLU A O 1
ATOM 1518 N N . SER A 1 187 ? -17.891 18.859 5.91 1 78.5 187 SER A N 1
ATOM 1519 C CA . SER A 1 187 ? -16.922 18.828 6.992 1 78.5 187 SER A CA 1
ATOM 1520 C C . SER A 1 187 ? -17.578 18.516 8.328 1 78.5 187 SER A C 1
ATOM 1522 O O . SER A 1 187 ? -18.703 18.953 8.586 1 78.5 187 SER A O 1
ATOM 1524 N N . ARG A 1 188 ? -16.938 17.719 9.047 1 79.19 188 ARG A N 1
ATOM 1525 C CA . ARG A 1 188 ? -17.375 17.547 10.43 1 79.19 188 ARG A CA 1
ATOM 1526 C C . ARG A 1 188 ? -17.281 18.859 11.203 1 79.19 188 ARG A C 1
ATOM 1528 O O . ARG A 1 188 ? -16.438 19.703 10.906 1 79.19 188 ARG A O 1
ATOM 1535 N N . GLU A 1 189 ? -18.297 19.156 11.992 1 63 189 GLU A N 1
ATOM 1536 C CA . GLU A 1 189 ? -18.203 20.344 12.828 1 63 189 GLU A CA 1
ATOM 1537 C C . GLU A 1 189 ? -16.906 20.344 13.633 1 63 189 GLU A C 1
ATOM 1539 O O . GLU A 1 189 ? -16.531 19.328 14.211 1 63 189 GLU A O 1
ATOM 1544 N N . ASN A 1 190 ? -16.062 21.469 13.562 1 59.56 190 ASN A N 1
ATOM 1545 C CA . ASN A 1 190 ? -14.891 21.719 14.391 1 59.56 190 ASN A CA 1
ATOM 1546 C C . ASN A 1 190 ? -13.781 20.719 14.109 1 59.56 190 ASN A C 1
ATOM 1548 O O . ASN A 1 190 ? -13.141 20.219 15.039 1 59.56 190 ASN A O 1
ATOM 1552 N N . TYR A 1 191 ? -13.648 20.25 12.844 1 60 191 TYR A N 1
ATOM 1553 C CA . TYR A 1 191 ? -12.648 19.219 12.625 1 60 191 TYR A CA 1
ATOM 1554 C C . TYR A 1 191 ? -11.289 19.641 13.18 1 60 191 TYR A C 1
ATOM 1556 O O . TYR A 1 191 ? -10.531 18.812 13.688 1 60 191 TYR A O 1
ATOM 1564 N N . LEU A 1 192 ? -10.961 20.891 12.992 1 66.5 192 LEU A N 1
ATOM 1565 C CA . LEU A 1 192 ? -9.68 21.312 13.547 1 66.5 192 LEU A CA 1
ATOM 1566 C C . LEU A 1 192 ? -9.789 21.562 15.047 1 66.5 192 LEU A C 1
ATOM 1568 O O . LEU A 1 192 ? -8.781 21.641 15.75 1 66.5 192 LEU A O 1
ATOM 1572 N N . GLN A 1 193 ? -11.008 21.375 15.57 1 67 193 GLN A N 1
ATOM 1573 C CA . GLN A 1 193 ? -11.273 21.547 17 1 67 193 GLN A CA 1
ATOM 1574 C C . GLN A 1 193 ? -10.523 22.75 17.547 1 67 193 GLN A C 1
ATOM 1576 O O . GLN A 1 193 ? -9.875 22.656 18.594 1 67 193 GLN A O 1
ATOM 1581 N N . ILE A 1 194 ? -10.414 23.766 16.844 1 77.62 194 ILE A N 1
ATOM 1582 C CA . ILE A 1 194 ? -9.789 24.969 17.375 1 77.62 194 ILE A CA 1
ATOM 1583 C C . ILE A 1 194 ? -10.695 25.594 18.438 1 77.62 194 ILE A C 1
ATOM 1585 O O . ILE A 1 194 ? -11.852 25.938 18.141 1 77.62 194 ILE A O 1
ATOM 1589 N N . GLU A 1 195 ? -10.227 25.625 19.547 1 80.5 195 GLU A N 1
ATOM 1590 C CA . GLU A 1 195 ? -10.992 26.188 20.656 1 80.5 195 GLU A CA 1
ATOM 1591 C C . GLU A 1 195 ? -11.305 27.672 20.406 1 80.5 195 GLU A C 1
ATOM 1593 O O . GLU A 1 195 ? -10.469 28.406 19.891 1 80.5 195 GLU A O 1
ATOM 1598 N N . THR A 1 196 ? -12.5 28.031 20.781 1 80.62 196 THR A N 1
ATOM 1599 C CA . THR A 1 196 ? -12.898 29.438 20.656 1 80.62 196 THR A CA 1
ATOM 1600 C C . THR A 1 196 ? -11.977 30.328 21.484 1 80.62 196 THR A C 1
ATOM 1602 O O . THR A 1 196 ? -11.781 31.5 21.141 1 80.62 196 THR A O 1
ATOM 1605 N N . SER A 1 197 ? -11.406 29.75 22.484 1 88.31 197 SER A N 1
ATOM 1606 C CA . SER A 1 197 ? -10.562 30.531 23.391 1 88.31 197 SER A CA 1
ATOM 1607 C C . SER A 1 197 ? -9.117 30.578 22.891 1 88.31 197 SER A C 1
ATOM 1609 O O . SER A 1 197 ? -8.273 31.234 23.5 1 88.31 197 SER A O 1
ATOM 1611 N N . ALA A 1 198 ? -8.859 29.922 21.766 1 92.75 198 ALA A N 1
ATOM 1612 C CA . ALA A 1 198 ? -7.484 29.875 21.266 1 92.75 198 ALA A CA 1
ATOM 1613 C C . ALA A 1 198 ? -6.984 31.25 20.875 1 92.75 198 ALA A C 1
ATOM 1615 O O . ALA A 1 198 ? -7.727 32.031 20.281 1 92.75 198 ALA A O 1
ATOM 1616 N N . THR A 1 199 ? -5.816 31.578 21.297 1 95.81 199 THR A N 1
ATOM 1617 C CA . THR A 1 199 ? -5.148 32.812 20.891 1 95.81 199 THR A CA 1
ATOM 1618 C C . THR A 1 199 ? -4.293 32.562 19.641 1 95.81 199 THR A C 1
ATOM 1620 O O . THR A 1 199 ? -3.674 31.516 19.5 1 95.81 199 THR A O 1
ATOM 1623 N N . PHE A 1 200 ? -4.281 33.531 18.734 1 96.81 200 PHE A N 1
ATOM 1624 C CA . PHE A 1 200 ? -3.471 33.469 17.531 1 96.81 200 PHE A CA 1
ATOM 1625 C C . PHE A 1 200 ? -2.174 34.25 17.703 1 96.81 200 PHE A C 1
ATOM 1627 O O . PHE A 1 200 ? -2.186 35.375 18.203 1 96.81 200 PHE A O 1
ATOM 1634 N N . TRP A 1 201 ? -1.085 33.656 17.312 1 97.31 201 TRP A N 1
ATOM 1635 C CA . TRP A 1 201 ? 0.226 34.281 17.406 1 97.31 201 TRP A CA 1
ATOM 1636 C C . TRP A 1 201 ? 0.963 34.219 16.078 1 97.31 201 TRP A C 1
ATOM 1638 O O . TRP A 1 201 ? 0.875 33.219 15.367 1 97.31 201 TRP A O 1
ATOM 1648 N N . LEU A 1 202 ? 1.593 35.188 15.781 1 97 202 LEU A N 1
ATOM 1649 C CA . LEU A 1 202 ? 2.592 35.188 14.719 1 97 202 LEU A CA 1
ATOM 1650 C C . LEU A 1 202 ? 3.977 34.875 15.273 1 97 202 LEU A C 1
ATOM 1652 O O . LEU A 1 202 ? 4.418 35.5 16.234 1 97 202 LEU A O 1
ATOM 1656 N N . LYS A 1 203 ? 4.633 33.844 14.703 1 96.62 203 LYS A N 1
ATOM 1657 C CA . LYS A 1 203 ? 5.922 33.406 15.234 1 96.62 203 LYS A CA 1
ATOM 1658 C C . LYS A 1 203 ? 6.984 33.406 14.141 1 96.62 203 LYS A C 1
ATOM 1660 O O . LYS A 1 203 ? 6.879 32.625 13.188 1 96.62 203 LYS A O 1
ATOM 1665 N N . PRO A 1 204 ? 8.023 34.219 14.352 1 95.31 204 PRO A N 1
ATOM 1666 C CA . PRO A 1 204 ? 9.117 34.156 13.375 1 95.31 204 PRO A CA 1
ATOM 1667 C C . PRO A 1 204 ? 10.008 32.938 13.555 1 95.31 204 PRO A C 1
ATOM 1669 O O . PRO A 1 204 ? 10.25 32.5 14.688 1 95.31 204 PRO A O 1
ATOM 1672 N N . ILE A 1 205 ? 10.438 32.375 12.484 1 94.56 205 ILE A N 1
ATOM 1673 C CA . ILE A 1 205 ? 11.398 31.266 12.469 1 94.56 205 ILE A CA 1
ATOM 1674 C C . ILE A 1 205 ? 12.641 31.672 11.68 1 94.56 205 ILE A C 1
ATOM 1676 O O . ILE A 1 205 ? 12.531 32.281 10.609 1 94.56 205 ILE A O 1
ATOM 1680 N N . GLY A 1 206 ? 13.805 31.391 12.25 1 90.31 206 GLY A N 1
ATOM 1681 C CA . GLY A 1 206 ? 15.047 31.672 11.562 1 90.31 206 GLY A CA 1
ATOM 1682 C C . GLY A 1 206 ? 15.68 32.969 12.008 1 90.31 206 GLY A C 1
ATOM 1683 O O . GLY A 1 206 ? 15.25 33.594 12.992 1 90.31 206 GLY A O 1
ATOM 1684 N N . VAL A 1 207 ? 16.797 33.312 11.297 1 86.75 207 VAL A N 1
ATOM 1685 C CA . VAL A 1 207 ? 17.531 34.531 11.609 1 86.75 207 VAL A CA 1
ATOM 1686 C C . VAL A 1 207 ? 17.844 35.312 10.32 1 86.75 207 VAL A C 1
ATOM 1688 O O . VAL A 1 207 ? 17.859 34.719 9.234 1 86.75 207 VAL A O 1
ATOM 1691 N N . SER A 1 208 ? 18.094 36.531 10.5 1 84.12 208 SER A N 1
ATOM 1692 C CA . SER A 1 208 ? 18.281 37.438 9.352 1 84.12 208 SER A CA 1
ATOM 1693 C C . SER A 1 208 ? 19.547 37.062 8.578 1 84.12 208 SER A C 1
ATOM 1695 O O . SER A 1 208 ? 19.578 37.188 7.348 1 84.12 208 SER A O 1
ATOM 1697 N N . HIS A 1 209 ? 20.531 36.625 9.25 1 85.75 209 HIS A N 1
ATOM 1698 C CA . HIS A 1 209 ? 21.812 36.375 8.586 1 85.75 209 HIS A CA 1
ATOM 1699 C C . HIS A 1 209 ? 21.859 34.969 7.98 1 85.75 209 HIS A C 1
ATOM 1701 O O . HIS A 1 209 ? 22.781 34.656 7.219 1 85.75 209 HIS A O 1
ATOM 1707 N N . ASP A 1 210 ? 20.922 34.188 8.25 1 86.62 210 ASP A N 1
ATOM 1708 C CA . ASP A 1 210 ? 20.797 32.844 7.719 1 86.62 210 ASP A CA 1
ATOM 1709 C C . ASP A 1 210 ? 19.328 32.469 7.465 1 86.62 210 ASP A C 1
ATOM 1711 O O . ASP A 1 210 ? 18.75 31.688 8.203 1 86.62 210 ASP A O 1
ATOM 1715 N N . THR A 1 211 ? 18.938 33.031 6.383 1 89.88 211 THR A N 1
ATOM 1716 C CA . THR A 1 211 ? 17.5 32.938 6.109 1 89.88 211 THR A CA 1
ATOM 1717 C C . THR A 1 211 ? 17.141 31.516 5.711 1 89.88 211 THR A C 1
ATOM 1719 O O . THR A 1 211 ? 17.984 30.766 5.203 1 89.88 211 THR A O 1
ATOM 1722 N N . ILE A 1 212 ? 15.977 31.141 5.945 1 93.56 212 ILE A N 1
ATOM 1723 C CA . ILE A 1 212 ? 15.461 29.812 5.625 1 93.56 212 ILE A CA 1
ATOM 1724 C C . ILE A 1 212 ? 15.484 29.594 4.113 1 93.56 212 ILE A C 1
ATOM 1726 O O . ILE A 1 212 ? 14.898 30.375 3.361 1 93.56 212 ILE A O 1
ATOM 1730 N N . PRO A 1 213 ? 16.188 28.594 3.715 1 93.56 213 PRO A N 1
ATOM 1731 C CA . PRO A 1 213 ? 16.219 28.328 2.273 1 93.56 213 PRO A CA 1
ATOM 1732 C C . PRO A 1 213 ? 14.859 27.938 1.708 1 93.56 213 PRO A C 1
ATOM 1734 O O . PRO A 1 213 ? 14.055 27.312 2.406 1 93.56 213 PRO A O 1
ATOM 1737 N N . LEU A 1 214 ? 14.703 28.234 0.456 1 91.94 214 LEU A N 1
ATOM 1738 C CA . LEU A 1 214 ? 13.438 27.953 -0.212 1 91.94 214 LEU A CA 1
ATOM 1739 C C . LEU A 1 214 ? 13.211 26.453 -0.346 1 91.94 214 LEU A C 1
ATOM 1741 O O . LEU A 1 214 ? 12.086 26.016 -0.574 1 91.94 214 LEU A O 1
ATOM 1745 N N . SER A 1 215 ? 14.273 25.703 -0.163 1 90.19 215 SER A N 1
ATOM 1746 C CA . SER A 1 215 ? 14.172 24.266 -0.312 1 90.19 215 SER A CA 1
ATOM 1747 C C . SER A 1 215 ? 13.742 23.594 0.993 1 90.19 215 SER A C 1
ATOM 1749 O O . SER A 1 215 ? 13.375 22.422 1.007 1 90.19 215 SER A O 1
ATOM 1751 N N . GLU A 1 216 ? 13.766 24.391 2.055 1 92.19 216 GLU A N 1
ATOM 1752 C CA . GLU A 1 216 ? 13.422 23.828 3.354 1 92.19 216 GLU A CA 1
ATOM 1753 C C . GLU A 1 216 ? 11.938 23.453 3.422 1 92.19 216 GLU A C 1
ATOM 1755 O O . GLU A 1 216 ? 11.094 24.203 2.924 1 92.19 216 GLU A O 1
ATOM 1760 N N . LYS A 1 217 ? 11.656 22.328 4.047 1 91.31 217 LYS A N 1
ATOM 1761 C CA . LYS A 1 217 ? 10.273 21.875 4.168 1 91.31 217 LYS A CA 1
ATOM 1762 C C . LYS A 1 217 ? 9.781 21.984 5.609 1 91.31 217 LYS A C 1
ATOM 1764 O O . LYS A 1 217 ? 10.547 21.75 6.547 1 91.31 217 LYS A O 1
ATOM 1769 N N . PHE A 1 218 ? 8.578 22.406 5.758 1 94.31 218 PHE A N 1
ATOM 1770 C CA . PHE A 1 218 ? 7.914 22.5 7.055 1 94.31 218 PHE A CA 1
ATOM 1771 C C . PHE A 1 218 ? 6.656 21.625 7.07 1 94.31 218 PHE A C 1
ATOM 1773 O O . PHE A 1 218 ? 5.562 22.125 7.359 1 94.31 218 PHE A O 1
ATOM 1780 N N . ASP A 1 219 ? 6.898 20.359 6.832 1 90.38 219 ASP A N 1
ATOM 1781 C CA . ASP A 1 219 ? 5.777 19.438 6.621 1 90.38 219 ASP A CA 1
ATOM 1782 C C . ASP A 1 219 ? 5.75 18.344 7.688 1 90.38 219 ASP A C 1
ATOM 1784 O O . ASP A 1 219 ? 5.008 17.375 7.559 1 90.38 219 ASP A O 1
ATOM 1788 N N . GLU A 1 220 ? 6.531 18.531 8.742 1 89.25 220 GLU A N 1
ATOM 1789 C CA . GLU A 1 220 ? 6.52 17.531 9.805 1 89.25 220 GLU A CA 1
ATOM 1790 C C . GLU A 1 220 ? 5.191 17.531 10.555 1 89.25 220 GLU A C 1
ATOM 1792 O O . GLU A 1 220 ? 4.562 18.578 10.703 1 89.25 220 GLU A O 1
ATOM 1797 N N . VAL A 1 221 ? 4.824 16.438 11.039 1 87.81 221 VAL A N 1
ATOM 1798 C CA . VAL A 1 221 ? 3.549 16.281 11.734 1 87.81 221 VAL A CA 1
ATOM 1799 C C . VAL A 1 221 ? 3.529 17.188 12.969 1 87.81 221 VAL A C 1
ATOM 1801 O O . VAL A 1 221 ? 2.479 17.703 13.344 1 87.81 221 VAL A O 1
ATOM 1804 N N . ASP A 1 222 ? 4.648 17.281 13.617 1 90.44 222 ASP A N 1
ATOM 1805 C CA . ASP A 1 222 ? 4.816 18.219 14.734 1 90.44 222 ASP A CA 1
ATOM 1806 C C . ASP A 1 222 ? 6.25 18.734 14.805 1 90.44 222 ASP A C 1
ATOM 1808 O O . ASP A 1 222 ? 7.137 18.219 14.117 1 90.44 222 ASP A O 1
ATOM 1812 N N . SER A 1 223 ? 6.438 19.797 15.438 1 92.62 223 SER A N 1
ATOM 1813 C CA . SER A 1 223 ? 7.754 20.422 15.555 1 92.62 223 SER A CA 1
ATOM 1814 C C . SER A 1 223 ? 7.914 21.125 16.891 1 92.62 223 SER A C 1
ATOM 1816 O O . SER A 1 223 ? 6.926 21.547 17.5 1 92.62 223 SER A O 1
ATOM 1818 N N . ASN A 1 224 ? 9.117 21.094 17.359 1 93.94 224 ASN A N 1
ATOM 1819 C CA . ASN A 1 224 ? 9.414 21.953 18.5 1 93.94 224 ASN A CA 1
ATOM 1820 C C . ASN A 1 224 ? 9.5 23.422 18.078 1 93.94 224 ASN A C 1
ATOM 1822 O O . ASN A 1 224 ? 10.352 23.797 17.281 1 93.94 224 ASN A O 1
ATOM 1826 N N . LEU A 1 225 ? 8.617 24.203 18.578 1 95.31 225 LEU A N 1
ATOM 1827 C CA . LEU A 1 225 ? 8.602 25.625 18.297 1 95.31 225 LEU A CA 1
ATOM 1828 C C . LEU A 1 225 ? 9.281 26.406 19.422 1 95.31 225 LEU A C 1
ATOM 1830 O O . LEU A 1 225 ? 8.688 26.609 20.484 1 95.31 225 LEU A O 1
ATOM 1834 N N . HIS A 1 226 ? 10.438 26.906 19.109 1 94.62 226 HIS A N 1
ATOM 1835 C CA . HIS A 1 226 ? 11.312 27.453 20.125 1 94.62 226 HIS A CA 1
ATOM 1836 C C . HIS A 1 226 ? 11.055 28.938 20.344 1 94.62 226 HIS A C 1
ATOM 1838 O O . HIS A 1 226 ? 10.703 29.656 19.391 1 94.62 226 HIS A O 1
ATOM 1844 N N . PHE A 1 227 ? 11.273 29.406 21.547 1 94 227 PHE A N 1
ATOM 1845 C CA . PHE A 1 227 ? 11.109 30.781 21.969 1 94 227 PHE A CA 1
ATOM 1846 C C . PHE A 1 227 ? 12.344 31.281 22.719 1 94 227 PHE A C 1
ATOM 1848 O O . PHE A 1 227 ? 13.195 30.469 23.109 1 94 227 PHE A O 1
ATOM 1855 N N . SER A 1 228 ? 12.391 32.562 22.859 1 89.38 228 SER A N 1
ATOM 1856 C CA . SER A 1 228 ? 13.555 33.219 23.469 1 89.38 228 SER A CA 1
ATOM 1857 C C . SER A 1 228 ? 13.586 32.969 24.969 1 89.38 228 SER A C 1
ATOM 1859 O O . SER A 1 228 ? 12.672 32.344 25.531 1 89.38 228 SER A O 1
ATOM 1861 N N . LYS A 1 229 ? 14.586 33.531 25.641 1 88.12 229 LYS A N 1
ATOM 1862 C CA . LYS A 1 229 ? 14.82 33.375 27.078 1 88.12 229 LYS A CA 1
ATOM 1863 C C . LYS A 1 229 ? 13.742 34.094 27.891 1 88.12 229 LYS A C 1
ATOM 1865 O O . LYS A 1 229 ? 13.578 33.812 29.078 1 88.12 229 LYS A O 1
ATOM 1870 N N . LEU A 1 230 ? 12.984 35.031 27.297 1 85.12 230 LEU A N 1
ATOM 1871 C CA . LEU A 1 230 ? 11.938 35.781 27.984 1 85.12 230 LEU A CA 1
ATOM 1872 C C . LEU A 1 230 ? 10.734 34.875 28.281 1 85.12 230 LEU A C 1
ATOM 1874 O O . LEU A 1 230 ? 9.805 35.312 28.969 1 85.12 230 LEU A O 1
ATOM 1878 N N . LYS A 1 231 ? 10.852 33.562 27.922 1 87.06 231 LYS A N 1
ATOM 1879 C CA . LYS A 1 231 ? 9.742 32.625 28.062 1 87.06 231 LYS A CA 1
ATOM 1880 C C . LYS A 1 231 ? 8.508 33.125 27.312 1 87.06 231 LYS A C 1
ATOM 1882 O O . LYS A 1 231 ? 8.117 34.281 27.453 1 87.06 231 LYS A O 1
ATOM 1887 N N . PRO A 1 232 ? 7.871 32.344 26.625 1 88.31 232 PRO A N 1
ATOM 1888 C CA . PRO A 1 232 ? 6.707 32.781 25.844 1 88.31 232 PRO A CA 1
ATOM 1889 C C . PRO A 1 232 ? 5.445 32.906 26.688 1 88.31 232 PRO A C 1
ATOM 1891 O O . PRO A 1 232 ? 4.547 32.062 26.609 1 88.31 232 PRO A O 1
ATOM 1894 N N . ARG A 1 233 ? 5.309 34.031 27.359 1 88.88 233 ARG A N 1
ATOM 1895 C CA . ARG A 1 233 ? 4.156 34.281 28.219 1 88.88 233 ARG A CA 1
ATOM 1896 C C . ARG A 1 233 ? 2.879 34.406 27.391 1 88.88 233 ARG A C 1
ATOM 1898 O O . ARG A 1 233 ? 2.895 35 26.297 1 88.88 233 ARG A O 1
ATOM 1905 N N . GLY A 1 234 ? 1.821 33.812 27.891 1 92.62 234 GLY A N 1
ATOM 1906 C CA . GLY A 1 234 ? 0.519 33.969 27.266 1 92.62 234 GLY A CA 1
ATOM 1907 C C . GLY A 1 234 ? 0.195 32.812 26.328 1 92.62 234 GLY A C 1
ATOM 1908 O O . GLY A 1 234 ? -0.975 32.531 26.047 1 92.62 234 GLY A O 1
ATOM 1909 N N . VAL A 1 235 ? 1.273 32.219 25.75 1 95.31 235 VAL A N 1
ATOM 1910 C CA . VAL A 1 235 ? 1.038 31.109 24.859 1 95.31 235 VAL A CA 1
ATOM 1911 C C . VAL A 1 235 ? 0.601 29.875 25.656 1 95.31 235 VAL A C 1
ATOM 1913 O O . VAL A 1 235 ? 1.227 29.531 26.656 1 95.31 235 VAL A O 1
ATOM 1916 N N . ARG A 1 236 ? -0.433 29.266 25.25 1 93.62 236 ARG A N 1
ATOM 1917 C CA . ARG A 1 236 ? -0.976 28.109 25.953 1 93.62 236 ARG A CA 1
ATOM 1918 C C . ARG A 1 236 ? -1.337 27 24.984 1 93.62 236 ARG A C 1
ATOM 1920 O O . ARG A 1 236 ? -1.394 27.219 23.766 1 93.62 236 ARG A O 1
ATOM 1927 N N . ARG A 1 237 ? -1.538 25.828 25.578 1 93.44 237 ARG A N 1
ATOM 1928 C CA . ARG A 1 237 ? -2.006 24.688 24.781 1 93.44 237 ARG A CA 1
ATOM 1929 C C . ARG A 1 237 ? -3.283 25.047 24.031 1 93.44 237 ARG A C 1
ATOM 1931 O O . ARG A 1 237 ? -4.184 25.672 24.594 1 93.44 237 ARG A O 1
ATOM 1938 N N . GLY A 1 238 ? -3.299 24.672 22.766 1 92.88 238 GLY A N 1
ATOM 1939 C CA . GLY A 1 238 ? -4.465 24.969 21.953 1 92.88 238 GLY A CA 1
ATOM 1940 C C . GLY A 1 238 ? -4.312 26.219 21.125 1 92.88 238 GLY A C 1
ATOM 1941 O O . GLY A 1 238 ? -5.066 26.438 20.172 1 92.88 238 GLY A O 1
ATOM 1942 N N . ASP A 1 239 ? -3.432 27.125 21.469 1 96.25 239 ASP A N 1
ATOM 1943 C CA . ASP A 1 239 ? -3.193 28.344 20.688 1 96.25 239 ASP A CA 1
ATOM 1944 C C . ASP A 1 239 ? -2.66 28 19.297 1 96.25 239 ASP A C 1
ATOM 1946 O O . ASP A 1 239 ? -2.178 26.891 19.062 1 96.25 239 ASP A O 1
ATOM 1950 N N . ILE A 1 240 ? -2.854 28.938 18.406 1 96.75 240 ILE A N 1
ATOM 1951 C CA . ILE A 1 240 ? -2.434 28.766 17.031 1 96.75 240 ILE A CA 1
ATOM 1952 C C . ILE A 1 240 ? -1.219 29.641 16.734 1 96.75 240 ILE A C 1
ATOM 1954 O O . ILE A 1 240 ? -1.246 30.859 17 1 96.75 240 ILE A O 1
ATOM 1958 N N . LEU A 1 241 ? -0.207 29.047 16.297 1 97.81 241 LEU A N 1
ATOM 1959 C CA . LEU A 1 241 ? 1.002 29.766 15.906 1 97.81 241 LEU A CA 1
ATOM 1960 C C . LEU A 1 241 ? 1.152 29.797 14.391 1 97.81 241 LEU A C 1
ATOM 1962 O O . LEU A 1 241 ? 1.33 28.75 13.766 1 97.81 241 LEU A O 1
ATOM 1966 N N . ILE A 1 242 ? 1.055 30.922 13.852 1 98 242 ILE A N 1
ATOM 1967 C CA . ILE A 1 242 ? 1.351 31.125 12.438 1 98 242 ILE A CA 1
ATOM 1968 C C . ILE A 1 242 ? 2.834 31.438 12.258 1 98 242 ILE A C 1
ATOM 1970 O O . ILE A 1 242 ? 3.281 32.531 12.586 1 98 242 ILE A O 1
ATOM 1974 N N . CYS A 1 243 ? 3.541 30.531 11.703 1 97.81 243 CYS A N 1
ATOM 1975 C CA . CYS A 1 243 ? 4.992 30.656 11.633 1 97.81 243 CYS A CA 1
ATOM 1976 C C . CYS A 1 243 ? 5.422 31.172 10.266 1 97.81 243 CYS A C 1
ATOM 1978 O O . CYS A 1 243 ? 4.941 30.703 9.234 1 97.81 243 CYS A O 1
ATOM 1980 N N . TYR A 1 244 ? 6.285 32.125 10.32 1 97 244 TYR A N 1
ATOM 1981 C CA . TYR A 1 244 ? 6.789 32.719 9.078 1 97 244 TYR A CA 1
ATOM 1982 C C . TYR A 1 244 ? 8.305 32.875 9.125 1 97 244 TYR A C 1
ATOM 1984 O O . TYR A 1 244 ? 8.906 32.844 10.203 1 97 244 TYR A O 1
ATOM 1992 N N . ALA A 1 245 ? 8.945 33 7.965 1 96 245 ALA A N 1
ATOM 1993 C CA . ALA A 1 245 ? 10.398 33.062 7.855 1 96 245 ALA A CA 1
ATOM 1994 C C . ALA A 1 245 ? 10.898 34.5 8.07 1 96 245 ALA A C 1
ATOM 1996 O O . ALA A 1 245 ? 10.406 35.438 7.441 1 96 245 ALA A O 1
ATOM 1997 N N . VAL A 1 246 ? 11.867 34.594 8.93 1 93.81 246 VAL A N 1
ATOM 1998 C CA . VAL A 1 246 ? 12.562 35.875 9.031 1 93.81 246 VAL A CA 1
ATOM 1999 C C . VAL A 1 246 ? 13.242 36.188 7.703 1 93.81 246 VAL A C 1
ATOM 2001 O O . VAL A 1 246 ? 13.828 35.312 7.066 1 93.81 246 VAL A O 1
ATOM 2004 N N . GLY A 1 247 ? 13.227 37.375 7.348 1 91.69 247 GLY A N 1
ATOM 2005 C CA . GLY A 1 247 ? 13.828 37.781 6.086 1 91.69 247 GLY A CA 1
ATOM 2006 C C . GLY A 1 247 ? 12.828 37.906 4.961 1 91.69 247 GLY A C 1
ATOM 2007 O O . GLY A 1 247 ? 12.328 39.031 4.711 1 91.69 247 GLY A O 1
ATOM 2008 N N . HIS A 1 248 ? 12.453 36.75 4.363 1 92.88 248 HIS A N 1
ATOM 2009 C CA . HIS A 1 248 ? 11.57 36.844 3.207 1 92.88 248 HIS A CA 1
ATOM 2010 C C . HIS A 1 248 ? 10.109 36.781 3.627 1 92.88 248 HIS A C 1
ATOM 2012 O O . HIS A 1 248 ? 9.211 36.969 2.795 1 92.88 248 HIS A O 1
ATOM 2018 N N . LEU A 1 249 ? 9.742 36.531 4.824 1 94.62 249 LEU A N 1
ATOM 2019 C CA . LEU A 1 249 ? 8.469 36.75 5.508 1 94.62 249 LEU A CA 1
ATOM 2020 C C . LEU A 1 249 ? 7.398 35.812 4.984 1 94.62 249 LEU A C 1
ATOM 2022 O O . LEU A 1 249 ? 6.211 36 5.266 1 94.62 249 LEU A O 1
ATOM 2026 N N . ASN A 1 250 ? 7.809 34.719 4.242 1 96.94 250 ASN A N 1
ATOM 2027 C CA . ASN A 1 250 ? 6.848 33.719 3.811 1 96.94 250 ASN A CA 1
ATOM 2028 C C . ASN A 1 250 ? 6.258 32.938 4.996 1 96.94 250 ASN A C 1
ATOM 2030 O O . ASN A 1 250 ? 6.977 32.594 5.938 1 96.94 250 ASN A O 1
ATOM 2034 N N . ILE A 1 251 ? 4.938 32.812 4.969 1 97.69 251 ILE A N 1
ATOM 2035 C CA . ILE A 1 251 ? 4.336 31.922 5.945 1 97.69 251 ILE A CA 1
ATOM 2036 C C . ILE A 1 251 ? 4.773 30.484 5.664 1 97.69 251 ILE A C 1
ATOM 2038 O O . ILE A 1 251 ? 4.699 30.016 4.527 1 97.69 251 ILE A O 1
ATOM 2042 N N . LEU A 1 252 ? 5.285 29.844 6.629 1 97.75 252 LEU A N 1
ATOM 2043 C CA . LEU A 1 252 ? 5.891 28.516 6.461 1 97.75 252 LEU A CA 1
ATOM 2044 C C . LEU A 1 252 ? 4.883 27.422 6.77 1 97.75 252 LEU A C 1
ATOM 2046 O O . LEU A 1 252 ? 4.723 26.484 5.984 1 97.75 252 LEU A O 1
ATOM 2050 N N . SER A 1 253 ? 4.227 27.406 7.863 1 97.19 253 SER A N 1
ATOM 2051 C CA . SER A 1 253 ? 3.205 26.484 8.32 1 97.19 253 SER A CA 1
ATOM 2052 C C . SER A 1 253 ? 2.461 27.016 9.539 1 97.19 253 SER A C 1
ATOM 2054 O O . SER A 1 253 ? 2.873 28.016 10.125 1 97.19 253 SER A O 1
ATOM 2056 N N . ILE A 1 254 ? 1.322 26.453 9.797 1 96.75 254 ILE A N 1
ATOM 2057 C CA . ILE A 1 254 ? 0.525 26.844 10.953 1 96.75 254 ILE A CA 1
ATOM 2058 C C . ILE A 1 254 ? 0.467 25.672 11.945 1 96.75 254 ILE A C 1
ATOM 2060 O O . ILE A 1 254 ? 0.226 24.531 11.547 1 96.75 254 ILE A O 1
ATOM 2064 N N . TYR A 1 255 ? 0.729 26.031 13.172 1 96.12 255 TYR A N 1
ATOM 2065 C CA . TYR A 1 255 ? 0.803 25 14.203 1 96.12 255 TYR A CA 1
ATOM 2066 C C . TYR A 1 255 ? -0.206 25.266 15.32 1 96.12 255 TYR A C 1
ATOM 2068 O O . TYR A 1 255 ? -0.525 26.422 15.609 1 96.12 255 TYR A O 1
ATOM 2076 N N . ARG A 1 256 ? -0.695 24.234 15.898 1 95 256 ARG A N 1
ATOM 2077 C CA . ARG A 1 256 ? -1.432 24.297 17.156 1 95 256 ARG A CA 1
ATOM 2078 C C . ARG A 1 256 ? -0.573 23.812 18.312 1 95 256 ARG A C 1
ATOM 2080 O O . ARG A 1 256 ? -0.006 22.719 18.266 1 95 256 ARG A O 1
ATOM 2087 N N . VAL A 1 257 ? -0.498 24.625 19.312 1 95 257 VAL A N 1
ATOM 2088 C CA . VAL A 1 257 ? 0.272 24.219 20.484 1 95 257 VAL A CA 1
ATOM 2089 C C . VAL A 1 257 ? -0.365 23 21.141 1 95 257 VAL A C 1
ATOM 2091 O O . VAL A 1 257 ? -1.536 23.031 21.516 1 95 257 VAL A O 1
ATOM 2094 N N . ASN A 1 258 ? 0.473 21.938 21.25 1 91.12 258 ASN A N 1
ATOM 2095 C CA . ASN A 1 258 ? -0.068 20.672 21.719 1 91.12 258 ASN A CA 1
ATOM 2096 C C . ASN A 1 258 ? 0.661 20.188 22.969 1 91.12 258 ASN A C 1
ATOM 2098 O O . ASN A 1 258 ? 0.583 19 23.312 1 91.12 258 ASN A O 1
ATOM 2102 N N . SER A 1 259 ? 1.42 20.969 23.594 1 91.12 259 SER A N 1
ATOM 2103 C CA . SER A 1 259 ? 2.18 20.594 24.781 1 91.12 259 SER A CA 1
ATOM 2104 C C . SER A 1 259 ? 2.248 21.766 25.766 1 91.12 259 SER A C 1
ATOM 2106 O O . SER A 1 259 ? 1.781 22.859 25.469 1 91.12 259 SER A O 1
ATOM 2108 N N . GLY A 1 260 ? 2.721 21.375 26.969 1 92 260 GLY A N 1
ATOM 2109 C CA . GLY A 1 260 ? 3.148 22.438 27.859 1 92 260 GLY A CA 1
ATOM 2110 C C . GLY A 1 260 ? 4.5 23.016 27.484 1 92 260 GLY A C 1
ATOM 2111 O O . GLY A 1 260 ? 5.121 22.578 26.516 1 92 260 GLY A O 1
ATOM 2112 N N . LEU A 1 261 ? 4.789 24.062 28.219 1 93.69 261 LEU A N 1
ATOM 2113 C CA . LEU A 1 261 ? 6.082 24.703 27.984 1 93.69 261 LEU A CA 1
ATOM 2114 C C . LEU A 1 261 ? 7.223 23.781 28.422 1 93.69 261 LEU A C 1
ATOM 2116 O O . LEU A 1 261 ? 7.211 23.266 29.547 1 93.69 261 LEU A O 1
ATOM 2120 N N . GLU A 1 262 ? 8.094 23.547 27.469 1 93.06 262 GLU A N 1
ATOM 2121 C CA . GLU A 1 262 ? 9.266 22.719 27.75 1 93.06 262 GLU A CA 1
ATOM 2122 C C . GLU A 1 262 ? 10.555 23.531 27.656 1 93.06 262 GLU A C 1
ATOM 2124 O O . GLU A 1 262 ? 10.555 24.641 27.125 1 93.06 262 GLU A O 1
ATOM 2129 N N . ASN A 1 263 ? 11.594 23.016 28.297 1 93.06 263 ASN A N 1
ATOM 2130 C CA . ASN A 1 263 ? 12.914 23.625 28.281 1 93.06 263 ASN A CA 1
ATOM 2131 C C . ASN A 1 263 ? 13.977 22.656 27.766 1 93.06 263 ASN A C 1
ATOM 2133 O O . ASN A 1 263 ? 13.945 21.469 28.094 1 93.06 263 ASN A O 1
ATOM 2137 N N . THR A 1 264 ? 14.914 23.141 26.922 1 90.69 264 THR A N 1
ATOM 2138 C CA . THR A 1 264 ? 15.945 22.297 26.328 1 90.69 264 THR A CA 1
ATOM 2139 C C . THR A 1 264 ? 16.922 21.797 27.391 1 90.69 264 THR A C 1
ATOM 2141 O O . THR A 1 264 ? 17.625 20.812 27.172 1 90.69 264 THR A O 1
ATOM 2144 N N . GLY A 1 265 ? 17.016 22.531 28.5 1 89.19 265 GLY A N 1
ATOM 2145 C CA . GLY A 1 265 ? 17.953 22.172 29.562 1 89.19 265 GLY A CA 1
ATOM 2146 C C . GLY A 1 265 ? 19.344 22.75 29.359 1 89.19 265 GLY A C 1
ATOM 2147 O O . GLY A 1 265 ? 20.188 22.688 30.25 1 89.19 265 GLY A O 1
ATOM 2148 N N . ASN A 1 266 ? 19.625 23.266 28.188 1 88.19 266 ASN A N 1
ATOM 2149 C CA . ASN A 1 266 ? 20.906 23.906 27.875 1 88.19 266 ASN A CA 1
ATOM 2150 C C . ASN A 1 266 ? 20.875 25.391 28.188 1 88.19 266 ASN A C 1
ATOM 2152 O O . ASN A 1 266 ? 20.219 26.172 27.484 1 88.19 266 ASN A O 1
ATOM 2156 N N . GLU A 1 267 ? 21.609 25.844 29.109 1 82.88 267 GLU A N 1
ATOM 2157 C CA . GLU A 1 267 ? 21.609 27.219 29.562 1 82.88 267 GLU A CA 1
ATOM 2158 C C . GLU A 1 267 ? 22.156 28.156 28.5 1 82.88 267 GLU A C 1
ATOM 2160 O O . GLU A 1 267 ? 21.828 29.344 28.469 1 82.88 267 GLU A O 1
ATOM 2165 N N . ASN A 1 268 ? 22.906 27.625 27.594 1 87.25 268 ASN A N 1
ATOM 2166 C CA . ASN A 1 268 ? 23.531 28.469 26.578 1 87.25 268 ASN A CA 1
ATOM 2167 C C . ASN A 1 268 ? 22.672 28.547 25.328 1 87.25 268 ASN A C 1
ATOM 2169 O O . ASN A 1 268 ? 23.031 29.219 24.359 1 87.25 268 ASN A O 1
ATOM 2173 N N . ASP A 1 269 ? 21.547 27.953 25.469 1 87.56 269 ASP A N 1
ATOM 2174 C CA . ASP A 1 269 ? 20.656 27.984 24.312 1 87.56 269 ASP A CA 1
ATOM 2175 C C . ASP A 1 269 ? 20 29.359 24.172 1 87.56 269 ASP A C 1
ATOM 2177 O O . ASP A 1 269 ? 19.453 29.891 25.141 1 87.56 269 ASP A O 1
ATOM 2181 N N . ARG A 1 270 ? 20.109 30 23 1 84.81 270 ARG A N 1
ATOM 2182 C CA . ARG A 1 270 ? 19.469 31.281 22.703 1 84.81 270 ARG A CA 1
ATOM 2183 C C . ARG A 1 270 ? 17.953 31.141 22.734 1 84.81 270 ARG A C 1
ATOM 2185 O O . ARG A 1 270 ? 17.25 32.094 23.062 1 84.81 270 ARG A O 1
ATOM 2192 N N . TRP A 1 271 ? 17.5 29.938 22.422 1 88.88 271 TRP A N 1
ATOM 2193 C CA . TRP A 1 271 ? 16.078 29.656 22.344 1 88.88 271 TRP A CA 1
ATOM 2194 C C . TRP A 1 271 ? 15.719 28.438 23.203 1 88.88 271 TRP A C 1
ATOM 2196 O O . TRP A 1 271 ? 15.32 27.391 22.672 1 88.88 271 TRP A O 1
ATOM 2206 N N . PRO A 1 272 ? 15.727 28.594 24.516 1 92.12 272 PRO A N 1
ATOM 2207 C CA . PRO A 1 272 ? 15.688 27.438 25.422 1 92.12 272 PRO A CA 1
ATOM 2208 C C . PRO A 1 272 ? 14.273 26.922 25.656 1 92.12 272 PRO A C 1
ATOM 2210 O O . PRO A 1 272 ? 14.094 25.781 26.109 1 92.12 272 PRO A O 1
ATOM 2213 N N . TYR A 1 273 ? 13.305 27.719 25.422 1 94.38 273 TYR A N 1
ATOM 2214 C CA . TYR A 1 273 ? 11.93 27.297 25.688 1 94.38 273 TYR A CA 1
ATOM 2215 C C . TYR A 1 273 ? 11.234 26.875 24.391 1 94.38 273 TYR A C 1
ATOM 2217 O O . TYR A 1 273 ? 11.461 27.469 23.344 1 94.38 273 TYR A O 1
ATOM 2225 N N . TYR A 1 274 ? 10.398 25.828 24.453 1 95.75 274 TYR A N 1
ATOM 2226 C CA . TYR A 1 274 ? 9.672 25.453 23.25 1 95.75 274 TYR A CA 1
ATOM 2227 C C . TYR A 1 274 ? 8.359 24.766 23.594 1 95.75 274 TYR A C 1
ATOM 2229 O O . TYR A 1 274 ? 8.18 24.297 24.719 1 95.75 274 TYR A O 1
ATOM 2237 N N . PHE A 1 275 ? 7.383 24.891 22.75 1 95.62 275 PHE A N 1
ATOM 2238 C CA . PHE A 1 275 ? 6.176 24.062 22.719 1 95.62 275 PHE A CA 1
ATOM 2239 C C . PHE A 1 275 ? 6.23 23.062 21.578 1 95.62 275 PHE A C 1
ATOM 2241 O O . PHE A 1 275 ? 6.855 23.312 20.547 1 95.62 275 PHE A O 1
ATOM 2248 N N . VAL A 1 276 ? 5.648 21.891 21.781 1 94.06 276 VAL A N 1
ATOM 2249 C CA . VAL A 1 276 ? 5.402 21.016 20.641 1 94.06 276 VAL A CA 1
ATOM 2250 C C . VAL A 1 276 ? 4.172 21.484 19.875 1 94.06 276 VAL A C 1
ATOM 2252 O O . VAL A 1 276 ? 3.086 21.609 20.453 1 94.06 276 VAL A O 1
ATOM 2255 N N . GLY A 1 277 ? 4.402 21.781 18.672 1 94.75 277 GLY A N 1
ATOM 2256 C CA . GLY A 1 277 ? 3.299 22.234 17.828 1 94.75 277 GLY A CA 1
ATOM 2257 C C . GLY A 1 277 ? 2.826 21.188 16.844 1 94.75 277 GLY A C 1
ATOM 2258 O O . GLY A 1 277 ? 3.623 20.656 16.062 1 94.75 277 GLY A O 1
ATOM 2259 N N . GLU A 1 278 ? 1.597 20.938 16.891 1 92.38 278 GLU A N 1
ATOM 2260 C CA . GLU A 1 278 ? 0.973 20.109 15.859 1 92.38 278 GLU A CA 1
ATOM 2261 C C . GLU A 1 278 ? 0.832 20.859 14.539 1 92.38 278 GLU A C 1
ATOM 2263 O O . GLU A 1 278 ? 0.25 21.953 14.508 1 92.38 278 GLU A O 1
ATOM 2268 N N . ASN A 1 279 ? 1.349 20.281 13.523 1 93.88 279 ASN A N 1
ATOM 2269 C CA . ASN A 1 279 ? 1.283 20.938 12.227 1 93.88 279 ASN A CA 1
ATOM 2270 C C . ASN A 1 279 ? -0.105 20.812 11.602 1 93.88 279 ASN A C 1
ATOM 2272 O O . ASN A 1 279 ? -0.5 19.719 11.172 1 93.88 279 ASN A O 1
ATOM 2276 N N . LEU A 1 280 ? -0.775 21.891 11.461 1 90.12 280 LEU A N 1
ATOM 2277 C CA . LEU A 1 280 ? -2.135 21.891 10.93 1 90.12 280 LEU A CA 1
ATOM 2278 C C . LEU A 1 280 ? -2.127 21.953 9.406 1 90.12 280 LEU A C 1
ATOM 2280 O O . LEU A 1 280 ? -3.137 21.672 8.766 1 90.12 280 LEU A O 1
ATOM 2284 N N . THR A 1 281 ? -0.966 22.375 8.867 1 92.44 281 THR A N 1
ATOM 2285 C CA . THR A 1 281 ? -0.909 22.609 7.426 1 92.44 281 THR A CA 1
ATOM 2286 C C . THR A 1 281 ? 0.362 22 6.828 1 92.44 281 THR A C 1
ATOM 2288 O O . THR A 1 281 ? 1.126 22.703 6.156 1 92.44 281 THR A O 1
ATOM 2291 N N . PRO A 1 282 ? 0.495 20.719 6.996 1 90.06 282 PRO A N 1
ATOM 2292 C CA . PRO A 1 282 ? 1.746 20.109 6.555 1 90.06 282 PRO A CA 1
ATOM 2293 C C . PRO A 1 282 ? 1.905 20.109 5.039 1 90.06 282 PRO A C 1
ATOM 2295 O O . PRO A 1 282 ? 3.025 20.203 4.531 1 90.06 282 PRO A O 1
ATOM 2298 N N . ASN A 1 283 ? 0.875 20.016 4.277 1 86.94 283 ASN A N 1
ATOM 2299 C CA . ASN A 1 283 ? 0.977 20.047 2.824 1 86.94 283 ASN A CA 1
ATOM 2300 C C . ASN A 1 283 ? 1.411 21.422 2.326 1 86.94 283 ASN A C 1
ATOM 2302 O O . ASN A 1 283 ? 2.244 21.531 1.424 1 86.94 283 ASN A O 1
ATOM 2306 N N . TYR A 1 284 ? 0.786 22.406 2.906 1 92.75 284 TYR A N 1
ATOM 2307 C CA . TYR A 1 284 ? 1.253 23.766 2.633 1 92.75 284 TYR A CA 1
ATOM 2308 C C . TYR A 1 284 ? 2.719 23.922 3.016 1 92.75 284 TYR A C 1
ATOM 2310 O O . TYR A 1 284 ? 3.514 24.469 2.246 1 92.75 284 TYR A O 1
ATOM 2318 N N . GLY A 1 285 ? 3.07 23.422 4.129 1 94.5 285 GLY A N 1
ATOM 2319 C CA . GLY A 1 285 ? 4.43 23.547 4.637 1 94.5 285 GLY A CA 1
ATOM 2320 C C . GLY A 1 285 ? 5.461 22.891 3.738 1 94.5 285 GLY A C 1
ATOM 2321 O O . GLY A 1 285 ? 6.625 23.297 3.729 1 94.5 285 GLY A O 1
ATOM 2322 N N . ARG A 1 286 ? 5.059 21.953 3.053 1 90.25 286 ARG A N 1
ATOM 2323 C CA . ARG A 1 286 ? 5.938 21.25 2.133 1 90.25 286 ARG A CA 1
ATOM 2324 C C . ARG A 1 286 ? 6.23 22.078 0.894 1 90.25 286 ARG A C 1
ATOM 2326 O O . ARG A 1 286 ? 7.328 22 0.334 1 90.25 286 ARG A O 1
ATOM 2333 N N . GLU A 1 287 ? 5.312 22.906 0.507 1 91.12 287 GLU A N 1
ATOM 2334 C CA . GLU A 1 287 ? 5.422 23.672 -0.732 1 91.12 287 GLU A CA 1
ATOM 2335 C C . GLU A 1 287 ? 5.223 25.172 -0.478 1 91.12 287 GLU A C 1
ATOM 2337 O O . GLU A 1 287 ? 4.707 25.891 -1.337 1 91.12 287 GLU A O 1
ATOM 2342 N N . TRP A 1 288 ? 5.527 25.531 0.711 1 95.44 288 TRP A N 1
ATOM 2343 C CA . TRP A 1 288 ? 5.23 26.906 1.09 1 95.44 288 TRP A CA 1
ATOM 2344 C C . TRP A 1 288 ? 5.887 27.891 0.126 1 95.44 288 TRP A C 1
ATOM 2346 O O . TRP A 1 288 ? 5.316 28.938 -0.185 1 95.44 288 TRP A O 1
ATOM 2356 N N . ALA A 1 289 ? 7.098 27.547 -0.39 1 93.75 289 ALA A N 1
ATOM 2357 C CA . ALA A 1 289 ? 7.875 28.469 -1.22 1 93.75 289 ALA A CA 1
ATOM 2358 C C . ALA A 1 289 ? 7.145 28.781 -2.523 1 93.75 289 ALA A C 1
ATOM 2360 O O . ALA A 1 289 ? 7.234 29.906 -3.039 1 93.75 289 ALA A O 1
ATOM 2361 N N . GLN A 1 290 ? 6.453 27.891 -2.975 1 92.88 290 GLN A N 1
ATOM 2362 C CA . GLN A 1 290 ? 5.766 28.031 -4.254 1 92.88 290 GLN A CA 1
ATOM 2363 C C . GLN A 1 290 ? 4.488 28.859 -4.105 1 92.88 290 GLN A C 1
ATOM 2365 O O . GLN A 1 290 ? 3.928 29.328 -5.098 1 92.88 290 GLN A O 1
ATOM 2370 N N . GLN A 1 291 ? 3.998 29.078 -2.904 1 92.12 291 GLN A N 1
ATOM 2371 C CA . GLN A 1 291 ? 2.721 29.734 -2.678 1 92.12 291 GLN A CA 1
ATOM 2372 C C . GLN A 1 291 ? 2.889 31.25 -2.65 1 92.12 291 GLN A C 1
ATOM 2374 O O . GLN A 1 291 ? 1.931 32 -2.877 1 92.12 291 GLN A O 1
ATOM 2379 N N . HIS A 1 292 ? 4.016 31.734 -2.314 1 92.88 292 HIS A N 1
ATOM 2380 C CA . HIS A 1 292 ? 4.352 33.156 -2.279 1 92.88 292 HIS A CA 1
ATOM 2381 C C . HIS A 1 292 ? 3.387 33.938 -1.386 1 92.88 292 HIS A C 1
ATOM 2383 O O . HIS A 1 292 ? 2.9 35 -1.767 1 92.88 292 HIS A O 1
ATOM 2389 N N . ILE A 1 293 ? 3.053 33.406 -0.256 1 96.44 293 ILE A N 1
ATOM 2390 C CA . ILE A 1 293 ? 2.191 34.062 0.728 1 96.44 293 ILE A CA 1
ATOM 2391 C C . ILE A 1 293 ? 3.037 34.594 1.886 1 96.44 293 ILE A C 1
ATOM 2393 O O . ILE A 1 293 ? 3.582 33.812 2.67 1 96.44 293 ILE A O 1
ATOM 2397 N N . THR A 1 294 ? 3.125 35.906 1.965 1 96.94 294 THR A N 1
ATOM 2398 C CA . THR A 1 294 ? 3.895 36.5 3.039 1 96.94 294 THR A CA 1
ATOM 2399 C C . THR A 1 294 ? 2.969 37.156 4.066 1 96.94 294 THR A C 1
ATOM 2401 O O . THR A 1 294 ? 1.824 37.5 3.754 1 96.94 294 THR A O 1
ATOM 2404 N N . VAL A 1 295 ? 3.488 37.281 5.32 1 96.19 295 VAL A N 1
ATOM 2405 C CA . VAL A 1 295 ? 2.68 37.906 6.359 1 96.19 295 VAL A CA 1
ATOM 2406 C C . VAL A 1 295 ? 2.387 39.344 5.973 1 96.19 295 VAL A C 1
ATOM 2408 O O . VAL A 1 295 ? 1.314 39.875 6.285 1 96.19 295 VAL A O 1
ATOM 2411 N N . THR A 1 296 ? 3.264 39.969 5.238 1 94.62 296 THR A N 1
ATOM 2412 C CA . THR A 1 296 ? 3.094 41.344 4.836 1 94.62 296 THR A CA 1
ATOM 2413 C C . THR A 1 296 ? 1.999 41.469 3.781 1 94.62 296 THR A C 1
ATOM 2415 O O . THR A 1 296 ? 1.135 42.344 3.879 1 94.62 296 THR A O 1
ATOM 2418 N N . ASN A 1 297 ? 2.074 40.656 2.77 1 95.75 297 ASN A N 1
ATOM 2419 C CA . ASN A 1 297 ? 1.048 40.75 1.735 1 95.75 297 ASN A CA 1
ATOM 2420 C C . ASN A 1 297 ? -0.341 40.438 2.301 1 95.75 297 ASN A C 1
ATOM 2422 O O . ASN A 1 297 ? -1.324 41.062 1.883 1 95.75 297 ASN A O 1
ATOM 2426 N N . GLN A 1 29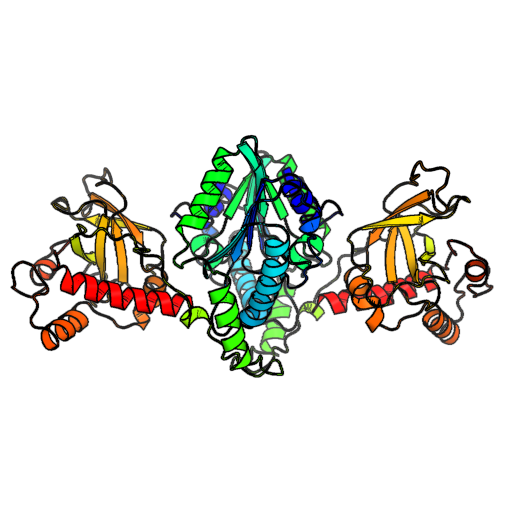8 ? -0.412 39.594 3.264 1 95.5 298 GLN A N 1
ATOM 2427 C CA . GLN A 1 298 ? -1.703 39.25 3.846 1 95.5 298 GLN A CA 1
ATOM 2428 C C . GLN A 1 298 ? -2.211 40.344 4.762 1 95.5 298 GLN A C 1
ATOM 2430 O O . GLN A 1 298 ? -3.408 40.625 4.793 1 95.5 298 GLN A O 1
ATOM 2435 N N . LYS A 1 299 ? -1.261 40.938 5.52 1 95.44 299 LYS A N 1
ATOM 2436 C CA . LYS A 1 299 ? -1.615 42.094 6.34 1 95.44 299 LYS A CA 1
ATOM 2437 C C . LYS A 1 299 ? -2.201 43.219 5.488 1 95.44 299 LYS A C 1
ATOM 2439 O O . LYS A 1 299 ? -3.273 43.719 5.797 1 95.44 299 LYS A O 1
ATOM 2444 N N . ASN A 1 300 ? -1.488 43.531 4.402 1 94.69 300 ASN A N 1
ATOM 2445 C CA . ASN A 1 300 ? -1.933 44.594 3.525 1 94.69 300 ASN A CA 1
ATOM 2446 C C . ASN A 1 300 ? -3.297 44.312 2.912 1 94.69 300 ASN A C 1
ATOM 2448 O O . ASN A 1 300 ? -4.168 45.188 2.869 1 94.69 300 ASN A O 1
ATOM 2452 N N . PHE A 1 301 ? -3.467 43.156 2.482 1 94.06 301 PHE A N 1
ATOM 2453 C CA . PHE A 1 301 ? -4.73 42.75 1.888 1 94.06 301 PHE A CA 1
ATOM 2454 C C . PHE A 1 301 ? -5.863 42.844 2.902 1 94.06 301 PHE A C 1
ATOM 2456 O O . PHE A 1 301 ? -6.941 43.344 2.59 1 94.06 301 PHE A O 1
ATOM 2463 N N . PHE A 1 302 ? -5.629 42.344 4.109 1 93.25 302 PHE A N 1
ATOM 2464 C CA . PHE A 1 302 ? -6.637 42.312 5.16 1 93.25 302 PHE A CA 1
ATOM 2465 C C . PHE A 1 302 ? -7.039 43.719 5.547 1 93.25 302 PHE A C 1
ATOM 2467 O O . PHE A 1 302 ? -8.227 44.031 5.66 1 93.25 302 PHE A O 1
ATOM 2474 N N . LEU A 1 303 ? -6.043 44.594 5.703 1 92.94 303 LEU A N 1
ATOM 2475 C CA . LEU A 1 303 ? -6.301 45.969 6.141 1 92.94 303 LEU A CA 1
ATOM 2476 C C . LEU A 1 303 ? -6.988 46.75 5.039 1 92.94 303 LEU A C 1
ATOM 2478 O O . LEU A 1 303 ? -7.777 47.656 5.32 1 92.94 303 LEU A O 1
ATOM 2482 N N . GLN A 1 304 ? -6.727 46.406 3.789 1 92.62 304 GLN A N 1
ATOM 2483 C CA . GLN A 1 304 ? -7.34 47.094 2.658 1 92.62 304 GLN A CA 1
ATOM 2484 C C . GLN A 1 304 ? -8.789 46.656 2.471 1 92.62 304 GLN A C 1
ATOM 2486 O O . GLN A 1 304 ? -9.609 47.438 1.963 1 92.62 304 GLN A O 1
ATOM 2491 N N . ASN A 1 305 ? -9.07 45.531 2.938 1 90.94 305 ASN A N 1
ATOM 2492 C CA . ASN A 1 305 ? -10.375 44.969 2.588 1 90.94 305 ASN A CA 1
ATOM 2493 C C . ASN A 1 305 ? -11.281 44.844 3.809 1 90.94 305 ASN A C 1
ATOM 2495 O O . ASN A 1 305 ? -12.422 44.406 3.701 1 90.94 305 ASN A O 1
ATOM 2499 N N . THR A 1 306 ? -10.68 45.188 4.98 1 88.06 306 THR A N 1
ATOM 2500 C CA . THR A 1 306 ? -11.492 45.188 6.191 1 88.06 306 THR A CA 1
ATOM 2501 C C . THR A 1 306 ? -11.195 46.406 7.062 1 88.06 306 THR A C 1
ATOM 2503 O O . THR A 1 306 ? -10.219 47.094 6.836 1 88.06 306 THR A O 1
ATOM 2506 N N . ALA A 1 307 ? -12.102 46.656 8.055 1 89.12 307 ALA A N 1
ATOM 2507 C CA . ALA A 1 307 ? -11.891 47.719 9.031 1 89.12 307 ALA A CA 1
ATOM 2508 C C . ALA A 1 307 ? -11.398 47.156 10.359 1 89.12 307 ALA A C 1
ATOM 2510 O O . ALA A 1 307 ? -11.414 47.844 11.383 1 89.12 307 ALA A O 1
ATOM 2511 N N . LEU A 1 308 ? -11 45.969 10.352 1 92 308 LEU A N 1
ATOM 2512 C CA . LEU A 1 308 ? -10.602 45.281 11.57 1 92 308 LEU A CA 1
ATOM 2513 C C . LEU A 1 308 ? -9.102 45.375 11.789 1 92 308 LEU A C 1
ATOM 2515 O O . LEU A 1 308 ? -8.336 45.469 10.828 1 92 308 LEU A O 1
ATOM 2519 N N . ASP A 1 309 ? -8.727 45.344 12.984 1 93.19 309 ASP A N 1
ATOM 2520 C CA . ASP A 1 309 ? -7.312 45.406 13.352 1 93.19 309 ASP A CA 1
ATOM 2521 C C . ASP A 1 309 ? -6.66 44.031 13.219 1 93.19 309 ASP A C 1
ATOM 2523 O O . ASP A 1 309 ? -7.348 43 13.266 1 93.19 309 ASP A O 1
ATOM 2527 N N . ILE A 1 310 ? -5.352 44 13.086 1 95.12 310 ILE A N 1
ATOM 2528 C CA . ILE A 1 310 ? -4.645 42.719 12.977 1 95.12 310 ILE A CA 1
ATOM 2529 C C . ILE A 1 310 ? -3.984 42.375 14.312 1 95.12 310 ILE A C 1
ATOM 2531 O O . ILE A 1 310 ? -3.594 41.25 14.547 1 95.12 310 ILE A O 1
ATOM 2535 N N . THR A 1 311 ? -3.799 43.469 15.148 1 94.88 311 THR A N 1
ATOM 2536 C CA . THR A 1 311 ? -3.275 43.281 16.5 1 94.88 311 THR A CA 1
ATOM 2537 C C . THR A 1 311 ? -4.234 43.875 17.531 1 94.88 311 THR A C 1
ATOM 2539 O O . THR A 1 311 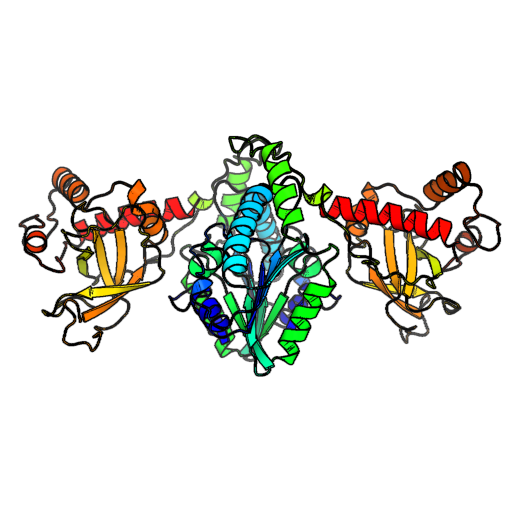? -4.934 44.844 17.266 1 94.88 311 THR A O 1
ATOM 2542 N N . PRO A 1 312 ? -4.215 43.281 18.719 1 92.12 312 PRO A N 1
ATOM 2543 C CA . PRO A 1 312 ? -5.129 43.781 19.75 1 92.12 312 PRO A CA 1
ATOM 2544 C C . PRO A 1 312 ? -4.836 45.219 20.141 1 92.12 312 PRO A C 1
ATOM 2546 O O . PRO A 1 312 ? -5.738 45.938 20.562 1 92.12 312 PRO A O 1
ATOM 2549 N N . SER A 1 313 ? -3.619 45.625 20 1 89.44 313 SER A N 1
ATOM 2550 C CA . SER A 1 313 ? -3.232 47 20.344 1 89.44 313 SER A CA 1
ATOM 2551 C C . SER A 1 313 ? -3.793 48 19.359 1 89.44 313 SER A C 1
ATOM 2553 O O . SER A 1 313 ? -3.861 49.219 19.641 1 89.44 313 SER A O 1
ATOM 2555 N N . GLY A 1 314 ? -4.102 47.562 18.094 1 89 314 GLY A N 1
ATOM 2556 C CA . GLY A 1 314 ? -4.613 48.469 17.062 1 89 314 GLY A CA 1
ATOM 2557 C C . GLY A 1 314 ? -3.518 49.094 16.234 1 89 314 GLY A C 1
ATOM 2558 O O . GLY A 1 314 ? -3.801 49.812 15.273 1 89 314 GLY A O 1
ATOM 2559 N N . LYS A 1 315 ? -2.316 48.844 16.531 1 88.75 315 LYS A N 1
ATOM 2560 C CA . LYS A 1 315 ? -1.197 49.438 15.812 1 88.75 315 LYS A CA 1
ATOM 2561 C C . LYS A 1 315 ? -1.08 48.875 14.398 1 88.75 315 LYS A C 1
ATOM 2563 O O . LYS A 1 315 ? -0.493 49.531 13.523 1 88.75 315 LYS A O 1
ATOM 2568 N N . ASN A 1 316 ? -1.59 47.719 14.195 1 90.94 316 ASN A N 1
ATOM 2569 C CA . ASN A 1 316 ? -1.652 47.031 12.898 1 90.94 316 ASN A CA 1
ATOM 2570 C C . ASN A 1 316 ? -0.289 47.031 12.211 1 90.94 316 ASN A C 1
ATOM 2572 O O . ASN A 1 316 ? -0.174 47.406 11.039 1 90.94 316 ASN A O 1
ATOM 2576 N N . SER A 1 317 ? 0.778 46.75 12.93 1 90.25 317 SER A N 1
ATOM 2577 C CA . SER A 1 317 ? 2.152 46.625 12.469 1 90.25 317 SER A CA 1
ATOM 2578 C C . SER A 1 317 ? 2.828 45.406 13.109 1 90.25 317 SER A C 1
ATOM 2580 O O . SER A 1 317 ? 2.398 44.938 14.164 1 90.25 317 SER A O 1
ATOM 2582 N N . PHE A 1 318 ? 3.859 44.938 12.398 1 91.88 318 PHE A N 1
ATOM 2583 C CA . PHE A 1 318 ? 4.648 43.844 12.945 1 91.88 318 PHE A CA 1
ATOM 2584 C C . PHE A 1 318 ? 5.941 44.375 13.562 1 91.88 318 PHE A C 1
ATOM 2586 O O . PHE A 1 318 ? 6.945 43.656 13.609 1 91.88 318 PHE A O 1
ATOM 2593 N N . GLY A 1 319 ? 5.988 45.562 13.977 1 87 319 GLY A N 1
ATOM 2594 C CA . GLY A 1 319 ? 7.172 46.281 14.43 1 87 319 GLY A CA 1
ATOM 2595 C C . GLY A 1 319 ? 7.93 45.531 15.523 1 87 319 GLY A C 1
ATOM 2596 O O . GLY A 1 319 ? 9.164 45.5 15.516 1 87 319 GLY A O 1
ATOM 2597 N N . SER A 1 320 ? 7.238 44.969 16.547 1 88.06 320 SER A N 1
ATOM 2598 C CA . SER A 1 320 ? 7.891 44.281 17.641 1 88.06 320 SER A CA 1
ATOM 2599 C C . SER A 1 320 ? 8.711 43.094 17.141 1 88.06 320 SER A C 1
ATOM 2601 O O . SER A 1 320 ? 9.781 42.781 17.656 1 88.06 320 SER A O 1
ATOM 2603 N N . LEU A 1 321 ? 8.258 42.438 16.125 1 89.62 321 LEU A N 1
ATOM 2604 C CA . LEU A 1 321 ? 8.953 41.281 15.555 1 89.62 321 LEU A CA 1
ATOM 2605 C C . LEU A 1 321 ? 10.234 41.719 14.844 1 89.62 321 LEU A C 1
ATOM 2607 O O . LEU A 1 321 ? 11.227 40.969 14.844 1 89.62 321 LEU A O 1
ATOM 2611 N N . MET A 1 322 ? 10.234 42.875 14.297 1 80.56 322 MET A N 1
ATOM 2612 C CA . MET A 1 322 ? 11.406 43.438 13.617 1 80.56 322 MET A CA 1
ATOM 2613 C C . MET A 1 322 ? 12.484 43.812 14.625 1 80.56 322 MET A C 1
ATOM 2615 O O . MET A 1 322 ? 13.648 43.969 14.266 1 80.56 322 MET A O 1
ATOM 2619 N N . ARG A 1 323 ? 11.984 44.031 15.852 1 79.75 323 ARG A N 1
ATOM 2620 C CA . ARG A 1 323 ? 12.922 44.406 16.891 1 79.75 323 ARG A CA 1
ATOM 2621 C C . ARG A 1 323 ? 13.375 43.219 17.703 1 79.75 323 ARG A C 1
ATOM 2623 O O . ARG A 1 323 ? 13.922 43.375 18.812 1 79.75 323 ARG A O 1
ATOM 2630 N N . GLY A 1 324 ? 13.047 42.031 17.234 1 81.75 324 GLY A N 1
ATOM 2631 C CA . GLY A 1 324 ? 13.641 40.812 17.828 1 81.75 324 GLY A CA 1
ATOM 2632 C C . GLY A 1 324 ? 12.656 40.031 18.672 1 81.75 324 GLY A C 1
ATOM 2633 O O . GLY A 1 324 ? 13.047 39.062 19.328 1 81.75 324 GLY A O 1
ATOM 2634 N N . ALA A 1 325 ? 11.391 40.406 18.75 1 88 325 ALA A N 1
ATOM 2635 C CA . ALA A 1 325 ? 10.398 39.625 19.484 1 88 325 ALA A CA 1
ATOM 2636 C C . ALA A 1 325 ? 10.211 38.25 18.859 1 88 325 ALA A C 1
ATOM 2638 O O . ALA A 1 325 ? 10.367 38.094 17.641 1 88 325 ALA A O 1
ATOM 2639 N N . ASP A 1 326 ? 9.914 37.281 19.719 1 92.19 326 ASP A N 1
ATOM 2640 C CA . ASP A 1 326 ? 9.812 35.906 19.219 1 92.19 326 ASP A CA 1
ATOM 2641 C C . ASP A 1 326 ? 8.359 35.531 18.969 1 92.19 326 ASP A C 1
ATOM 2643 O O . ASP A 1 326 ? 8.07 34.375 18.594 1 92.19 326 ASP A O 1
ATOM 2647 N N . LYS A 1 327 ? 7.438 36.469 19.234 1 94.69 327 LYS A N 1
ATOM 2648 C CA . LYS A 1 327 ? 6.023 36.25 18.969 1 94.69 327 LYS A CA 1
ATOM 2649 C C . LYS A 1 327 ? 5.234 37.562 18.969 1 94.69 327 LYS A C 1
ATOM 2651 O O . LYS A 1 327 ? 5.699 38.562 19.516 1 94.69 327 LYS A O 1
ATOM 2656 N N . LEU A 1 328 ? 4.102 37.594 18.312 1 95.56 328 LEU A N 1
ATOM 2657 C CA . LEU A 1 328 ? 3.172 38.719 18.297 1 95.56 328 LEU A CA 1
ATOM 2658 C C . LEU A 1 328 ? 1.728 38.219 18.297 1 95.56 328 LEU A C 1
ATOM 2660 O O . LEU A 1 328 ? 1.349 37.406 17.469 1 95.56 328 LEU A O 1
ATOM 2664 N N . LYS A 1 329 ? 0.986 38.719 19.219 1 96.38 329 LYS A N 1
ATOM 2665 C CA . LYS A 1 329 ? -0.418 38.344 19.328 1 96.38 329 LYS A CA 1
ATOM 2666 C C . LYS A 1 329 ? -1.238 38.938 18.188 1 96.38 329 LYS A C 1
ATOM 2668 O O . LYS A 1 329 ? -1.089 40.125 17.891 1 96.38 329 LYS A O 1
ATOM 2673 N N . LEU A 1 330 ? -2.045 38.156 17.594 1 96.69 330 LEU A N 1
ATOM 2674 C CA . LEU A 1 330 ? -2.932 38.625 16.531 1 96.69 330 LEU A CA 1
ATOM 2675 C C . LEU A 1 330 ? -4.371 38.719 17.031 1 96.69 330 LEU A C 1
ATOM 2677 O O . LEU A 1 330 ? -4.73 38.062 18.031 1 96.69 330 LEU A O 1
ATOM 2681 N N . THR A 1 331 ? -5.152 39.562 16.344 1 95.12 331 THR A N 1
ATOM 2682 C CA . THR A 1 331 ? -6.594 39.5 16.578 1 95.12 331 THR A CA 1
ATOM 2683 C C . THR A 1 331 ? -7.16 38.188 16.062 1 95.12 331 THR A C 1
ATOM 2685 O O . THR A 1 331 ? -6.566 37.531 15.188 1 95.12 331 THR A O 1
ATOM 2688 N N . LYS A 1 332 ? -8.25 37.781 16.625 1 92.62 332 LYS A N 1
ATOM 2689 C CA . LYS A 1 332 ? -8.906 36.562 16.203 1 92.62 332 LYS A CA 1
ATOM 2690 C C . LYS A 1 332 ? -9.305 36.625 14.727 1 92.62 332 LYS A C 1
ATOM 2692 O O . LYS A 1 332 ? -9.211 35.625 14.008 1 92.62 332 LYS A O 1
ATOM 2697 N N . GLU A 1 333 ? -9.75 37.781 14.312 1 91.25 333 GLU A N 1
ATOM 2698 C CA . GLU A 1 333 ? -10.219 37.969 12.945 1 91.25 333 GLU A CA 1
ATOM 2699 C C . GLU A 1 333 ? -9.086 37.781 11.938 1 91.25 333 GLU A C 1
ATOM 2701 O O . GLU A 1 333 ? -9.242 37.031 10.969 1 91.25 333 GLU A O 1
ATOM 2706 N N . PHE A 1 334 ? -7.984 38.406 12.227 1 94.12 334 PHE A N 1
ATOM 2707 C CA . PHE A 1 334 ? -6.855 38.281 11.312 1 94.12 334 PHE A CA 1
ATOM 2708 C C . PHE A 1 334 ? -6.25 36.906 11.383 1 94.12 334 PHE A C 1
ATOM 2710 O O . PHE A 1 334 ? -5.879 36.312 10.359 1 94.12 334 PHE A O 1
ATOM 2717 N N . GLY A 1 335 ? -6.16 36.375 12.586 1 95 335 GLY A N 1
ATOM 2718 C CA . GLY A 1 335 ? -5.68 35 12.742 1 95 335 GLY A CA 1
ATOM 2719 C C . GLY A 1 335 ? -6.5 33.969 11.969 1 95 335 GLY A C 1
ATOM 2720 O O . GLY A 1 335 ? -5.945 33.125 11.258 1 95 335 GLY A O 1
ATOM 2721 N N . ASN A 1 336 ? -7.766 34.094 12.07 1 91.12 336 ASN A N 1
ATOM 2722 C CA . ASN A 1 336 ? -8.664 33.188 11.359 1 91.12 336 ASN A CA 1
ATOM 2723 C C . ASN A 1 336 ? -8.555 33.375 9.844 1 91.12 336 ASN A C 1
ATOM 2725 O O . ASN A 1 336 ? -8.656 32.406 9.094 1 91.12 336 ASN A O 1
ATOM 2729 N N . PHE A 1 337 ? -8.43 34.625 9.469 1 91.94 337 PHE A N 1
ATOM 2730 C CA . PHE A 1 337 ? -8.25 34.906 8.055 1 91.94 337 PHE A CA 1
ATOM 2731 C C . PHE A 1 337 ? -7.047 34.156 7.492 1 91.94 337 PHE A C 1
ATOM 2733 O O . PHE A 1 337 ? -7.141 33.5 6.449 1 91.94 337 PHE A O 1
ATOM 2740 N N . LEU A 1 338 ? -5.906 34.281 8.211 1 95.62 338 LEU A N 1
ATOM 2741 C CA . LEU A 1 338 ? -4.691 33.594 7.773 1 95.62 338 LEU A CA 1
ATOM 2742 C C . LEU A 1 338 ? -4.875 32.094 7.805 1 95.62 338 LEU A C 1
ATOM 2744 O O . LEU A 1 338 ? -4.527 31.391 6.844 1 95.62 338 LEU A O 1
ATOM 2748 N N . LEU A 1 339 ? -5.387 31.609 8.891 1 93.38 339 LEU A N 1
ATOM 2749 C CA . LEU A 1 339 ? -5.594 30.188 9.078 1 93.38 339 LEU A CA 1
ATOM 2750 C C . LEU A 1 339 ? -6.465 29.609 7.969 1 93.38 339 LEU A C 1
ATOM 2752 O O . LEU A 1 339 ? -6.109 28.594 7.352 1 93.38 339 LEU A O 1
ATOM 2756 N N . ASP A 1 340 ? -7.574 30.234 7.719 1 87.19 340 ASP A N 1
ATOM 2757 C CA . ASP A 1 340 ? -8.523 29.75 6.715 1 87.19 340 ASP A CA 1
ATOM 2758 C C . ASP A 1 340 ? -7.879 29.703 5.332 1 87.19 340 ASP A C 1
ATOM 2760 O O . ASP A 1 340 ? -8.07 28.75 4.586 1 87.19 340 ASP A O 1
ATOM 2764 N N . LYS A 1 341 ? -7.203 30.734 5.035 1 90.44 341 LYS A N 1
ATOM 2765 C CA . LYS A 1 341 ? -6.551 30.812 3.73 1 90.44 341 LYS A CA 1
ATOM 2766 C C . LYS A 1 341 ? -5.543 29.688 3.557 1 90.44 341 LYS A C 1
ATOM 2768 O O . LYS A 1 341 ? -5.551 28.984 2.539 1 90.44 341 LYS A O 1
ATOM 2773 N N . ILE A 1 342 ? -4.684 29.5 4.535 1 94.25 342 ILE A N 1
ATOM 2774 C CA . ILE A 1 342 ? -3.613 28.516 4.43 1 94.25 342 ILE A CA 1
ATOM 2775 C C . ILE A 1 342 ? -4.199 27.109 4.512 1 94.25 342 ILE A C 1
ATOM 2777 O O . ILE A 1 342 ? -3.732 26.203 3.828 1 94.25 342 ILE A O 1
ATOM 2781 N N . LEU A 1 343 ? -5.184 26.938 5.309 1 87.81 343 LEU A N 1
ATOM 2782 C CA . LEU A 1 343 ? -5.852 25.641 5.41 1 87.81 343 LEU A CA 1
ATOM 2783 C C . LEU A 1 343 ? -6.473 25.234 4.074 1 87.81 343 LEU A C 1
ATOM 2785 O O . LEU A 1 343 ? -6.441 24.062 3.695 1 87.81 343 LEU A O 1
ATOM 2789 N N . LYS A 1 344 ? -7.07 26.219 3.473 1 82.19 344 LYS A N 1
ATOM 2790 C CA . LYS A 1 344 ? -7.66 25.953 2.166 1 82.19 344 LYS A CA 1
ATOM 2791 C C . LYS A 1 344 ? -6.602 25.469 1.172 1 82.19 344 LYS A C 1
ATOM 2793 O O . LYS A 1 344 ? -6.812 24.484 0.461 1 82.19 344 LYS A O 1
ATOM 2798 N N . ILE A 1 345 ? -5.512 26.156 1.148 1 88.31 345 ILE A N 1
ATOM 2799 C CA . ILE A 1 345 ? -4.418 25.781 0.26 1 88.31 345 ILE A CA 1
ATOM 2800 C C . ILE A 1 345 ? -3.891 24.391 0.647 1 88.31 345 ILE A C 1
ATOM 2802 O O . ILE A 1 345 ? -3.615 23.562 -0.22 1 88.31 345 ILE A O 1
ATOM 2806 N N . ASP A 1 346 ? -3.74 24.219 1.929 1 88.44 346 ASP A N 1
ATOM 2807 C CA . ASP A 1 346 ? -3.264 22.938 2.428 1 88.44 346 ASP A CA 1
ATOM 2808 C C . ASP A 1 346 ? -4.16 21.797 1.948 1 88.44 346 ASP A C 1
ATOM 2810 O O . ASP A 1 346 ? -3.664 20.75 1.516 1 88.44 346 ASP A O 1
ATOM 2814 N N . SER A 1 347 ? -5.414 22.062 2 1 75.81 347 SER A N 1
ATOM 2815 C CA . SER A 1 347 ? -6.398 21.078 1.566 1 75.81 347 SER A CA 1
ATOM 2816 C C . SER A 1 347 ? -6.312 20.844 0.062 1 75.81 347 SER A C 1
ATOM 2818 O O . SER A 1 347 ? -6.469 19.703 -0.4 1 75.81 347 SER A O 1
ATOM 2820 N N . ASP A 1 348 ? -6.062 21.906 -0.698 1 74.69 348 ASP A N 1
ATOM 2821 C CA . ASP A 1 348 ? -5.949 21.797 -2.15 1 74.69 348 ASP A CA 1
ATOM 2822 C C . ASP A 1 348 ? -4.715 21 -2.551 1 74.69 348 ASP A C 1
ATOM 2824 O O . ASP A 1 348 ? -4.742 20.266 -3.543 1 74.69 348 ASP A O 1
ATOM 2828 N N . LEU A 1 349 ? -3.746 21.156 -1.75 1 77.06 349 LEU A N 1
ATOM 2829 C CA . LEU A 1 349 ? -2.488 20.469 -2.033 1 77.06 349 LEU A CA 1
ATOM 2830 C C . LEU A 1 349 ? -2.57 19 -1.643 1 77.06 349 LEU A C 1
ATOM 2832 O O . LEU A 1 349 ? -1.764 18.188 -2.1 1 77.06 349 LEU A O 1
ATOM 2836 N N . GLU A 1 350 ? -3.49 18.781 -0.741 1 66.44 350 GLU A N 1
ATOM 2837 C CA . GLU A 1 350 ? -3.719 17.406 -0.349 1 66.44 350 GLU A CA 1
ATOM 2838 C C . GLU A 1 350 ? -4.316 16.594 -1.497 1 66.44 350 GLU A C 1
ATOM 2840 O O . GLU A 1 350 ? -4.078 15.391 -1.609 1 66.44 350 GLU A O 1
ATOM 2845 N N . LYS A 1 351 ? -5.043 17.234 -2.268 1 53.66 351 LYS A N 1
ATOM 2846 C CA . LYS A 1 351 ? -5.801 16.641 -3.365 1 53.66 351 LYS A CA 1
ATOM 2847 C C . LYS A 1 351 ? -4.875 16.203 -4.5 1 53.66 351 LYS A C 1
ATOM 2849 O O . LYS A 1 351 ? -5.293 15.492 -5.406 1 53.66 351 LYS A O 1
ATOM 2854 N N . LEU A 1 352 ? -3.523 16.484 -4.395 1 48.56 352 LEU A N 1
ATOM 2855 C CA . LEU A 1 352 ? -2.607 16.188 -5.488 1 48.56 352 LEU A CA 1
ATOM 2856 C C . LEU A 1 352 ? -1.704 15.016 -5.133 1 48.56 352 LEU A C 1
ATOM 2858 O O . LEU A 1 352 ? -1.279 14.875 -3.984 1 48.56 352 LEU A O 1
ATOM 2862 N N . MET B 1 1 ? 5.078 -3.705 19.094 1 92.75 1 MET B N 1
ATOM 2863 C CA . MET B 1 1 ? 4.742 -2.289 19.203 1 92.75 1 MET B CA 1
ATOM 2864 C C . MET B 1 1 ? 4.098 -1.778 17.922 1 92.75 1 MET B C 1
ATOM 2866 O O . MET B 1 1 ? 4.598 -2.033 16.828 1 92.75 1 MET B O 1
ATOM 2870 N N . ILE B 1 2 ? 3.016 -1.092 18.031 1 95.81 2 ILE B N 1
ATOM 2871 C CA . ILE B 1 2 ? 2.34 -0.511 16.875 1 95.81 2 ILE B CA 1
ATOM 2872 C C . ILE B 1 2 ? 2.969 0.837 16.531 1 95.81 2 ILE B C 1
ATOM 2874 O O . ILE B 1 2 ? 3.254 1.642 17.422 1 95.81 2 ILE B O 1
ATOM 2878 N N . ILE B 1 3 ? 3.217 1.004 15.219 1 96.38 3 ILE B N 1
ATOM 2879 C CA . ILE B 1 3 ? 3.826 2.24 14.734 1 96.38 3 ILE B CA 1
ATOM 2880 C C . ILE B 1 3 ? 2.893 2.918 13.734 1 96.38 3 ILE B C 1
ATOM 2882 O O . ILE B 1 3 ? 2.154 2.246 13.016 1 96.38 3 ILE B O 1
ATOM 2886 N N . ASN B 1 4 ? 2.914 4.203 13.75 1 95.19 4 ASN B N 1
ATOM 2887 C CA . ASN B 1 4 ? 2.15 4.98 12.773 1 95.19 4 ASN B CA 1
ATOM 2888 C C . ASN B 1 4 ? 2.811 6.328 12.492 1 95.19 4 ASN B C 1
ATOM 2890 O O . ASN B 1 4 ? 3.893 6.617 13.008 1 95.19 4 ASN B O 1
ATOM 2894 N N . ASN B 1 5 ? 2.236 7.102 11.609 1 91.56 5 ASN B N 1
ATOM 2895 C CA . ASN B 1 5 ? 2.816 8.391 11.242 1 91.56 5 ASN B CA 1
ATOM 2896 C C . ASN B 1 5 ? 2.078 9.547 11.906 1 91.56 5 ASN B C 1
ATOM 2898 O O . ASN B 1 5 ? 2.09 10.672 11.398 1 91.56 5 ASN B O 1
ATOM 2902 N N . LEU B 1 6 ? 1.415 9.312 12.992 1 85.81 6 LEU B N 1
ATOM 2903 C CA . LEU B 1 6 ? 0.589 10.336 13.625 1 85.81 6 LEU B CA 1
ATOM 2904 C C . LEU B 1 6 ? 1.44 11.281 14.469 1 85.81 6 LEU B C 1
ATOM 2906 O O . LEU B 1 6 ? 0.974 12.344 14.875 1 85.81 6 LEU B O 1
ATOM 2910 N N . THR B 1 7 ? 2.688 10.867 14.773 1 85.56 7 THR B N 1
ATOM 2911 C CA . THR B 1 7 ? 3.633 11.695 15.523 1 85.56 7 THR B CA 1
ATOM 2912 C C . THR B 1 7 ? 5.008 11.672 14.859 1 85.56 7 THR B C 1
ATOM 2914 O O . THR B 1 7 ? 5.199 11.008 13.836 1 85.56 7 THR B O 1
ATOM 2917 N N . ARG B 1 8 ? 5.965 12.352 15.477 1 86.94 8 ARG B N 1
ATOM 2918 C CA . ARG B 1 8 ? 7.324 12.391 14.945 1 86.94 8 ARG B CA 1
ATOM 2919 C C . ARG B 1 8 ? 8.023 11.047 15.133 1 86.94 8 ARG B C 1
ATOM 2921 O O . ARG B 1 8 ? 9.062 10.789 14.508 1 86.94 8 ARG B O 1
ATOM 2928 N N . GLN B 1 9 ? 7.484 10.344 16.094 1 91.19 9 GLN B N 1
ATOM 2929 C CA . GLN B 1 9 ? 7.949 8.961 16.188 1 91.19 9 GLN B CA 1
ATOM 2930 C C . GLN B 1 9 ? 7.289 8.094 15.125 1 91.19 9 GLN B C 1
ATOM 2932 O O . GLN B 1 9 ? 6.633 7.102 15.453 1 91.19 9 GLN B O 1
ATOM 2937 N N . ASN B 1 10 ? 7.539 8.516 13.922 1 94 10 ASN B N 1
ATOM 2938 C CA . ASN B 1 10 ? 6.891 7.898 12.773 1 94 10 ASN B CA 1
ATOM 2939 C C . ASN B 1 10 ? 7.73 6.758 12.203 1 94 10 ASN B C 1
ATOM 2941 O O . ASN B 1 10 ? 8.695 6.316 12.836 1 94 10 ASN B O 1
ATOM 2945 N N . HIS B 1 11 ? 7.359 6.246 11.062 1 97.44 11 HIS B N 1
ATOM 2946 C CA . HIS B 1 11 ? 8.047 5.109 10.461 1 97.44 11 HIS B CA 1
ATOM 2947 C C . HIS B 1 11 ? 9.516 5.422 10.211 1 97.44 11 HIS B C 1
ATOM 2949 O O . HIS B 1 11 ? 10.383 4.582 10.461 1 97.44 11 HIS B O 1
ATOM 2955 N N . LEU B 1 12 ? 9.75 6.64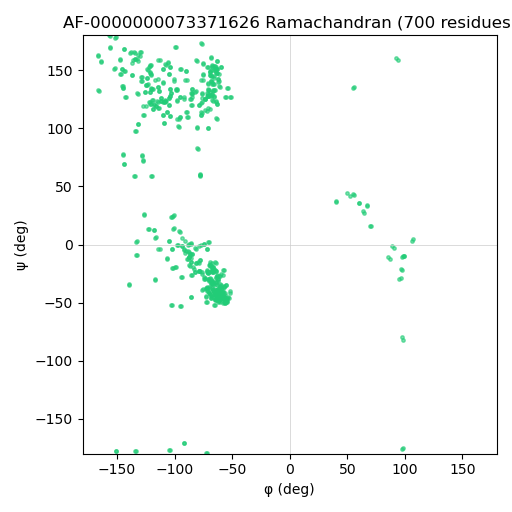1 9.688 1 96 12 LEU B N 1
ATOM 2956 C CA . LEU B 1 12 ? 11.133 7.012 9.398 1 96 12 LEU B CA 1
ATOM 2957 C C . LEU B 1 12 ? 11.984 6.945 10.664 1 96 12 LEU B C 1
ATOM 2959 O O . LEU B 1 12 ? 13.102 6.414 10.633 1 96 12 LEU B O 1
ATOM 2963 N N . HIS B 1 13 ? 11.438 7.477 11.727 1 95.12 13 HIS B N 1
ATOM 2964 C CA . HIS B 1 13 ? 12.125 7.449 13.016 1 95.12 13 HIS B CA 1
ATOM 2965 C C . HIS B 1 13 ? 12.484 6.02 13.414 1 95.12 13 HIS B C 1
ATOM 2967 O O . HIS B 1 13 ? 13.633 5.742 13.773 1 95.12 13 HIS B O 1
ATOM 2973 N N . HIS B 1 14 ? 11.578 5.129 13.336 1 97.44 14 HIS B N 1
ATOM 2974 C CA . HIS B 1 14 ? 11.789 3.756 13.781 1 97.44 14 HIS B CA 1
ATOM 2975 C C . HIS B 1 14 ? 12.703 3 12.82 1 97.44 14 HIS B C 1
ATOM 2977 O O . HIS B 1 14 ? 13.5 2.16 13.25 1 97.44 14 HIS B O 1
ATOM 2983 N N . VAL B 1 15 ? 12.586 3.234 11.523 1 97.94 15 VAL B N 1
ATOM 2984 C CA . VAL B 1 15 ? 13.477 2.609 10.547 1 97.94 15 VAL B CA 1
ATOM 2985 C C . VAL B 1 15 ? 14.922 3.008 10.836 1 97.94 15 VAL B C 1
ATOM 2987 O O . VAL B 1 15 ? 15.82 2.162 10.836 1 97.94 15 VAL B O 1
ATOM 2990 N N . LYS B 1 16 ? 15.109 4.297 11.094 1 96.81 16 LYS B N 1
ATOM 2991 C CA . LYS B 1 16 ? 16.438 4.773 11.43 1 96.81 16 LYS B CA 1
ATOM 2992 C C . LYS B 1 16 ? 16.984 4.055 12.664 1 96.81 16 LYS B C 1
ATOM 2994 O O . LYS B 1 16 ? 18.156 3.656 12.695 1 96.81 16 LYS B O 1
ATOM 2999 N N . GLN B 1 17 ? 16.156 3.93 13.625 1 96.38 17 GLN B N 1
ATOM 3000 C CA . GLN B 1 17 ? 16.562 3.258 14.852 1 96.38 17 GLN B CA 1
ATOM 3001 C C . GLN B 1 17 ? 16.938 1.803 14.586 1 96.38 17 GLN B C 1
ATOM 3003 O O . GLN B 1 17 ? 17.922 1.303 15.125 1 96.38 17 GLN B O 1
ATOM 3008 N N . ILE B 1 18 ? 16.188 1.106 13.805 1 97 18 ILE B N 1
ATOM 3009 C CA . ILE B 1 18 ? 16.406 -0.296 13.477 1 97 18 ILE B CA 1
ATOM 3010 C C . ILE B 1 18 ? 17.719 -0.443 12.711 1 97 18 ILE B C 1
ATOM 3012 O O . ILE B 1 18 ? 18.484 -1.386 12.953 1 97 18 ILE B O 1
ATOM 3016 N N . PHE B 1 19 ? 17.938 0.498 11.867 1 97.12 19 PHE B N 1
ATOM 3017 C CA . PHE B 1 19 ? 19.125 0.412 11.016 1 97.12 19 PHE B CA 1
ATOM 3018 C C . PHE B 1 19 ? 20.375 0.826 11.789 1 97.12 19 PHE B C 1
ATOM 3020 O O . PHE B 1 19 ? 21.484 0.442 11.422 1 97.12 19 PHE B O 1
ATOM 3027 N N . GLN B 1 20 ? 19.938 1.633 12.852 1 93.62 20 GLN B N 1
ATOM 3028 C CA . GLN B 1 20 ? 21.062 2.109 13.648 1 93.62 20 GLN B CA 1
ATOM 3029 C C . GLN B 1 20 ? 21.797 0.949 14.312 1 93.62 20 GLN B C 1
ATOM 3031 O O . GLN B 1 20 ? 21.203 0.185 15.078 1 93.62 20 GLN B O 1
ATOM 3036 N N . GLY B 1 21 ? 22.922 0.542 13.977 1 90.69 21 GLY B N 1
ATOM 3037 C CA . GLY B 1 21 ? 23.75 -0.504 14.555 1 90.69 21 GLY B CA 1
ATOM 3038 C C . GLY B 1 21 ? 23.641 -1.824 13.82 1 90.69 21 GLY B C 1
ATOM 3039 O O . GLY B 1 21 ? 24.281 -2.811 14.203 1 90.69 21 GLY B O 1
ATOM 3040 N N . ALA B 1 22 ? 22.734 -1.949 12.93 1 97 22 ALA B N 1
ATOM 3041 C CA . ALA B 1 22 ? 22.531 -3.188 12.18 1 97 22 ALA B CA 1
ATOM 3042 C C . ALA B 1 22 ? 23.734 -3.482 11.281 1 97 22 ALA B C 1
ATOM 3044 O O . ALA B 1 22 ? 24.375 -2.564 10.766 1 97 22 ALA B O 1
ATOM 3045 N N . LYS B 1 23 ? 24.031 -4.695 11.141 1 97.75 23 LYS B N 1
ATOM 3046 C CA . LYS B 1 23 ? 25.062 -5.164 10.227 1 97.75 23 LYS B CA 1
ATOM 3047 C C . LYS B 1 23 ? 24.5 -5.367 8.82 1 97.75 23 LYS B C 1
ATOM 3049 O O . LYS B 1 23 ? 25.156 -5.012 7.832 1 97.75 23 LYS B O 1
ATOM 3054 N N . ASN B 1 24 ? 23.359 -5.988 8.773 1 97.88 24 ASN B N 1
ATOM 3055 C CA . ASN B 1 24 ? 22.625 -6.199 7.531 1 97.88 24 ASN B CA 1
ATOM 3056 C C . ASN B 1 24 ? 21.266 -5.531 7.566 1 97.88 24 ASN B C 1
ATOM 3058 O O . ASN B 1 24 ? 20.531 -5.656 8.555 1 97.88 24 ASN B O 1
ATOM 3062 N N . VAL B 1 25 ? 20.953 -4.852 6.5 1 98.06 25 VAL B N 1
ATOM 3063 C CA . VAL B 1 25 ? 19.656 -4.176 6.43 1 98.06 25 VAL B CA 1
ATOM 3064 C C . VAL B 1 25 ? 18.906 -4.633 5.18 1 98.06 25 VAL B C 1
ATOM 3066 O O . VAL B 1 25 ? 19.5 -4.836 4.125 1 98.06 25 VAL B O 1
ATOM 3069 N N . PHE B 1 26 ? 17.641 -4.891 5.316 1 98.38 26 PHE B N 1
ATOM 3070 C CA . PHE B 1 26 ? 16.734 -5.195 4.215 1 98.38 26 PHE B CA 1
ATOM 3071 C C . PHE B 1 26 ? 15.672 -4.113 4.074 1 98.38 26 PHE B C 1
ATOM 3073 O O . PHE B 1 26 ? 15 -3.768 5.047 1 98.38 26 PHE B O 1
ATOM 3080 N N . ILE B 1 27 ? 15.586 -3.547 2.951 1 98.31 27 ILE B N 1
ATOM 3081 C CA . ILE B 1 27 ? 14.523 -2.619 2.584 1 98.31 27 ILE B CA 1
ATOM 3082 C C . ILE B 1 27 ? 13.602 -3.271 1.554 1 98.31 27 ILE B C 1
ATOM 3084 O O . ILE B 1 27 ? 13.953 -3.377 0.376 1 98.31 27 ILE B O 1
ATOM 3088 N N . ILE B 1 28 ? 12.477 -3.68 1.941 1 98.31 28 ILE B N 1
ATOM 3089 C CA . ILE B 1 28 ? 11.508 -4.355 1.092 1 98.31 28 ILE B CA 1
ATOM 3090 C C . ILE B 1 28 ? 10.312 -3.441 0.843 1 98.31 28 ILE B C 1
ATOM 3092 O O . ILE B 1 28 ? 9.562 -3.119 1.771 1 98.31 28 ILE B O 1
ATOM 3096 N N . SER B 1 29 ? 10.164 -2.988 -0.355 1 98.06 29 SER B N 1
ATOM 3097 C CA . SER B 1 29 ? 9.141 -2.012 -0.7 1 98.06 29 SER B CA 1
ATOM 3098 C C . SER B 1 29 ? 8.953 -1.908 -2.211 1 98.06 29 SER B C 1
ATOM 3100 O O . SER B 1 29 ? 9.93 -1.762 -2.949 1 98.06 29 SER B O 1
ATOM 3102 N N . PRO B 1 30 ? 7.719 -1.941 -2.721 1 95.94 30 PRO B N 1
ATOM 3103 C CA . PRO B 1 30 ? 7.516 -1.771 -4.16 1 95.94 30 PRO B CA 1
ATOM 3104 C C . PRO B 1 30 ? 7.926 -0.385 -4.656 1 95.94 30 PRO B C 1
ATOM 3106 O O . PRO B 1 30 ? 8.484 -0.253 -5.746 1 95.94 30 PRO B O 1
ATOM 3109 N N . TYR B 1 31 ? 7.605 0.629 -3.84 1 94.94 31 TYR B N 1
ATOM 3110 C CA . TYR B 1 31 ? 8 1.993 -4.168 1 94.94 31 TYR B CA 1
ATOM 3111 C C . TYR B 1 31 ? 9.18 2.441 -3.309 1 94.94 31 TYR B C 1
ATOM 3113 O O . TYR B 1 31 ? 9.211 2.18 -2.104 1 94.94 31 TYR B O 1
ATOM 3121 N N . ILE B 1 32 ? 10.078 3.002 -3.977 1 95.25 32 ILE B N 1
ATOM 3122 C CA . ILE B 1 32 ? 11.297 3.439 -3.309 1 95.25 32 ILE B CA 1
ATOM 3123 C C . ILE B 1 32 ? 11.508 4.934 -3.547 1 95.25 32 ILE B C 1
ATOM 3125 O O . ILE B 1 32 ? 11.25 5.438 -4.641 1 95.25 32 ILE B O 1
ATOM 3129 N N . THR B 1 33 ? 11.984 5.602 -2.594 1 88.88 33 THR B N 1
ATOM 3130 C CA . THR B 1 33 ? 12.266 7.031 -2.676 1 88.88 33 THR B CA 1
ATOM 3131 C C . THR B 1 33 ? 13.273 7.32 -3.787 1 88.88 33 THR B C 1
ATOM 3133 O O . THR B 1 33 ? 14.078 6.461 -4.145 1 88.88 33 THR B O 1
ATOM 3136 N N . LYS B 1 34 ? 13.164 8.492 -4.273 1 88.06 34 LYS B N 1
ATOM 3137 C CA . LYS B 1 34 ? 14.188 9 -5.18 1 88.06 34 LYS B CA 1
ATOM 3138 C C . LYS B 1 34 ? 15.133 9.961 -4.461 1 88.06 34 LYS B C 1
ATOM 3140 O O . LYS B 1 34 ? 16.109 10.43 -5.043 1 88.06 34 LYS B O 1
ATOM 3145 N N . ASN B 1 35 ? 14.828 10.203 -3.268 1 87.94 35 ASN B N 1
ATOM 3146 C CA . ASN B 1 35 ? 15.578 11.164 -2.463 1 87.94 35 ASN B CA 1
ATOM 3147 C C . ASN B 1 35 ? 16.641 10.477 -1.618 1 87.94 35 ASN B C 1
ATOM 3149 O O . ASN B 1 35 ? 16.344 9.914 -0.563 1 87.94 35 ASN B O 1
ATOM 3153 N N . ILE B 1 36 ? 17.875 10.68 -1.974 1 89.38 36 ILE B N 1
ATOM 3154 C CA . ILE B 1 36 ? 19 10.016 -1.315 1 89.38 36 ILE B CA 1
ATOM 3155 C C . ILE B 1 36 ? 19.125 10.516 0.122 1 89.38 36 ILE B C 1
ATOM 3157 O O . ILE B 1 36 ? 19.703 9.836 0.972 1 89.38 36 ILE B O 1
ATOM 3161 N N . ALA B 1 37 ? 18.516 11.68 0.359 1 86.62 37 ALA B N 1
ATOM 3162 C CA . ALA B 1 37 ? 18.672 12.312 1.664 1 86.62 37 ALA B CA 1
ATOM 3163 C C . ALA B 1 37 ? 17.656 11.789 2.662 1 86.62 37 ALA B C 1
ATOM 3165 O O . ALA B 1 37 ? 17.734 12.078 3.859 1 86.62 37 ALA B O 1
ATOM 3166 N N . LEU B 1 38 ? 16.703 11.086 2.197 1 89.06 38 LEU B N 1
ATOM 3167 C CA . LEU B 1 38 ? 15.688 10.57 3.105 1 89.06 38 LEU B CA 1
ATOM 3168 C C . LEU B 1 38 ? 16.312 9.773 4.242 1 89.06 38 LEU B C 1
ATOM 3170 O O . LEU B 1 38 ? 15.945 9.938 5.406 1 89.06 38 LEU B O 1
ATOM 3174 N N . LEU B 1 39 ? 17.172 8.891 3.898 1 91.69 39 LEU B N 1
ATOM 3175 C CA . LEU B 1 39 ? 17.938 8.102 4.863 1 91.69 39 LEU B CA 1
ATOM 3176 C C . LEU B 1 39 ? 19.438 8.195 4.578 1 91.69 39 LEU B C 1
ATOM 3178 O O . LEU B 1 39 ? 19.922 7.68 3.566 1 91.69 39 LEU B O 1
ATOM 3182 N N . ASP B 1 40 ? 20.078 8.82 5.441 1 90.56 40 ASP B N 1
ATOM 3183 C CA . ASP B 1 40 ? 21.516 8.938 5.285 1 90.56 40 ASP B CA 1
ATOM 3184 C C . ASP B 1 40 ? 22.234 7.672 5.762 1 90.56 40 ASP B C 1
ATOM 3186 O O . ASP B 1 40 ? 22.562 7.547 6.941 1 90.56 40 ASP B O 1
ATOM 3190 N N . PHE B 1 41 ? 22.609 6.852 4.863 1 92.19 41 PHE B N 1
ATOM 3191 C CA . PHE B 1 41 ? 23.219 5.57 5.191 1 92.19 41 PHE B CA 1
ATOM 3192 C C . PHE B 1 41 ? 24.609 5.762 5.785 1 92.19 41 PHE B C 1
ATOM 3194 O O . PHE B 1 41 ? 25.172 4.844 6.395 1 92.19 41 PHE B O 1
ATOM 3201 N N . ALA B 1 42 ? 25.156 6.953 5.578 1 86.06 42 ALA B N 1
ATOM 3202 C CA . ALA B 1 42 ? 26.5 7.238 6.102 1 86.06 42 ALA B CA 1
ATOM 3203 C C . ALA B 1 42 ? 26.484 7.27 7.629 1 86.06 42 ALA B C 1
ATOM 3205 O O . ALA B 1 42 ? 27.531 7.121 8.258 1 86.06 42 ALA B O 1
ATOM 3206 N N . GLU B 1 43 ? 25.328 7.434 8.148 1 89 43 GLU B N 1
ATOM 3207 C CA . GLU B 1 43 ? 25.203 7.516 9.602 1 89 43 GLU B CA 1
ATOM 3208 C C . GLU B 1 43 ? 25.281 6.133 10.242 1 89 43 GLU B C 1
ATOM 3210 O O . GLU B 1 43 ? 25.438 6.016 11.453 1 89 43 GLU B O 1
ATOM 3215 N N . PHE B 1 44 ? 25.172 5.113 9.445 1 93.44 44 PHE B N 1
ATOM 3216 C CA . PHE B 1 44 ? 25.141 3.758 9.984 1 93.44 44 PHE B CA 1
ATOM 3217 C C . PHE B 1 44 ? 26.531 3.123 9.922 1 93.44 44 PHE B C 1
ATOM 3219 O O . PHE B 1 44 ? 26.891 2.516 8.914 1 93.44 44 PHE B O 1
ATOM 3226 N N . ASN B 1 45 ? 27.203 3.078 10.984 1 91 45 ASN B N 1
ATOM 3227 C CA . ASN B 1 45 ? 28.609 2.74 11.023 1 91 45 ASN B CA 1
ATOM 3228 C C . ASN B 1 45 ? 28.828 1.229 11 1 91 45 ASN B C 1
ATOM 3230 O O . ASN B 1 45 ? 29.891 0.755 10.602 1 91 45 ASN B O 1
ATOM 3234 N N . SER B 1 46 ? 27.922 0.474 11.391 1 94.12 46 SER B N 1
ATOM 3235 C CA . SER B 1 46 ? 28.094 -0.971 11.484 1 94.12 46 SER B CA 1
ATOM 3236 C C . SER B 1 46 ? 27.609 -1.672 10.219 1 94.12 46 SER B C 1
ATOM 3238 O O . SER B 1 46 ? 27.75 -2.889 10.086 1 94.12 46 SER B O 1
ATOM 3240 N N . LEU B 1 47 ? 27.125 -0.979 9.312 1 96.06 47 LEU B N 1
ATOM 3241 C CA . LEU B 1 47 ? 26.453 -1.52 8.141 1 96.06 47 LEU B CA 1
ATOM 3242 C C . LEU B 1 47 ? 27.438 -2.201 7.207 1 96.06 47 LEU B C 1
ATOM 3244 O O . LEU B 1 47 ? 28.453 -1.615 6.844 1 96.06 47 LEU B O 1
ATOM 3248 N N . GLU B 1 48 ? 27.188 -3.469 6.797 1 97.44 48 GLU B N 1
ATOM 3249 C CA . GLU B 1 48 ? 28.047 -4.215 5.891 1 97.44 48 GLU B CA 1
ATOM 3250 C C . GLU B 1 48 ? 27.328 -4.566 4.598 1 97.44 48 GLU B C 1
ATOM 3252 O O . GLU B 1 48 ? 27.953 -4.719 3.545 1 97.44 48 GLU B O 1
ATOM 3257 N N . LYS B 1 49 ? 26.047 -4.727 4.754 1 97.88 49 LYS B N 1
ATOM 3258 C CA . LYS B 1 49 ? 25.281 -5.129 3.576 1 97.88 49 LYS B CA 1
ATOM 3259 C C . LYS B 1 49 ? 23.891 -4.5 3.58 1 97.88 49 LYS B C 1
ATOM 3261 O O . LYS B 1 49 ? 23.234 -4.445 4.621 1 97.88 49 LYS B O 1
ATOM 3266 N N . VAL B 1 50 ? 23.469 -4.004 2.457 1 97.62 50 VAL B N 1
ATOM 3267 C CA . VAL B 1 50 ? 22.109 -3.494 2.242 1 97.62 50 VAL B CA 1
ATOM 3268 C C . VAL B 1 50 ? 21.453 -4.258 1.099 1 97.62 50 VAL B C 1
ATOM 3270 O O . VAL B 1 50 ? 22.016 -4.363 0.006 1 97.62 50 VAL B O 1
ATOM 3273 N N . THR B 1 51 ? 20.359 -4.852 1.33 1 97.88 51 THR B N 1
ATOM 3274 C CA . THR B 1 51 ? 19.547 -5.512 0.312 1 97.88 51 THR B CA 1
ATOM 3275 C C . THR B 1 51 ? 18.234 -4.77 0.098 1 97.88 51 THR B C 1
ATOM 3277 O O . THR B 1 51 ? 17.5 -4.504 1.054 1 97.88 51 THR B O 1
ATOM 3280 N N . VAL B 1 52 ? 17.969 -4.422 -1.109 1 97.81 52 VAL B N 1
ATOM 3281 C CA . VAL B 1 52 ? 16.688 -3.814 -1.473 1 97.81 52 VAL B CA 1
ATOM 3282 C C . VAL B 1 52 ? 15.867 -4.793 -2.303 1 97.81 52 VAL B C 1
ATOM 3284 O O . VAL B 1 52 ? 16.359 -5.344 -3.293 1 97.81 52 VAL B O 1
ATOM 3287 N N . VAL B 1 53 ? 14.719 -5.113 -1.876 1 97.75 53 VAL B N 1
ATOM 3288 C CA . VAL B 1 53 ? 13.742 -5.875 -2.652 1 97.75 53 VAL B CA 1
ATOM 3289 C C . VAL B 1 53 ? 12.641 -4.945 -3.1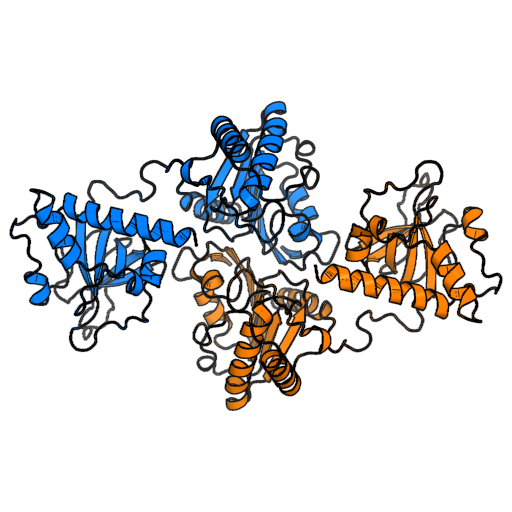48 1 97.75 53 VAL B C 1
ATOM 3291 O O . VAL B 1 53 ? 11.945 -4.312 -2.348 1 97.75 53 VAL B O 1
ATOM 3294 N N . THR B 1 54 ? 12.461 -4.832 -4.441 1 97.44 54 THR B N 1
ATOM 3295 C CA . THR B 1 54 ? 11.516 -3.871 -4.992 1 97.44 54 THR B CA 1
ATOM 3296 C C . THR B 1 54 ? 10.953 -4.367 -6.324 1 97.44 54 THR B C 1
ATOM 3298 O O . THR B 1 54 ? 11.125 -5.535 -6.676 1 97.44 54 THR B O 1
ATOM 3301 N N . THR B 1 55 ? 10.133 -3.584 -6.957 1 93.62 55 THR B N 1
ATOM 3302 C CA . THR B 1 55 ? 9.578 -3.898 -8.266 1 93.62 55 THR B CA 1
ATOM 3303 C C . THR B 1 55 ? 10.266 -3.078 -9.359 1 93.62 55 THR B C 1
ATOM 3305 O O . THR B 1 55 ? 10.875 -2.045 -9.07 1 93.62 55 THR B O 1
ATOM 3308 N N . LEU B 1 56 ? 10.297 -3.557 -10.484 1 93.44 56 LEU B N 1
ATOM 3309 C CA . LEU B 1 56 ? 10.766 -2.871 -11.68 1 93.44 56 LEU B CA 1
ATOM 3310 C C . LEU B 1 56 ? 9.938 -3.279 -12.898 1 93.44 56 LEU B C 1
ATOM 3312 O O . LEU B 1 56 ? 10.453 -3.916 -13.82 1 93.44 56 LEU B O 1
ATOM 3316 N N . LYS B 1 57 ? 8.695 -2.852 -12.914 1 86.5 57 LYS B N 1
ATOM 3317 C CA . LYS B 1 57 ? 7.719 -3.291 -13.906 1 86.5 57 LYS B CA 1
ATOM 3318 C C . LYS B 1 57 ? 7.973 -2.629 -15.258 1 86.5 57 LYS B C 1
ATOM 3320 O O . LYS B 1 57 ? 8.312 -1.445 -15.32 1 86.5 57 LYS B O 1
ATOM 3325 N N . PRO B 1 58 ? 7.703 -3.342 -16.344 1 86 58 PRO B N 1
ATOM 3326 C CA . PRO B 1 58 ? 7.887 -2.742 -17.672 1 86 58 PRO B CA 1
ATOM 3327 C C . PRO B 1 58 ? 6.871 -1.644 -17.969 1 86 58 PRO B C 1
ATOM 3329 O O . PRO B 1 58 ? 5.758 -1.666 -17.438 1 86 58 PRO B O 1
ATOM 3332 N N . PHE B 1 59 ? 7.316 -0.687 -18.734 1 84.56 59 PHE B N 1
ATOM 3333 C CA . PHE B 1 59 ? 6.469 0.397 -19.234 1 84.56 59 PHE B CA 1
ATOM 3334 C C . PHE B 1 59 ? 5.965 1.253 -18.078 1 84.56 59 PHE B C 1
ATOM 3336 O O . PHE B 1 59 ? 4.852 1.78 -18.125 1 84.56 59 PHE B O 1
ATOM 3343 N N . ASP B 1 60 ? 6.754 1.231 -17.062 1 88.81 60 ASP B N 1
ATOM 3344 C CA . ASP B 1 60 ? 6.438 2.033 -15.883 1 88.81 60 ASP B CA 1
ATOM 3345 C C . ASP B 1 60 ? 7.48 3.127 -15.672 1 88.81 60 ASP B C 1
ATOM 3347 O O . ASP B 1 60 ? 8.68 2.889 -15.828 1 88.81 60 ASP B O 1
ATOM 3351 N N . LYS B 1 61 ? 6.992 4.27 -15.242 1 89.5 61 LYS B N 1
ATOM 3352 C CA . LYS B 1 61 ? 7.863 5.426 -15.07 1 89.5 61 LYS B CA 1
ATOM 3353 C C . LYS B 1 61 ? 8.859 5.199 -13.93 1 89.5 61 LYS B C 1
ATOM 3355 O O . LYS B 1 61 ? 9.945 5.777 -13.93 1 89.5 61 LYS B O 1
ATOM 3360 N N . ASP B 1 62 ? 8.57 4.359 -13.039 1 92.31 62 ASP B N 1
ATOM 3361 C CA . ASP B 1 62 ? 9.398 4.098 -11.867 1 92.31 62 ASP B CA 1
ATOM 3362 C C . ASP B 1 62 ? 10.75 3.516 -12.258 1 92.31 62 ASP B C 1
ATOM 3364 O O . ASP B 1 62 ? 11.719 3.607 -11.5 1 92.31 62 ASP B O 1
ATOM 3368 N N . GLN B 1 63 ? 10.812 2.92 -13.422 1 93.31 63 GLN B N 1
ATOM 3369 C CA . GLN B 1 63 ? 12.07 2.342 -13.891 1 93.31 63 GLN B CA 1
ATOM 3370 C C . GLN B 1 63 ? 13.172 3.396 -13.953 1 93.31 63 GLN B C 1
ATOM 3372 O O . GLN B 1 63 ? 14.305 3.143 -13.547 1 93.31 63 GLN B O 1
ATOM 3377 N N . TYR B 1 64 ? 12.812 4.582 -14.406 1 93.94 64 TYR B N 1
ATOM 3378 C CA . TYR B 1 64 ? 13.781 5.66 -14.57 1 93.94 64 TYR B CA 1
ATOM 3379 C C . TYR B 1 64 ? 14.344 6.098 -13.227 1 93.94 64 TYR B C 1
ATOM 3381 O O . TYR B 1 64 ? 15.562 6.137 -13.031 1 93.94 64 TYR B O 1
ATOM 3389 N N . SER B 1 65 ? 13.43 6.391 -12.312 1 93.75 65 SER B N 1
ATOM 3390 C CA . SER B 1 65 ? 13.844 6.957 -11.031 1 93.75 65 SER B CA 1
ATOM 3391 C C . SER B 1 65 ? 14.578 5.922 -10.188 1 93.75 65 SER B C 1
ATOM 3393 O O . SER B 1 65 ? 15.555 6.242 -9.508 1 93.75 65 SER B O 1
ATOM 3395 N N . LYS B 1 66 ? 14.172 4.672 -10.227 1 96 66 LYS B N 1
ATOM 3396 C CA . LYS B 1 66 ? 14.75 3.639 -9.375 1 96 66 LYS B CA 1
ATOM 3397 C C . LYS B 1 66 ? 16.188 3.33 -9.781 1 96 66 LYS B C 1
ATOM 3399 O O . LYS B 1 66 ? 17.078 3.209 -8.93 1 96 66 LYS B O 1
ATOM 3404 N N . ILE B 1 67 ? 16.391 3.242 -11.07 1 96.5 67 ILE B N 1
ATOM 3405 C CA . ILE B 1 67 ? 17.734 2.881 -11.539 1 96.5 67 ILE B CA 1
ATOM 3406 C C . ILE B 1 67 ? 18.719 3.99 -11.188 1 96.5 67 ILE B C 1
ATOM 3408 O O . ILE B 1 67 ? 19.828 3.717 -10.742 1 96.5 67 ILE B O 1
ATOM 3412 N N . ASN B 1 68 ? 18.266 5.223 -11.352 1 95.19 68 ASN B N 1
ATOM 3413 C CA . ASN B 1 68 ? 19.141 6.332 -10.961 1 95.19 68 ASN B CA 1
ATOM 3414 C C . ASN B 1 68 ? 19.438 6.312 -9.469 1 95.19 68 ASN B C 1
ATOM 3416 O O . ASN B 1 68 ? 20.562 6.555 -9.047 1 95.19 68 ASN B O 1
ATOM 3420 N N . TYR B 1 69 ? 18.469 6.117 -8.734 1 95.81 69 TYR B N 1
ATOM 3421 C CA . TYR B 1 69 ? 18.625 6.02 -7.289 1 95.81 69 TYR B CA 1
ATOM 3422 C C . TYR B 1 69 ? 19.578 4.895 -6.918 1 95.81 69 TYR B C 1
ATOM 3424 O O . TYR B 1 69 ? 20.453 5.07 -6.066 1 95.81 69 TYR B O 1
ATOM 3432 N N . PHE B 1 70 ? 19.484 3.701 -7.543 1 96.81 70 PHE B N 1
ATOM 3433 C CA . PHE B 1 70 ? 20.344 2.553 -7.27 1 96.81 70 PHE B CA 1
ATOM 3434 C C . PHE B 1 70 ? 21.797 2.869 -7.605 1 96.81 70 PHE B C 1
ATOM 3436 O O . PHE B 1 70 ? 22.703 2.443 -6.898 1 96.81 70 PHE B O 1
ATOM 3443 N N . LYS B 1 71 ? 21.938 3.568 -8.695 1 96.5 71 LYS B N 1
ATOM 3444 C CA . LYS B 1 71 ? 23.297 3.947 -9.062 1 96.5 71 LYS B CA 1
ATOM 3445 C C . LYS B 1 71 ? 23.938 4.832 -7.996 1 96.5 71 LYS B C 1
ATOM 3447 O O . LYS B 1 71 ? 25.094 4.637 -7.625 1 96.5 71 LYS B O 1
ATOM 3452 N N . GLU B 1 72 ? 23.188 5.809 -7.543 1 94.94 72 GLU B N 1
ATOM 3453 C CA . GLU B 1 72 ? 23.672 6.684 -6.48 1 94.94 72 GLU B CA 1
ATOM 3454 C C . GLU B 1 72 ? 24 5.891 -5.215 1 94.94 72 GLU B C 1
ATOM 3456 O O . GLU B 1 72 ? 25.047 6.113 -4.594 1 94.94 72 GLU B O 1
ATOM 3461 N N . LEU B 1 73 ? 23.109 5.016 -4.844 1 95.12 73 LEU B N 1
ATOM 3462 C CA . LEU B 1 73 ? 23.328 4.188 -3.664 1 95.12 73 LEU B CA 1
ATOM 3463 C C . LEU B 1 73 ? 24.578 3.32 -3.834 1 95.12 73 LEU B C 1
ATOM 3465 O O . LEU B 1 73 ? 25.359 3.162 -2.895 1 95.12 73 LEU B O 1
ATOM 3469 N N . TYR B 1 74 ? 24.641 2.748 -5.004 1 94.69 74 TYR B N 1
ATOM 3470 C CA . TYR B 1 74 ? 25.812 1.91 -5.273 1 94.69 74 TYR B CA 1
ATOM 3471 C C . TYR B 1 74 ? 27.094 2.682 -5.039 1 94.69 74 TYR B C 1
ATOM 3473 O O . TYR B 1 74 ? 28.031 2.164 -4.422 1 94.69 74 TYR B O 1
ATOM 3481 N N . ASN B 1 75 ? 27.172 3.879 -5.551 1 94.25 75 ASN B N 1
ATOM 3482 C CA . ASN B 1 75 ? 28.359 4.703 -5.379 1 94.25 75 ASN B CA 1
ATOM 3483 C C . ASN B 1 75 ? 28.641 4.973 -3.904 1 94.25 75 ASN B C 1
ATOM 3485 O O . ASN B 1 75 ? 29.797 4.895 -3.465 1 94.25 75 ASN B O 1
ATOM 3489 N N . ILE B 1 76 ? 27.656 5.258 -3.172 1 93.75 76 ILE B N 1
ATOM 3490 C CA . ILE B 1 76 ? 27.797 5.539 -1.746 1 93.75 76 ILE B CA 1
ATOM 3491 C C . ILE B 1 76 ? 28.281 4.285 -1.021 1 93.75 76 ILE B C 1
ATOM 3493 O O . ILE B 1 76 ? 29.234 4.348 -0.238 1 93.75 76 ILE B O 1
ATOM 3497 N N . PHE B 1 77 ? 27.688 3.17 -1.281 1 95.5 77 PHE B N 1
ATOM 3498 C CA . PHE B 1 77 ? 28 1.933 -0.577 1 95.5 77 PHE B CA 1
ATOM 3499 C C . PHE B 1 77 ? 29.375 1.425 -0.964 1 95.5 77 PHE B C 1
ATOM 3501 O O . PHE B 1 77 ? 30.125 0.92 -0.118 1 95.5 77 PHE B O 1
ATOM 3508 N N . ASN B 1 78 ? 29.625 1.553 -2.232 1 93.62 78 ASN B N 1
ATOM 3509 C CA . ASN B 1 78 ? 30.938 1.115 -2.693 1 93.62 78 ASN B CA 1
ATOM 3510 C C . ASN B 1 78 ? 32.062 1.901 -2.02 1 93.62 78 ASN B C 1
ATOM 3512 O O . ASN B 1 78 ? 33.094 1.332 -1.658 1 93.62 78 ASN B O 1
ATOM 3516 N N . SER B 1 79 ? 31.891 3.168 -1.869 1 94.19 79 SER B N 1
ATOM 3517 C CA . SER B 1 79 ? 32.906 4.016 -1.243 1 94.19 79 SER B CA 1
ATOM 3518 C C . SER B 1 79 ? 33.125 3.635 0.219 1 94.19 79 SER B C 1
ATOM 3520 O O . SER B 1 79 ? 34.156 3.955 0.806 1 94.19 79 SER B O 1
ATOM 3522 N N . ARG B 1 80 ? 32.219 2.895 0.78 1 94.69 80 ARG B N 1
ATOM 3523 C CA . ARG B 1 80 ? 32.281 2.539 2.193 1 94.69 80 ARG B CA 1
ATOM 3524 C C . ARG B 1 80 ? 32.438 1.032 2.373 1 94.69 80 ARG B C 1
ATOM 3526 O O . ARG B 1 80 ? 32.312 0.519 3.486 1 94.69 80 ARG B O 1
ATOM 3533 N N . ASN B 1 81 ? 32.625 0.344 1.304 1 94.81 81 ASN B N 1
ATOM 3534 C CA . ASN B 1 81 ? 32.781 -1.105 1.287 1 94.81 81 ASN B CA 1
ATOM 3535 C C . ASN B 1 81 ? 31.547 -1.814 1.863 1 94.81 81 ASN B C 1
ATOM 3537 O O . ASN B 1 81 ? 31.688 -2.707 2.701 1 94.81 81 ASN B O 1
ATOM 3541 N N . ILE B 1 82 ? 30.438 -1.277 1.612 1 96.19 82 ILE B N 1
ATOM 3542 C CA . ILE B 1 82 ? 29.156 -1.895 1.968 1 96.19 82 ILE B CA 1
ATOM 3543 C C . ILE B 1 82 ? 28.609 -2.664 0.771 1 96.19 82 ILE B C 1
ATOM 3545 O O . ILE B 1 82 ? 28.531 -2.127 -0.336 1 96.19 82 ILE B O 1
ATOM 3549 N N . GLU B 1 83 ? 28.281 -3.924 0.958 1 97 83 GLU B N 1
ATOM 3550 C CA . GLU B 1 83 ? 27.688 -4.723 -0.106 1 97 83 GLU B CA 1
ATOM 3551 C C . GLU B 1 83 ? 26.266 -4.266 -0.401 1 97 83 GLU B C 1
ATOM 3553 O O . GLU B 1 83 ? 25.484 -4.02 0.521 1 97 83 GLU B O 1
ATOM 3558 N N . PHE B 1 84 ? 25.969 -4.098 -1.668 1 96.81 84 PHE B N 1
ATOM 3559 C CA . PHE B 1 84 ? 24.641 -3.654 -2.082 1 96.81 84 PHE B CA 1
ATOM 3560 C C . PHE B 1 84 ? 24 -4.676 -3.014 1 96.81 84 PHE B C 1
ATOM 3562 O O . PHE B 1 84 ? 24.562 -5.012 -4.059 1 96.81 84 PHE B O 1
ATOM 3569 N N . GLU B 1 85 ? 22.844 -5.191 -2.621 1 96.5 85 GLU B N 1
ATOM 3570 C CA . GLU B 1 85 ? 22.109 -6.184 -3.393 1 96.5 85 GLU B CA 1
ATOM 3571 C C . GLU B 1 85 ? 20.703 -5.68 -3.74 1 96.5 85 GLU B C 1
ATOM 3573 O O . GLU B 1 85 ? 20 -5.164 -2.877 1 96.5 85 GLU B O 1
ATOM 3578 N N . ILE B 1 86 ? 20.359 -5.816 -5.016 1 97.25 86 ILE B N 1
ATOM 3579 C CA . ILE B 1 86 ? 19.031 -5.414 -5.477 1 97.25 86 ILE B CA 1
ATOM 3580 C C . ILE B 1 86 ? 18.281 -6.629 -6.023 1 97.25 86 ILE B C 1
ATOM 3582 O O . ILE B 1 86 ? 18.75 -7.285 -6.957 1 97.25 86 ILE B O 1
ATOM 3586 N N . LEU B 1 87 ? 17.172 -6.918 -5.449 1 96.06 87 LEU B N 1
ATOM 3587 C CA . LEU B 1 87 ? 16.328 -8.031 -5.855 1 96.06 87 LEU B CA 1
ATOM 3588 C C . LEU B 1 87 ? 14.992 -7.535 -6.402 1 96.06 87 LEU B C 1
ATOM 3590 O O . LEU B 1 87 ? 14.367 -6.652 -5.809 1 96.06 87 LEU B O 1
ATOM 3594 N N . ILE B 1 88 ? 14.586 -8.117 -7.512 1 93.19 88 ILE B N 1
ATOM 3595 C CA . ILE B 1 88 ? 13.383 -7.641 -8.172 1 93.19 88 ILE B CA 1
ATOM 3596 C C . ILE B 1 88 ? 12.281 -8.695 -8.062 1 93.19 88 ILE B C 1
ATOM 3598 O O . ILE B 1 88 ? 12.492 -9.859 -8.391 1 93.19 88 ILE B O 1
ATOM 3602 N N . ASP B 1 89 ? 11.141 -8.359 -7.527 1 90.25 89 ASP B N 1
ATOM 3603 C CA . ASP B 1 89 ? 9.891 -9.109 -7.512 1 90.25 89 ASP B CA 1
ATOM 3604 C C . ASP B 1 89 ? 8.711 -8.227 -7.918 1 90.25 89 ASP B C 1
ATOM 3606 O O . ASP B 1 89 ? 8.172 -7.484 -7.094 1 90.25 89 ASP B O 1
ATOM 3610 N N . ASN B 1 90 ? 8.266 -8.383 -9.094 1 86.38 90 ASN B N 1
ATOM 3611 C CA . ASN B 1 90 ? 7.238 -7.492 -9.625 1 86.38 90 ASN B CA 1
ATOM 3612 C C . ASN B 1 90 ? 5.871 -7.793 -9.023 1 86.38 90 ASN B C 1
ATOM 3614 O O . ASN B 1 90 ? 4.91 -7.055 -9.25 1 86.38 90 ASN B O 1
ATOM 3618 N N . PHE B 1 91 ? 5.742 -8.789 -8.109 1 81.88 91 PHE B N 1
ATOM 3619 C CA . PHE B 1 91 ? 4.504 -9.07 -7.398 1 81.88 91 PHE B CA 1
ATOM 3620 C C . PHE B 1 91 ? 4.574 -8.586 -5.957 1 81.88 91 PHE B C 1
ATOM 3622 O O . PHE B 1 91 ? 3.625 -8.75 -5.191 1 81.88 91 PHE B O 1
ATOM 3629 N N . LEU B 1 92 ? 5.602 -8.016 -5.684 1 91.94 92 LEU B N 1
ATOM 3630 C CA . LEU B 1 92 ? 5.801 -7.516 -4.328 1 91.94 92 LEU B CA 1
ATOM 3631 C C . LEU B 1 92 ? 4.863 -6.352 -4.031 1 91.94 92 LEU B C 1
ATOM 3633 O O . LEU B 1 92 ? 4.781 -5.402 -4.812 1 91.94 92 LEU B O 1
ATOM 3637 N N . HIS B 1 93 ? 4.152 -6.48 -2.936 1 93.31 93 HIS B N 1
ATOM 3638 C CA . HIS B 1 93 ? 3.385 -5.355 -2.418 1 93.31 93 HIS B CA 1
ATOM 3639 C C . HIS B 1 93 ? 3.604 -5.18 -0.919 1 93.31 93 HIS B C 1
ATOM 3641 O O . HIS B 1 93 ? 3.166 -4.188 -0.335 1 93.31 93 HIS B O 1
ATOM 3647 N N . GLY B 1 94 ? 4.27 -6.16 -0.39 1 95.38 94 GLY B N 1
ATOM 3648 C CA . GLY B 1 94 ? 4.625 -6.059 1.017 1 95.38 94 GLY B CA 1
ATOM 3649 C C . GLY B 1 94 ? 5.652 -4.977 1.295 1 95.38 94 GLY B C 1
ATOM 3650 O O . GLY B 1 94 ? 6.492 -4.676 0.445 1 95.38 94 GLY B O 1
ATOM 3651 N N . LYS B 1 95 ? 5.562 -4.301 2.43 1 97.94 95 LYS B N 1
ATOM 3652 C CA . LYS B 1 95 ? 6.543 -3.336 2.918 1 97.94 95 LYS B CA 1
ATOM 3653 C C . LYS B 1 95 ? 7.141 -3.783 4.25 1 97.94 95 LYS B C 1
ATOM 3655 O O . LYS B 1 95 ? 6.426 -3.904 5.246 1 97.94 95 LYS B O 1
ATOM 3660 N N . ILE B 1 96 ? 8.414 -4.027 4.242 1 98.62 96 ILE B N 1
ATOM 3661 C CA . ILE B 1 96 ? 9.086 -4.555 5.426 1 98.62 96 ILE B CA 1
ATOM 3662 C C . ILE B 1 96 ? 10.492 -3.973 5.523 1 98.62 96 ILE B C 1
ATOM 3664 O O . ILE B 1 96 ? 11.211 -3.896 4.523 1 98.62 96 ILE B O 1
ATOM 3668 N N . PHE B 1 97 ? 10.875 -3.547 6.68 1 98.75 97 PHE B N 1
ATOM 3669 C CA . PHE B 1 97 ? 12.219 -3.064 6.98 1 98.75 97 PHE B CA 1
ATOM 3670 C C . PHE B 1 97 ? 12.867 -3.918 8.062 1 98.75 97 PHE B C 1
ATOM 3672 O O . PHE B 1 97 ? 12.32 -4.07 9.156 1 98.75 97 PHE B O 1
ATOM 3679 N N . ILE B 1 98 ? 14.055 -4.469 7.773 1 98.69 98 ILE B N 1
ATOM 3680 C CA . ILE B 1 98 ? 14.703 -5.402 8.688 1 98.69 98 ILE B CA 1
ATOM 3681 C C . ILE B 1 98 ? 16.109 -4.918 9 1 98.69 98 ILE B C 1
ATOM 3683 O O . ILE B 1 98 ? 16.859 -4.504 8.102 1 98.69 98 ILE B O 1
ATOM 3687 N N . GLY B 1 99 ? 16.453 -4.879 10.219 1 98.62 99 GLY B N 1
ATOM 3688 C CA . GLY B 1 99 ? 17.828 -4.738 10.68 1 98.62 99 GLY B CA 1
ATOM 3689 C C . GLY B 1 99 ? 18.328 -5.941 11.453 1 98.62 99 GLY B C 1
ATOM 3690 O O . GLY B 1 99 ? 17.719 -6.34 12.453 1 98.62 99 GLY B O 1
ATOM 3691 N N . GLU B 1 100 ? 19.359 -6.566 10.938 1 98.19 100 GLU B N 1
ATOM 3692 C CA . GLU B 1 100 ? 20 -7.691 11.609 1 98.19 100 GLU B CA 1
ATOM 3693 C C . GLU B 1 100 ? 21.312 -7.262 12.273 1 98.19 100 GLU B C 1
ATOM 3695 O O . GLU B 1 100 ? 22.172 -6.684 11.617 1 98.19 100 GLU B O 1
ATOM 3700 N N . ASN B 1 101 ? 21.422 -7.621 13.484 1 97.12 101 ASN B N 1
ATOM 3701 C CA . ASN B 1 101 ? 22.594 -7.184 14.25 1 97.12 101 ASN B CA 1
ATOM 3702 C C . ASN B 1 101 ? 23.656 -8.273 14.328 1 97.12 101 ASN B C 1
ATOM 3704 O O . ASN B 1 101 ? 23.375 -9.438 14 1 97.12 101 ASN B O 1
ATOM 3708 N N . THR B 1 102 ? 24.797 -7.93 14.797 1 94.38 102 THR B N 1
ATOM 3709 C CA . THR B 1 102 ? 25.953 -8.828 14.867 1 94.38 102 THR B CA 1
ATOM 3710 C C . THR B 1 102 ? 25.703 -9.938 15.891 1 94.38 102 THR B C 1
ATOM 3712 O O . THR B 1 102 ? 26.219 -11.047 15.734 1 94.38 102 THR B O 1
ATOM 3715 N N . ASP B 1 103 ? 24.922 -9.633 16.906 1 95 103 ASP B N 1
ATOM 3716 C CA . ASP B 1 103 ? 24.734 -10.586 18 1 95 103 ASP B CA 1
ATOM 3717 C C . ASP B 1 103 ? 23.625 -11.578 17.672 1 95 103 ASP B C 1
ATOM 3719 O O . ASP B 1 103 ? 23.219 -12.383 18.516 1 95 103 ASP B O 1
ATOM 3723 N N . GLY B 1 104 ? 23.047 -11.469 16.547 1 93.25 104 GLY B N 1
ATOM 3724 C CA . GLY B 1 104 ? 22.016 -12.406 16.125 1 93.25 104 GLY B CA 1
ATOM 3725 C C . GLY B 1 104 ? 20.609 -11.875 16.328 1 93.25 104 GLY B C 1
ATOM 3726 O O . GLY B 1 104 ? 19.641 -12.453 15.828 1 93.25 104 GLY B O 1
ATOM 3727 N N . SER B 1 105 ? 20.562 -10.742 17.047 1 96.75 105 SER B N 1
ATOM 3728 C CA . SER B 1 105 ? 19.25 -10.133 17.203 1 96.75 105 SER B CA 1
ATOM 3729 C C . SER B 1 105 ? 18.812 -9.422 15.93 1 96.75 105 SER B C 1
ATOM 3731 O O . SER B 1 105 ? 19.625 -9.133 15.062 1 96.75 105 SER B O 1
ATOM 3733 N N . ALA B 1 106 ? 17.547 -9.281 15.789 1 97.81 106 ALA B N 1
ATOM 3734 C CA . ALA B 1 106 ? 16.984 -8.594 14.633 1 97.81 106 ALA B CA 1
ATOM 3735 C C . ALA B 1 106 ? 15.719 -7.832 15.008 1 97.81 106 ALA B C 1
ATOM 3737 O O . ALA B 1 106 ? 15.055 -8.164 16 1 97.81 106 ALA B O 1
ATOM 3738 N N . LYS B 1 107 ? 15.461 -6.805 14.344 1 98.25 107 LYS B N 1
ATOM 3739 C CA . LYS B 1 107 ? 14.219 -6.047 14.422 1 98.25 107 LYS B CA 1
ATOM 3740 C C . LYS B 1 107 ? 13.617 -5.832 13.031 1 98.25 107 LYS B C 1
ATOM 3742 O O . LYS B 1 107 ? 14.352 -5.719 12.047 1 98.25 107 LYS B O 1
ATOM 3747 N N . ALA B 1 108 ? 12.352 -5.855 12.961 1 98.44 108 ALA B N 1
ATOM 3748 C CA . ALA B 1 108 ? 11.688 -5.633 11.68 1 98.44 108 ALA B CA 1
ATOM 3749 C C . ALA B 1 108 ? 10.391 -4.848 11.867 1 98.44 108 ALA B C 1
ATOM 3751 O O . ALA B 1 108 ? 9.781 -4.887 12.938 1 98.44 108 ALA B O 1
ATOM 3752 N N . ILE B 1 109 ? 10.062 -4.082 10.867 1 98.5 109 ILE B N 1
ATOM 3753 C CA . ILE B 1 109 ? 8.766 -3.42 10.789 1 98.5 109 ILE B CA 1
ATOM 3754 C C . ILE B 1 109 ? 7.973 -3.99 9.609 1 98.5 109 ILE B C 1
ATOM 3756 O O . ILE B 1 109 ? 8.453 -4.004 8.477 1 98.5 109 ILE B O 1
ATOM 3760 N N . ILE B 1 110 ? 6.871 -4.586 9.844 1 98.44 110 ILE B N 1
ATOM 3761 C CA . ILE B 1 110 ? 5.887 -4.945 8.828 1 98.44 110 ILE B CA 1
ATOM 3762 C C . ILE B 1 110 ? 4.785 -3.889 8.781 1 98.44 110 ILE B C 1
ATOM 3764 O O . ILE B 1 110 ? 4.145 -3.605 9.797 1 98.44 110 ILE B O 1
ATOM 3768 N N . THR B 1 111 ? 4.566 -3.297 7.582 1 98.44 111 THR B N 1
ATOM 3769 C CA . THR B 1 111 ? 3.787 -2.064 7.609 1 98.44 111 THR B CA 1
ATOM 3770 C C . THR B 1 111 ? 3.119 -1.821 6.258 1 98.44 111 THR B C 1
ATOM 3772 O O . THR B 1 111 ? 3.32 -2.588 5.312 1 98.44 111 THR B O 1
ATOM 3775 N N . SER B 1 112 ? 2.223 -0.863 6.223 1 97.38 112 SER B N 1
ATOM 3776 C CA . SER B 1 112 ? 1.618 -0.374 4.988 1 97.38 112 SER B CA 1
ATOM 3777 C C . SER B 1 112 ? 2.492 0.686 4.324 1 97.38 112 SER B C 1
ATOM 3779 O O . SER B 1 112 ? 2.262 1.057 3.174 1 97.38 112 SER B O 1
ATOM 3781 N N . ALA B 1 113 ? 3.541 1.164 4.957 1 97.25 113 ALA B N 1
ATOM 3782 C CA . ALA B 1 113 ? 4.324 2.32 4.531 1 97.25 113 ALA B CA 1
ATOM 3783 C C . ALA B 1 113 ? 5.395 1.915 3.521 1 97.25 113 ALA B C 1
ATOM 3785 O O . ALA B 1 113 ? 6.285 1.123 3.836 1 97.25 113 ALA B O 1
ATOM 3786 N N . ASN B 1 114 ? 5.32 2.488 2.338 1 96.88 114 ASN B N 1
ATOM 3787 C CA . ASN B 1 114 ? 6.402 2.332 1.372 1 96.88 114 ASN B CA 1
ATOM 3788 C C . ASN B 1 114 ? 7.672 3.053 1.828 1 96.88 114 ASN B C 1
ATOM 3790 O O . ASN B 1 114 ? 7.617 3.914 2.707 1 96.88 114 ASN B O 1
ATOM 3794 N N . PHE B 1 115 ? 8.867 2.646 1.234 1 97.88 115 PHE B N 1
ATOM 3795 C CA . PHE B 1 115 ? 10.125 3.33 1.514 1 97.88 115 PHE B CA 1
ATOM 3796 C C . PHE B 1 115 ? 10.211 4.637 0.739 1 97.88 115 PHE B C 1
ATOM 3798 O O . PHE B 1 115 ? 11.109 4.816 -0.092 1 97.88 115 PHE B O 1
ATOM 3805 N N . THR B 1 116 ? 9.305 5.516 0.968 1 94.62 116 THR B N 1
ATOM 3806 C CA . THR B 1 116 ? 9.219 6.848 0.383 1 94.62 116 THR B CA 1
ATOM 3807 C C . THR B 1 116 ? 9.008 7.902 1.466 1 94.62 116 THR B C 1
ATOM 3809 O O . THR B 1 116 ? 8.672 7.57 2.605 1 94.62 116 THR B O 1
ATOM 3812 N N . ASP B 1 117 ? 9.266 9.109 1.122 1 89.56 117 ASP B N 1
ATOM 3813 C CA . ASP B 1 117 ? 9.023 10.203 2.062 1 89.56 117 ASP B CA 1
ATOM 3814 C C . ASP B 1 117 ? 7.566 10.219 2.525 1 89.56 117 ASP B C 1
ATOM 3816 O O . ASP B 1 117 ? 7.293 10.32 3.723 1 89.56 117 ASP B O 1
ATOM 3820 N N . ARG B 1 118 ? 6.695 10.078 1.641 1 87.81 118 ARG B N 1
ATOM 3821 C CA . ARG B 1 118 ? 5.273 10.094 1.966 1 87.81 118 ARG B CA 1
ATOM 3822 C C . ARG B 1 118 ? 4.902 8.898 2.846 1 87.81 118 ARG B C 1
ATOM 3824 O O . ARG B 1 118 ? 4.16 9.047 3.818 1 87.81 118 ARG B O 1
ATOM 3831 N N . GLY B 1 119 ? 5.422 7.742 2.506 1 93.88 119 GLY B N 1
ATOM 3832 C CA . GLY B 1 119 ? 5.117 6.547 3.275 1 93.88 119 GLY B CA 1
ATOM 3833 C C . GLY B 1 119 ? 5.676 6.586 4.688 1 93.88 119 GLY B C 1
ATOM 3834 O O . GLY B 1 119 ? 4.965 6.301 5.648 1 93.88 119 GLY B O 1
ATOM 3835 N N . LEU B 1 120 ? 6.824 7.082 4.832 1 95.56 120 LEU B N 1
ATOM 3836 C CA . LEU B 1 120 ? 7.531 6.949 6.102 1 95.56 120 LEU B CA 1
ATOM 3837 C C . LEU B 1 120 ? 7.184 8.102 7.043 1 95.56 120 LEU B C 1
ATOM 3839 O O . LEU B 1 120 ? 7.434 8.016 8.242 1 95.56 120 LEU B O 1
ATOM 3843 N N . ARG B 1 121 ? 6.504 9.156 6.414 1 89.44 121 ARG B N 1
ATOM 3844 C CA . ARG B 1 121 ? 6.379 10.305 7.305 1 89.44 121 ARG B CA 1
ATOM 3845 C C . ARG B 1 121 ? 5.004 10.953 7.176 1 89.44 121 ARG B C 1
ATOM 3847 O O . ARG B 1 121 ? 4.484 11.516 8.148 1 89.44 121 ARG B O 1
ATOM 3854 N N . ILE B 1 122 ? 4.465 10.93 5.941 1 83.06 122 ILE B N 1
ATOM 3855 C CA . ILE B 1 122 ? 3.389 11.859 5.625 1 83.06 122 ILE B CA 1
ATOM 3856 C C . ILE B 1 122 ? 2.049 11.125 5.656 1 83.06 122 ILE B C 1
ATOM 3858 O O . ILE B 1 122 ? 1.123 11.547 6.355 1 83.06 122 ILE B O 1
ATOM 3862 N N . ASN B 1 123 ? 1.979 10.047 4.941 1 86.81 123 ASN B N 1
ATOM 3863 C CA . ASN B 1 123 ? 0.726 9.312 4.828 1 86.81 123 ASN B CA 1
ATOM 3864 C C . ASN B 1 123 ? 0.302 8.719 6.168 1 86.81 123 ASN B C 1
ATOM 3866 O O . ASN B 1 123 ? 1.134 8.523 7.059 1 86.81 123 ASN B O 1
ATOM 3870 N N . ASN B 1 124 ? -1.015 8.602 6.324 1 90.31 124 ASN B N 1
ATOM 3871 C CA . ASN B 1 124 ? -1.5 7.828 7.465 1 90.31 124 ASN B CA 1
ATOM 3872 C C . ASN B 1 124 ? -1.242 6.336 7.285 1 90.31 124 ASN B C 1
ATOM 3874 O O . ASN B 1 124 ? -2.025 5.641 6.633 1 90.31 124 ASN B O 1
ATOM 3878 N N . GLU B 1 125 ? -0.222 5.883 7.906 1 94.62 125 GLU B N 1
ATOM 3879 C CA . GLU B 1 125 ? 0.269 4.512 7.805 1 94.62 125 GLU B CA 1
ATOM 3880 C C . GLU B 1 125 ? 0.292 3.83 9.172 1 94.62 125 GLU B C 1
ATOM 3882 O O . GLU B 1 125 ? 0.456 4.492 10.195 1 94.62 125 GLU B O 1
ATOM 3887 N N . TRP B 1 126 ? 0.195 2.588 9.141 1 96.38 126 TRP B N 1
ATOM 3888 C CA . TRP B 1 126 ? 0.325 1.788 10.352 1 96.38 126 TRP B CA 1
ATOM 3889 C C . TRP B 1 126 ? 1.174 0.547 10.102 1 96.38 126 TRP B C 1
ATOM 3891 O O . TRP B 1 126 ? 1.136 -0.027 9.008 1 96.38 126 TRP B O 1
ATOM 3901 N N . GLY B 1 127 ? 1.896 0.128 11.031 1 97.56 127 GLY B N 1
ATOM 3902 C CA . GLY B 1 127 ? 2.727 -1.065 11 1 97.56 127 GLY B CA 1
ATOM 3903 C C . GLY B 1 127 ? 3.031 -1.612 12.383 1 97.56 127 GLY B C 1
ATOM 3904 O O . GLY B 1 127 ? 2.523 -1.103 13.383 1 97.56 127 GLY B O 1
ATOM 3905 N N . ILE B 1 128 ? 3.775 -2.689 12.43 1 97.88 128 ILE B N 1
ATOM 3906 C CA . ILE B 1 128 ? 4.133 -3.324 13.688 1 97.88 128 ILE B CA 1
ATOM 3907 C C . ILE B 1 128 ? 5.633 -3.619 13.711 1 97.88 128 ILE B C 1
ATOM 3909 O O . ILE B 1 128 ? 6.18 -4.148 12.742 1 97.88 128 ILE B O 1
ATOM 3913 N N . LEU B 1 129 ? 6.227 -3.211 14.789 1 97.88 129 LEU B N 1
ATOM 3914 C CA . LEU B 1 129 ? 7.621 -3.555 15.047 1 97.88 129 LEU B CA 1
ATOM 3915 C C . LEU B 1 129 ? 7.727 -4.906 15.742 1 97.88 129 LEU B C 1
ATOM 3917 O O . LEU B 1 129 ? 7.066 -5.141 16.766 1 97.88 129 LEU B O 1
ATOM 3921 N N . ILE B 1 130 ? 8.492 -5.836 15.203 1 97.06 130 ILE B N 1
ATOM 3922 C CA . ILE B 1 130 ? 8.695 -7.156 15.797 1 97.06 130 ILE B CA 1
ATOM 3923 C C . ILE B 1 130 ? 10.18 -7.379 16.078 1 97.06 130 ILE B C 1
ATOM 3925 O O . ILE B 1 130 ? 11.031 -6.816 15.391 1 97.06 130 ILE B O 1
ATOM 3929 N N . GLU B 1 131 ? 10.484 -8.25 17.047 1 97.06 131 GLU B N 1
ATOM 3930 C CA . GLU B 1 131 ? 11.867 -8.438 17.469 1 97.06 131 GLU B CA 1
ATOM 3931 C C . GLU B 1 131 ? 12.211 -9.914 17.578 1 97.06 131 GLU B C 1
ATOM 3933 O O . GLU B 1 131 ? 13.336 -10.273 17.953 1 97.06 131 GLU B O 1
ATOM 3938 N N . ASP B 1 132 ? 11.336 -10.766 17.266 1 96.75 132 ASP B N 1
ATOM 3939 C CA . ASP B 1 132 ? 11.625 -12.195 17.266 1 96.75 132 ASP B CA 1
ATOM 3940 C C . ASP B 1 132 ? 12.438 -12.594 16.031 1 96.75 132 ASP B C 1
ATOM 3942 O O . ASP B 1 132 ? 11.906 -12.68 14.922 1 96.75 132 ASP B O 1
ATOM 3946 N N . ALA B 1 133 ? 13.664 -12.961 16.266 1 96.38 133 ALA B N 1
ATOM 3947 C CA . ALA B 1 133 ? 14.609 -13.211 15.188 1 96.38 133 ALA B CA 1
ATOM 3948 C C . ALA B 1 133 ? 14.172 -14.391 14.328 1 96.38 133 ALA B C 1
ATOM 3950 O O . ALA B 1 133 ? 14.398 -14.398 13.117 1 96.38 133 ALA B O 1
ATOM 3951 N N . VAL B 1 134 ? 13.562 -15.344 14.93 1 96.12 134 VAL B N 1
ATOM 3952 C CA . VAL B 1 134 ? 13.125 -16.531 14.195 1 96.12 134 VAL B CA 1
ATOM 3953 C C . VAL B 1 134 ? 12 -16.156 13.234 1 96.12 134 VAL B C 1
ATOM 3955 O O . VAL B 1 134 ? 12.023 -16.547 12.062 1 96.12 134 VAL B O 1
ATOM 3958 N N . GLU B 1 135 ? 11.039 -15.398 13.711 1 96.19 135 GLU B N 1
ATOM 3959 C CA . GLU B 1 135 ? 9.93 -14.953 12.875 1 96.19 135 GLU B CA 1
ATOM 3960 C C . GLU B 1 135 ? 10.422 -14.047 11.75 1 96.19 135 GLU B C 1
ATOM 3962 O O . GLU B 1 135 ? 9.938 -14.141 10.617 1 96.19 135 GLU B O 1
ATOM 3967 N N . ILE B 1 136 ? 11.328 -13.227 12.133 1 97.69 136 ILE B N 1
ATOM 3968 C CA . ILE B 1 136 ? 11.875 -12.297 11.156 1 97.69 136 ILE B CA 1
ATOM 3969 C C . ILE B 1 136 ? 12.586 -13.07 10.047 1 97.69 136 ILE B C 1
ATOM 3971 O O . ILE B 1 136 ? 12.438 -12.75 8.867 1 97.69 136 ILE B O 1
ATOM 3975 N N . ARG B 1 137 ? 13.297 -14.055 10.359 1 96.38 137 ARG B N 1
ATOM 3976 C CA . ARG B 1 137 ? 13.984 -14.883 9.375 1 96.38 137 ARG B CA 1
ATOM 3977 C C . ARG B 1 137 ? 12.992 -15.586 8.453 1 96.38 137 ARG B C 1
ATOM 3979 O O . ARG B 1 137 ? 13.219 -15.695 7.246 1 96.38 137 ARG B O 1
ATOM 3986 N N . LYS B 1 138 ? 11.953 -16.016 9.023 1 95.12 138 LYS B N 1
ATOM 3987 C CA . LYS B 1 138 ? 10.922 -16.672 8.227 1 95.12 138 LYS B CA 1
ATOM 3988 C C . LYS B 1 138 ? 10.328 -15.703 7.203 1 95.12 138 LYS B C 1
ATOM 3990 O O . LYS B 1 138 ? 10.109 -16.078 6.047 1 95.12 138 LYS B O 1
ATOM 3995 N N . VAL B 1 139 ? 10.062 -14.484 7.637 1 96 139 VAL B N 1
ATOM 3996 C CA . VAL B 1 139 ? 9.539 -13.453 6.75 1 96 139 VAL B CA 1
ATOM 3997 C C . VAL B 1 139 ? 10.539 -13.18 5.625 1 96 139 VAL B C 1
ATOM 3999 O O . VAL B 1 139 ? 10.172 -13.18 4.449 1 96 139 VAL B O 1
ATOM 4002 N N . LYS B 1 140 ? 11.727 -13.016 6.02 1 96.19 140 LYS B N 1
ATOM 4003 C CA . LYS B 1 140 ? 12.789 -12.734 5.066 1 96.19 140 LYS B CA 1
ATOM 4004 C C . LYS B 1 140 ? 12.914 -13.844 4.031 1 96.19 140 LYS B C 1
ATOM 4006 O O . LYS B 1 140 ? 12.969 -13.578 2.828 1 96.19 140 LYS B O 1
ATOM 4011 N N . ASN B 1 141 ? 12.898 -15.031 4.465 1 93.44 141 ASN B N 1
ATOM 4012 C CA . ASN B 1 141 ? 13.023 -16.172 3.568 1 93.44 141 ASN B CA 1
ATOM 4013 C C . ASN B 1 141 ? 11.82 -16.281 2.633 1 93.44 141 ASN B C 1
ATOM 4015 O O . ASN B 1 141 ? 11.969 -16.656 1.465 1 93.44 141 ASN B O 1
ATOM 4019 N N . GLY B 1 142 ? 10.664 -16.047 3.186 1 90.56 142 GLY B N 1
ATOM 4020 C CA . GLY B 1 142 ? 9.477 -16.062 2.344 1 90.56 142 GLY B CA 1
ATOM 4021 C C . GLY B 1 142 ? 9.562 -15.086 1.183 1 90.56 142 GLY B C 1
ATOM 4022 O O . GLY B 1 142 ? 9.109 -15.391 0.078 1 90.56 142 GLY B O 1
ATOM 4023 N N . ILE B 1 143 ? 10.156 -13.945 1.419 1 92.56 143 ILE B N 1
ATOM 4024 C CA . ILE B 1 143 ? 10.312 -12.914 0.399 1 92.56 143 ILE B CA 1
ATOM 4025 C C . ILE B 1 143 ? 11.375 -13.352 -0.614 1 92.56 143 ILE B C 1
ATOM 4027 O O . ILE B 1 143 ? 11.148 -13.289 -1.824 1 92.56 143 ILE B O 1
ATOM 4031 N N . ILE B 1 144 ? 12.484 -13.859 -0.135 1 90.19 144 ILE B N 1
ATOM 4032 C CA . ILE B 1 144 ? 13.617 -14.211 -0.974 1 90.19 144 ILE B CA 1
ATOM 4033 C C . ILE B 1 144 ? 13.25 -15.398 -1.867 1 90.19 144 ILE B C 1
ATOM 4035 O O . ILE B 1 144 ? 13.664 -15.461 -3.027 1 90.19 144 ILE B O 1
ATOM 4039 N N . ASP B 1 145 ? 12.453 -16.234 -1.35 1 84.31 145 ASP B N 1
ATOM 4040 C CA . ASP B 1 145 ? 12.055 -17.438 -2.088 1 84.31 145 ASP B CA 1
ATOM 4041 C C . ASP B 1 145 ? 11.195 -17.062 -3.299 1 84.31 145 ASP B C 1
ATOM 4043 O O . ASP B 1 145 ? 11.102 -17.844 -4.254 1 84.31 145 ASP B O 1
ATOM 4047 N N . LYS B 1 146 ? 10.602 -15.922 -3.273 1 83.19 146 LYS B N 1
ATOM 4048 C CA . LYS B 1 146 ? 9.719 -15.516 -4.363 1 83.19 146 LYS B CA 1
ATOM 4049 C C . LYS B 1 146 ? 10.492 -14.812 -5.469 1 83.19 146 LYS B C 1
ATOM 4051 O O . LYS B 1 146 ? 9.961 -14.578 -6.555 1 83.19 146 LYS B O 1
ATOM 4056 N N . ILE B 1 147 ? 11.766 -14.578 -5.227 1 87.88 147 ILE B N 1
ATOM 4057 C CA . ILE B 1 147 ? 12.586 -13.859 -6.195 1 87.88 147 ILE B CA 1
ATOM 4058 C C . ILE B 1 147 ? 12.961 -14.789 -7.344 1 87.88 147 ILE B C 1
ATOM 4060 O O . ILE B 1 147 ? 13.609 -15.812 -7.129 1 87.88 147 ILE B O 1
ATOM 4064 N N . LYS B 1 148 ? 12.594 -14.391 -8.547 1 79 148 LYS B N 1
ATOM 4065 C CA . LYS B 1 148 ? 12.805 -15.234 -9.727 1 79 148 LYS B CA 1
ATOM 4066 C C . LYS B 1 148 ? 14.055 -14.805 -10.492 1 79 148 LYS B C 1
ATOM 4068 O O . LYS B 1 148 ? 14.586 -15.57 -11.297 1 79 148 LYS B O 1
ATOM 4073 N N . PHE B 1 149 ? 14.508 -13.57 -10.25 1 85.94 149 PHE B N 1
ATOM 4074 C CA . PHE B 1 149 ? 15.586 -13.016 -11.062 1 85.94 149 PHE B CA 1
ATOM 4075 C C . PHE B 1 149 ? 16.859 -12.883 -10.258 1 85.94 149 PHE B C 1
ATOM 4077 O O . PHE B 1 149 ? 16.828 -12.727 -9.031 1 85.94 149 PHE B O 1
ATOM 4084 N N . LYS B 1 150 ? 17.969 -12.977 -10.961 1 90.62 150 LYS B N 1
ATOM 4085 C CA . LYS B 1 150 ? 19.25 -12.719 -10.328 1 90.62 150 LYS B CA 1
ATOM 4086 C C . LYS B 1 150 ? 19.344 -11.273 -9.844 1 90.62 150 LYS B C 1
ATOM 4088 O O . LYS B 1 150 ? 18.734 -10.375 -10.445 1 90.62 150 LYS B O 1
ATOM 4093 N N . SER B 1 151 ? 20.109 -11.078 -8.812 1 93.94 151 SER B N 1
ATOM 4094 C CA . SER B 1 151 ? 20.297 -9.734 -8.258 1 93.94 151 SER B CA 1
ATOM 4095 C C . SER B 1 151 ? 20.984 -8.812 -9.266 1 93.94 151 SER B C 1
ATOM 4097 O O . SER B 1 151 ? 21.766 -9.273 -10.102 1 93.94 151 SER B O 1
ATOM 4099 N N . PHE B 1 152 ? 20.641 -7.594 -9.195 1 92.44 152 PHE B N 1
ATOM 4100 C CA . PHE B 1 152 ? 21.312 -6.602 -10.031 1 92.44 152 PHE B CA 1
ATOM 4101 C C . PHE B 1 152 ? 22.688 -6.281 -9.477 1 92.44 152 PHE B C 1
ATOM 4103 O O . PHE B 1 152 ? 22.859 -6.055 -8.281 1 92.44 152 PHE B O 1
ATOM 4110 N N . ASN B 1 153 ? 23.672 -6.32 -10.312 1 88.25 153 ASN B N 1
ATOM 4111 C CA . ASN B 1 153 ? 25 -5.82 -9.984 1 88.25 153 ASN B CA 1
ATOM 4112 C C . ASN B 1 153 ? 25.281 -4.48 -10.656 1 88.25 153 ASN B C 1
ATOM 4114 O O . ASN B 1 153 ? 24.375 -3.879 -11.25 1 88.25 153 ASN B O 1
ATOM 4118 N N . GLU B 1 154 ? 26.438 -4.027 -10.461 1 90.5 154 GLU B N 1
ATOM 4119 C CA . GLU B 1 154 ? 26.797 -2.73 -11.031 1 90.5 154 GLU B CA 1
ATOM 4120 C C . GLU B 1 154 ? 26.656 -2.734 -12.547 1 90.5 154 GLU B C 1
ATOM 4122 O O . GLU B 1 154 ? 26.156 -1.772 -13.133 1 90.5 154 GLU B O 1
ATOM 4127 N N . GLN B 1 155 ? 27.094 -3.799 -13.102 1 92 155 GLN B N 1
ATOM 4128 C CA . GLN B 1 155 ? 27.031 -3.91 -14.555 1 92 155 GLN B CA 1
ATOM 4129 C C . GLN B 1 155 ? 25.594 -3.842 -15.047 1 92 155 GLN B C 1
ATOM 4131 O O . GLN B 1 155 ? 25.312 -3.207 -16.062 1 92 155 GLN B O 1
ATOM 4136 N N . LYS B 1 156 ? 24.781 -4.523 -14.391 1 93.81 156 LYS B N 1
ATOM 4137 C CA . LYS B 1 156 ? 23.359 -4.52 -14.766 1 93.81 156 LYS B CA 1
ATOM 4138 C C . LYS B 1 156 ? 22.766 -3.129 -14.609 1 93.81 156 LYS B C 1
ATOM 4140 O O . LYS B 1 156 ? 21.953 -2.707 -15.43 1 93.81 156 LYS B O 1
ATOM 4145 N N . ILE B 1 157 ? 23.125 -2.41 -13.539 1 96.19 157 ILE B N 1
ATOM 4146 C CA . ILE B 1 157 ? 22.656 -1.046 -13.328 1 96.19 157 ILE B CA 1
ATOM 4147 C C . ILE B 1 157 ? 23.094 -0.164 -14.492 1 96.19 157 ILE B C 1
ATOM 4149 O O . ILE B 1 157 ? 22.297 0.602 -15.039 1 96.19 157 ILE B O 1
ATOM 4153 N N . ASP B 1 158 ? 24.312 -0.331 -14.875 1 96.06 158 ASP B N 1
ATOM 4154 C CA . ASP B 1 158 ? 24.844 0.463 -15.977 1 96.06 158 ASP B CA 1
ATOM 4155 C C . ASP B 1 158 ? 24.141 0.129 -17.297 1 96.06 158 ASP B C 1
ATOM 4157 O O . ASP B 1 158 ? 23.875 1.02 -18.094 1 96.06 158 ASP B O 1
ATOM 4161 N N . ALA B 1 159 ? 23.938 -1.124 -17.484 1 95.81 159 ALA B N 1
ATOM 4162 C CA . ALA B 1 159 ? 23.203 -1.538 -18.688 1 95.81 159 ALA B CA 1
ATOM 4163 C C . ALA B 1 159 ? 21.812 -0.916 -18.719 1 95.81 159 ALA B C 1
ATOM 4165 O O . ALA B 1 159 ? 21.328 -0.516 -19.781 1 95.81 159 ALA B O 1
ATOM 4166 N N . CYS B 1 160 ? 21.188 -0.902 -17.594 1 96.19 160 CYS B N 1
ATOM 4167 C CA . CYS B 1 160 ? 19.875 -0.276 -17.484 1 96.19 160 CYS B CA 1
ATOM 4168 C C . CYS B 1 160 ? 19.938 1.211 -17.812 1 96.19 160 CYS B C 1
ATOM 4170 O O . CYS B 1 160 ? 19.078 1.747 -18.5 1 96.19 160 CYS B O 1
ATOM 4172 N N . LEU B 1 161 ? 20.969 1.865 -17.297 1 96.62 161 LEU B N 1
ATOM 4173 C CA . LEU B 1 161 ? 21.141 3.291 -17.547 1 96.62 161 LEU B CA 1
ATOM 4174 C C . LEU B 1 161 ? 21.344 3.559 -19.047 1 96.62 161 LEU B C 1
ATOM 4176 O O . LEU B 1 161 ? 20.844 4.562 -19.562 1 96.62 161 LEU B O 1
ATOM 4180 N N . GLU B 1 162 ? 22.062 2.709 -19.672 1 96.38 162 GLU B N 1
ATOM 4181 C CA . GLU B 1 162 ? 22.25 2.84 -21.109 1 96.38 162 GLU B CA 1
ATOM 4182 C C . GLU B 1 162 ? 20.922 2.736 -21.844 1 96.38 162 GLU B C 1
ATOM 4184 O O . GLU B 1 162 ? 20.656 3.51 -22.766 1 96.38 162 GLU B O 1
ATOM 4189 N N . LYS B 1 163 ? 20.141 1.761 -21.453 1 94.31 163 LYS B N 1
ATOM 4190 C CA . LYS B 1 163 ? 18.828 1.595 -22.078 1 94.31 163 LYS B CA 1
ATOM 4191 C C . LYS B 1 163 ? 17.953 2.818 -21.828 1 94.31 163 LYS B C 1
ATOM 4193 O O . LYS B 1 163 ? 17.156 3.193 -22.688 1 94.31 163 LYS B O 1
ATOM 4198 N N . ILE B 1 164 ? 18.016 3.393 -20.672 1 95.25 164 ILE B N 1
ATOM 4199 C CA . ILE B 1 164 ? 17.266 4.586 -20.312 1 95.25 164 ILE B CA 1
ATOM 4200 C C . ILE B 1 164 ? 17.688 5.75 -21.203 1 95.25 164 ILE B C 1
ATOM 4202 O O . ILE B 1 164 ? 16.844 6.539 -21.641 1 95.25 164 ILE B O 1
ATOM 4206 N N . ASN B 1 165 ? 18.969 5.844 -21.406 1 95.25 165 ASN B N 1
ATOM 4207 C CA . ASN B 1 165 ? 19.469 6.891 -22.281 1 95.25 165 ASN B CA 1
ATOM 4208 C C . ASN B 1 165 ? 18.906 6.742 -23.703 1 95.25 165 ASN B C 1
ATOM 4210 O O . ASN B 1 165 ? 18.641 7.734 -24.375 1 95.25 165 ASN B O 1
ATOM 4214 N N . ASP B 1 166 ? 18.75 5.578 -24.156 1 94.44 166 ASP B N 1
ATOM 4215 C CA . ASP B 1 166 ? 18.234 5.285 -25.484 1 94.44 166 ASP B CA 1
ATOM 4216 C C . ASP B 1 166 ? 16.719 5.547 -25.562 1 94.44 166 ASP B C 1
ATOM 4218 O O . ASP B 1 166 ? 16.188 5.789 -26.641 1 94.44 166 ASP B O 1
ATOM 4222 N N . THR B 1 167 ? 16.062 5.395 -24.406 1 92.88 167 THR B N 1
ATOM 4223 C CA . THR B 1 167 ? 14.617 5.566 -24.328 1 92.88 167 THR B CA 1
ATOM 4224 C C . THR B 1 167 ? 14.258 6.535 -23.203 1 92.88 167 THR B C 1
ATOM 4226 O O . THR B 1 167 ? 13.711 6.129 -22.172 1 92.88 167 THR B O 1
ATOM 4229 N N . PRO B 1 168 ? 14.453 7.758 -23.438 1 91.5 168 PRO B N 1
ATOM 4230 C CA . PRO B 1 168 ? 14.227 8.734 -22.359 1 91.5 168 PRO B CA 1
ATOM 4231 C C . PRO B 1 168 ? 12.758 8.852 -21.969 1 91.5 168 PRO B C 1
ATOM 4233 O O . PRO B 1 168 ? 11.875 8.5 -22.75 1 91.5 168 PRO B O 1
ATOM 4236 N N . GLU B 1 169 ? 12.547 9.25 -20.719 1 89.69 169 GLU B N 1
ATOM 4237 C CA . GLU B 1 169 ? 11.195 9.461 -20.219 1 89.69 169 GLU B CA 1
ATOM 4238 C C . GLU B 1 169 ? 10.438 10.461 -21.078 1 89.69 169 GLU B C 1
ATOM 4240 O O . GLU B 1 169 ? 10.945 11.539 -21.391 1 89.69 169 GLU B O 1
ATOM 4245 N N . PRO B 1 170 ? 9.297 10.062 -21.516 1 87 170 PRO B N 1
ATOM 4246 C CA . PRO B 1 170 ? 8.523 11.008 -22.328 1 87 170 PRO B CA 1
ATOM 4247 C C . PRO B 1 170 ? 8.094 12.25 -21.562 1 87 170 PRO B C 1
ATOM 4249 O O . PRO B 1 170 ? 7.906 12.188 -20.344 1 87 170 PRO B O 1
ATOM 4252 N N . LYS B 1 171 ? 7.973 13.289 -22.344 1 76.81 171 LYS B N 1
ATOM 4253 C CA . LYS B 1 171 ? 7.539 14.539 -21.734 1 76.81 171 LYS B CA 1
ATOM 4254 C C . LYS B 1 171 ? 6.016 14.609 -21.641 1 76.81 171 LYS B C 1
ATOM 4256 O O . LYS B 1 171 ? 5.316 14.25 -22.594 1 76.81 171 LYS B O 1
ATOM 4261 N N . GLY B 1 172 ? 5.496 14.891 -20.609 1 69.75 172 GLY B N 1
ATOM 4262 C CA . GLY B 1 172 ? 4.066 15.055 -20.422 1 69.75 172 GLY B CA 1
ATOM 4263 C C . GLY B 1 172 ? 3.367 13.781 -19.984 1 69.75 172 GLY B C 1
ATOM 4264 O O . GLY B 1 172 ? 3.9 12.688 -20.156 1 69.75 172 GLY B O 1
ATOM 4265 N N . ASP B 1 173 ? 2.227 13.836 -19.438 1 66.12 173 ASP B N 1
ATOM 4266 C CA . ASP B 1 173 ? 1.475 12.727 -18.859 1 66.12 173 ASP B CA 1
ATOM 4267 C C . ASP B 1 173 ? 0.713 11.953 -19.938 1 66.12 173 ASP B C 1
ATOM 4269 O O . ASP B 1 173 ? 0.237 10.844 -19.688 1 66.12 173 ASP B O 1
ATOM 4273 N N . ILE B 1 174 ? 0.784 12.422 -21.172 1 67.5 174 ILE B N 1
ATOM 4274 C CA . ILE B 1 174 ? -0.071 11.828 -22.188 1 67.5 174 ILE B CA 1
ATOM 4275 C C . ILE B 1 174 ? 0.691 10.727 -22.938 1 67.5 174 ILE B C 1
ATOM 4277 O O . ILE B 1 174 ? 0.086 9.797 -23.469 1 67.5 174 ILE B O 1
ATOM 4281 N N . ASN B 1 175 ? 1.925 10.836 -23 1 70 175 ASN B N 1
ATOM 4282 C CA . ASN B 1 175 ? 2.689 9.859 -23.75 1 70 175 ASN B CA 1
ATOM 4283 C C . ASN B 1 175 ? 2.963 8.602 -22.938 1 70 175 ASN B C 1
ATOM 4285 O O . ASN B 1 175 ? 3.379 8.688 -21.781 1 70 175 ASN B O 1
ATOM 4289 N N . PRO B 1 176 ? 2.674 7.453 -23.609 1 79.44 176 PRO B N 1
ATOM 4290 C CA . PRO B 1 176 ? 2.916 6.207 -22.875 1 79.44 176 PRO B CA 1
ATOM 4291 C C . PRO B 1 176 ? 4.402 5.93 -22.656 1 79.44 176 PRO B C 1
ATOM 4293 O O . PRO B 1 176 ? 5.234 6.328 -23.484 1 79.44 176 PRO B O 1
ATOM 4296 N N . ILE B 1 177 ? 4.777 5.348 -21.578 1 85.44 177 ILE B N 1
ATOM 4297 C CA . ILE B 1 177 ? 6.137 4.918 -21.281 1 85.44 177 ILE B CA 1
ATOM 4298 C C . ILE B 1 177 ? 6.504 3.717 -22.141 1 85.44 177 ILE B C 1
ATOM 4300 O O . ILE B 1 177 ? 5.773 2.723 -22.172 1 85.44 177 ILE B O 1
ATOM 4304 N N . LYS B 1 178 ? 7.617 3.75 -22.844 1 85.06 178 LYS B N 1
ATOM 4305 C CA . LYS B 1 178 ? 8.023 2.682 -23.75 1 85.06 178 LYS B CA 1
ATOM 4306 C C . LYS B 1 178 ? 9.18 1.875 -23.172 1 85.06 178 LYS B C 1
ATOM 4308 O O . LYS B 1 178 ? 9.516 0.807 -23.688 1 85.06 178 LYS B O 1
ATOM 4313 N N . LEU B 1 179 ? 9.781 2.348 -22.141 1 90.25 179 LEU B N 1
ATOM 4314 C CA . LEU B 1 179 ? 10.938 1.703 -21.547 1 90.25 179 LEU B CA 1
ATOM 4315 C C . LEU B 1 179 ? 10.562 0.361 -20.922 1 90.25 179 LEU B C 1
ATOM 4317 O O . LEU B 1 179 ? 9.578 0.267 -20.188 1 90.25 179 LEU B O 1
ATOM 4321 N N . ASN B 1 180 ? 11.32 -0.684 -21.297 1 90.19 180 ASN B N 1
ATOM 4322 C CA . ASN B 1 180 ? 11.141 -2.023 -20.75 1 90.19 180 ASN B CA 1
ATOM 4323 C C . ASN B 1 180 ? 12.469 -2.648 -20.344 1 90.19 180 ASN B C 1
ATOM 4325 O O . ASN B 1 180 ? 13.117 -3.324 -21.141 1 90.19 180 ASN B O 1
ATOM 4329 N N . LEU B 1 181 ? 12.758 -2.549 -19.109 1 91.94 181 LEU B N 1
ATOM 4330 C CA . LEU B 1 181 ? 14.047 -3.027 -18.625 1 91.94 181 LEU B CA 1
ATOM 4331 C C . LEU B 1 181 ? 13.984 -4.52 -18.312 1 91.94 181 LEU B C 1
ATOM 4333 O O . LEU B 1 181 ? 15.023 -5.152 -18.094 1 91.94 181 LEU B O 1
ATOM 4337 N N . SER B 1 182 ? 12.781 -5.086 -18.219 1 84.69 182 SER B N 1
ATOM 4338 C CA . SER B 1 182 ? 12.633 -6.5 -17.891 1 84.69 182 SER B CA 1
ATOM 4339 C C . SER B 1 182 ? 13.375 -7.379 -18.891 1 84.69 182 SER B C 1
ATOM 4341 O O . SER B 1 182 ? 13.703 -8.531 -18.594 1 84.69 182 SER B O 1
ATOM 4343 N N . LEU B 1 183 ? 13.617 -6.879 -20 1 80.19 183 LEU B N 1
ATOM 4344 C CA . LEU B 1 183 ? 14.344 -7.605 -21.031 1 80.19 183 LEU B CA 1
ATOM 4345 C C . LEU B 1 183 ? 15.781 -7.875 -20.594 1 80.19 183 LEU B C 1
ATOM 4347 O O . LEU B 1 183 ? 16.438 -8.758 -21.156 1 80.19 183 LEU B O 1
ATOM 4351 N N . LEU B 1 184 ? 16.281 -7.117 -19.672 1 87.88 184 LEU B N 1
ATOM 4352 C CA . LEU B 1 184 ? 17.656 -7.258 -19.203 1 87.88 184 LEU B CA 1
ATOM 4353 C C . LEU B 1 184 ? 17.719 -8.203 -18 1 87.88 184 LEU B C 1
ATOM 4355 O O . LEU B 1 184 ? 18.812 -8.508 -17.516 1 87.88 184 LEU B O 1
ATOM 4359 N N . PHE B 1 185 ? 16.531 -8.656 -17.531 1 86.81 185 PHE B N 1
ATOM 4360 C CA . PHE B 1 185 ? 16.516 -9.516 -16.359 1 86.81 185 PHE B CA 1
ATOM 4361 C C . PHE B 1 185 ? 17.062 -10.898 -16.688 1 86.81 185 PHE B C 1
ATOM 4363 O O . PHE B 1 185 ? 16.797 -11.438 -17.75 1 86.81 185 PHE B O 1
ATOM 4370 N N . GLU B 1 186 ? 17.844 -11.438 -15.789 1 83.19 186 GLU B N 1
ATOM 4371 C CA . GLU B 1 186 ? 18.328 -12.812 -15.891 1 83.19 186 GLU B CA 1
ATOM 4372 C C . GLU B 1 186 ? 17.656 -13.711 -14.852 1 83.19 186 GLU B C 1
ATOM 4374 O O . GLU B 1 186 ? 17.656 -13.391 -13.656 1 83.19 186 GLU B O 1
ATOM 4379 N N . SER B 1 187 ? 17.047 -14.711 -15.375 1 78.06 187 SER B N 1
ATOM 4380 C CA . SER B 1 187 ? 16.375 -15.625 -14.461 1 78.06 187 SER B CA 1
ATOM 4381 C C . SER B 1 187 ? 17.375 -16.359 -13.578 1 78.06 187 SER B C 1
ATOM 4383 O O . SER B 1 187 ? 18.469 -16.703 -14.023 1 78.06 187 SER B O 1
ATOM 4385 N N . ARG B 1 188 ? 17.031 -16.469 -12.383 1 78.31 188 ARG B N 1
ATOM 4386 C CA . ARG B 1 188 ? 17.797 -17.344 -11.516 1 78.31 188 ARG B CA 1
ATOM 4387 C C . ARG B 1 188 ? 17.75 -18.781 -12.031 1 78.31 188 ARG B C 1
ATOM 4389 O O . ARG B 1 188 ? 16.781 -19.203 -12.648 1 78.31 188 ARG B O 1
ATOM 4396 N N . GLU B 1 189 ? 18.906 -19.453 -12.039 1 62.38 189 GLU B N 1
ATOM 4397 C CA . GLU B 1 189 ? 18.875 -20.859 -12.414 1 62.38 189 GLU B CA 1
ATOM 4398 C C . GLU B 1 189 ? 17.812 -21.625 -11.617 1 62.38 189 GLU B C 1
ATOM 4400 O O . GLU B 1 189 ? 17.703 -21.453 -10.398 1 62.38 189 GLU B O 1
ATOM 4405 N N . ASN B 1 190 ? 16.859 -22.375 -12.312 1 59.19 190 ASN B N 1
ATOM 4406 C CA . ASN B 1 190 ? 15.898 -23.297 -11.734 1 59.19 190 ASN B CA 1
ATOM 4407 C C . ASN B 1 190 ? 14.867 -22.578 -10.875 1 59.19 190 ASN B C 1
ATOM 4409 O O . ASN B 1 190 ? 14.531 -23.016 -9.781 1 59.19 190 ASN B O 1
ATOM 4413 N N . TYR B 1 191 ? 14.484 -21.328 -11.258 1 59.69 191 TYR B N 1
ATOM 4414 C CA . TYR B 1 191 ? 13.578 -20.609 -10.375 1 59.69 191 TYR B CA 1
ATOM 4415 C C . TYR B 1 191 ? 12.359 -21.453 -10.039 1 59.69 191 TYR B C 1
ATOM 4417 O O . TYR B 1 191 ? 11.844 -21.391 -8.914 1 59.69 191 TYR B O 1
ATOM 4425 N N . LEU B 1 192 ? 11.836 -22.125 -11.031 1 65.56 192 LEU B N 1
ATOM 4426 C CA . LEU B 1 192 ? 10.695 -22.969 -10.695 1 65.56 192 LEU B CA 1
ATOM 4427 C C . LEU B 1 192 ? 11.148 -24.25 -10 1 65.56 192 LEU B C 1
ATOM 4429 O O . LEU B 1 192 ? 10.336 -24.953 -9.383 1 65.56 192 LEU B O 1
ATOM 4433 N N . GLN B 1 193 ? 12.492 -24.359 -9.836 1 66.69 193 GLN B N 1
ATOM 4434 C CA . GLN B 1 193 ? 13.078 -25.5 -9.156 1 66.69 193 GLN B CA 1
ATOM 4435 C C . GLN B 1 193 ? 12.359 -26.797 -9.539 1 66.69 193 GLN B C 1
ATOM 4437 O O . GLN B 1 193 ? 12.008 -27.594 -8.664 1 66.69 193 GLN B O 1
ATOM 4442 N N . ILE B 1 194 ? 11.961 -26.906 -10.727 1 77.44 194 ILE B N 1
ATOM 4443 C CA . ILE B 1 194 ? 11.352 -28.172 -11.141 1 77.44 194 ILE B CA 1
ATOM 4444 C C . ILE B 1 194 ? 12.422 -29.25 -11.219 1 77.44 194 ILE B C 1
ATOM 4446 O O . ILE B 1 194 ? 13.414 -29.109 -11.945 1 77.44 194 ILE B O 1
ATOM 4450 N N . GLU B 1 195 ? 12.25 -30.172 -10.445 1 80.12 195 GLU B N 1
ATOM 4451 C CA . GLU B 1 195 ? 13.203 -31.266 -10.391 1 80.12 195 GLU B CA 1
ATOM 4452 C C . GLU B 1 195 ? 13.273 -32 -11.727 1 80.12 195 GLU B C 1
ATOM 4454 O O . GLU B 1 195 ? 12.25 -32.188 -12.391 1 80.12 195 GLU B O 1
ATOM 4459 N N . THR B 1 196 ? 14.469 -32.344 -12.086 1 80.5 196 THR B N 1
ATOM 4460 C CA . THR B 1 196 ? 14.656 -33.125 -13.32 1 80.5 196 THR B CA 1
ATOM 4461 C C . THR B 1 196 ? 13.883 -34.438 -13.258 1 80.5 196 THR B C 1
ATOM 4463 O O . THR B 1 196 ? 13.477 -34.969 -14.297 1 80.5 196 THR B O 1
ATOM 4466 N N . SER B 1 197 ? 13.68 -34.875 -12.07 1 88.19 197 SER B N 1
ATOM 4467 C CA . SER B 1 197 ? 13.008 -36.156 -11.891 1 88.19 197 SER B CA 1
ATOM 4468 C C . SER B 1 197 ? 11.492 -36 -11.859 1 88.19 197 SER B C 1
ATOM 4470 O O . SER B 1 197 ? 10.758 -37 -11.766 1 88.19 197 SER B O 1
ATOM 4472 N N . ALA B 1 198 ? 11.023 -34.781 -12 1 92.75 198 ALA B N 1
ATOM 4473 C CA . ALA B 1 198 ? 9.586 -34.531 -11.906 1 92.75 198 ALA B CA 1
ATOM 4474 C C . ALA B 1 198 ? 8.844 -35.188 -13.062 1 92.75 198 ALA B C 1
ATOM 4476 O O . ALA B 1 198 ? 9.312 -35.156 -14.203 1 92.75 198 ALA B O 1
ATOM 4477 N N . THR B 1 199 ? 7.801 -35.875 -12.758 1 95.81 199 THR B N 1
ATOM 4478 C CA . THR B 1 199 ? 6.906 -36.438 -13.766 1 95.81 199 THR B CA 1
ATOM 4479 C C . THR B 1 199 ? 5.801 -35.438 -14.117 1 95.81 199 THR B C 1
ATOM 4481 O O . THR B 1 199 ? 5.289 -34.719 -13.242 1 95.81 199 THR B O 1
ATOM 4484 N N . PHE B 1 200 ? 5.441 -35.375 -15.406 1 96.81 200 PHE B N 1
ATOM 4485 C CA . PHE B 1 200 ? 4.359 -34.531 -15.875 1 96.81 200 PHE B CA 1
ATOM 4486 C C . PHE B 1 200 ? 3.07 -35.312 -16.047 1 96.81 200 PHE B C 1
ATOM 4488 O O . PHE B 1 200 ? 3.08 -36.438 -16.594 1 96.81 200 PHE B O 1
ATOM 4495 N N . TRP B 1 201 ? 2.004 -34.781 -15.547 1 97.38 201 TRP B N 1
ATOM 4496 C CA . TRP B 1 201 ? 0.697 -35.438 -15.641 1 97.38 201 TRP B CA 1
ATOM 4497 C C . TRP B 1 201 ? -0.341 -34.469 -16.203 1 97.38 201 TRP B C 1
ATOM 4499 O O . TRP B 1 201 ? -0.32 -33.25 -15.906 1 97.38 201 TRP B O 1
ATOM 4509 N N . LEU B 1 202 ? -1.139 -34.938 -16.969 1 97 202 LEU B N 1
ATOM 4510 C CA . LEU B 1 202 ? -2.367 -34.25 -17.359 1 97 202 LEU B CA 1
ATOM 4511 C C . LEU B 1 202 ? -3.518 -34.656 -16.438 1 97 202 LEU B C 1
ATOM 4513 O O . LEU B 1 202 ? -3.768 -35.844 -16.203 1 97 202 LEU B O 1
ATOM 4517 N N . LYS B 1 203 ? -4.184 -33.656 -15.859 1 96.69 203 LYS B N 1
ATOM 4518 C CA . LYS B 1 203 ? -5.234 -33.938 -14.883 1 96.69 203 LYS B CA 1
ATOM 4519 C C . LYS B 1 203 ? -6.531 -33.219 -15.258 1 96.69 203 LYS B C 1
ATOM 4521 O O . LYS B 1 203 ? -6.59 -31.984 -15.266 1 96.69 203 LYS B O 1
ATOM 4526 N N . PRO B 1 204 ? -7.574 -34.031 -15.484 1 95.31 204 PRO B N 1
ATOM 4527 C CA . PRO B 1 204 ? -8.867 -33.406 -15.758 1 95.31 204 PRO B CA 1
ATOM 4528 C C . PRO B 1 204 ? -9.531 -32.844 -14.5 1 95.31 204 PRO B C 1
ATOM 4530 O O . PRO B 1 204 ? -9.422 -33.469 -13.43 1 95.31 204 PRO B O 1
ATOM 4533 N N . ILE B 1 205 ? -10.156 -31.734 -14.609 1 94.56 205 ILE B N 1
ATOM 4534 C CA . ILE B 1 205 ? -10.961 -31.125 -13.547 1 94.56 205 ILE B CA 1
ATOM 4535 C C . ILE B 1 205 ? -12.398 -30.953 -14.031 1 94.56 205 ILE B C 1
ATOM 4537 O O . ILE B 1 205 ? -12.633 -30.516 -15.156 1 94.56 205 ILE B O 1
ATOM 4541 N N . GLY B 1 206 ? -13.336 -31.328 -13.172 1 90.31 206 GLY B N 1
ATOM 4542 C CA . GLY B 1 206 ? -14.742 -31.156 -13.5 1 90.31 206 GLY B CA 1
ATOM 4543 C C . GLY B 1 206 ? -15.391 -32.406 -14.055 1 90.31 206 GLY B C 1
ATOM 4544 O O . GLY B 1 206 ? -14.797 -33.5 -14.016 1 90.31 206 GLY B O 1
ATOM 4545 N N . VAL B 1 207 ? -16.688 -32.25 -14.453 1 86.81 207 VAL B N 1
ATOM 4546 C CA . VAL B 1 207 ? -17.469 -33.344 -14.992 1 86.81 207 VAL B CA 1
ATOM 4547 C C . VAL B 1 207 ? -18.172 -32.906 -16.266 1 86.81 207 VAL B C 1
ATOM 4549 O O . VAL B 1 207 ? -18.391 -31.719 -16.484 1 86.81 207 VAL B O 1
ATOM 4552 N N . SER B 1 208 ? -18.516 -33.875 -17.047 1 84 208 SER B N 1
ATOM 4553 C CA . SER B 1 208 ? -19.078 -33.625 -18.359 1 84 208 SER B CA 1
ATOM 4554 C C . SER B 1 208 ? -20.453 -32.969 -18.25 1 84 208 SER B C 1
ATOM 4556 O O . SER B 1 208 ? -20.812 -32.094 -19.062 1 84 208 SER B O 1
ATOM 4558 N N . HIS B 1 209 ? -21.188 -33.312 -17.25 1 85.69 209 HIS B N 1
ATOM 4559 C CA . HIS B 1 209 ? -22.547 -32.812 -17.141 1 85.69 209 HIS B CA 1
ATOM 4560 C C . HIS B 1 209 ? -22.594 -31.453 -16.438 1 85.69 209 HIS B C 1
ATOM 4562 O O . HIS B 1 209 ? -23.625 -30.781 -16.422 1 85.69 209 HIS B O 1
ATOM 4568 N N . ASP B 1 210 ? -21.547 -31.016 -15.914 1 86.44 210 ASP B N 1
ATOM 4569 C CA . ASP B 1 210 ? -21.406 -29.719 -15.242 1 86.44 210 ASP B CA 1
ATOM 4570 C C . ASP B 1 210 ? -20.016 -29.125 -15.5 1 86.44 210 ASP B C 1
ATOM 4572 O O . ASP B 1 210 ? -19.172 -29.109 -14.602 1 86.44 210 ASP B O 1
ATOM 4576 N N . THR B 1 211 ? -19.969 -28.625 -16.688 1 89.81 211 THR B N 1
ATOM 4577 C CA . THR B 1 211 ? -18.656 -28.172 -17.125 1 89.81 211 THR B CA 1
ATOM 4578 C C . THR B 1 211 ? -18.234 -26.906 -16.391 1 89.81 211 THR B C 1
ATOM 4580 O O . THR B 1 211 ? -19.094 -26.141 -15.914 1 89.81 211 THR B O 1
ATOM 4583 N N . ILE B 1 212 ? -17.016 -26.688 -16.25 1 93.62 212 ILE B N 1
ATOM 4584 C CA . ILE B 1 212 ? -16.453 -25.531 -15.57 1 93.62 212 ILE B CA 1
ATOM 4585 C C . ILE B 1 212 ? -16.844 -24.25 -16.312 1 93.62 212 ILE B C 1
ATOM 4587 O O . ILE B 1 212 ? -16.562 -24.125 -17.516 1 93.62 212 ILE B O 1
ATOM 4591 N N . PRO B 1 213 ? -17.5 -23.391 -15.617 1 93.5 213 PRO B N 1
ATOM 4592 C CA . PRO B 1 213 ? -17.891 -22.141 -16.281 1 93.5 213 PRO B CA 1
ATOM 4593 C C . PRO B 1 213 ? -16.672 -21.297 -16.672 1 93.5 213 PRO B C 1
ATOM 4595 O O . PRO B 1 213 ? -15.656 -21.328 -15.984 1 93.5 213 PRO B O 1
ATOM 4598 N N . LEU B 1 214 ? -16.891 -20.516 -17.688 1 91.88 214 LEU B N 1
ATOM 4599 C CA . LEU B 1 214 ? -15.812 -19.688 -18.203 1 91.88 214 LEU B CA 1
ATOM 4600 C C . LEU B 1 214 ? -15.453 -18.578 -17.203 1 91.88 214 LEU B C 1
ATOM 4602 O O . LEU B 1 214 ? -14.375 -17.984 -17.297 1 91.88 214 LEU B O 1
ATOM 4606 N N . SER B 1 215 ? -16.312 -18.359 -16.266 1 90.12 215 SER B N 1
ATOM 4607 C CA . SER B 1 215 ? -16.094 -17.297 -15.289 1 90.12 215 SER B CA 1
ATOM 4608 C C . SER B 1 215 ? -15.273 -17.812 -14.109 1 90.12 215 SER B C 1
ATOM 4610 O O . SER B 1 215 ? -14.789 -17.016 -13.297 1 90.12 215 SER B O 1
ATOM 4612 N N . GLU B 1 216 ? -15.109 -19.125 -14.07 1 92.19 216 GLU B N 1
ATOM 4613 C CA . GLU B 1 216 ? -14.383 -19.703 -12.938 1 92.19 216 GLU B CA 1
ATOM 4614 C C . GLU B 1 216 ? -12.906 -19.328 -12.984 1 92.19 216 GLU B C 1
ATOM 4616 O O . GLU B 1 216 ? -12.297 -19.328 -14.062 1 92.19 216 GLU B O 1
ATOM 4621 N N . LYS B 1 217 ? -12.344 -19.047 -11.828 1 91.25 217 LYS B N 1
ATOM 4622 C CA . LYS B 1 217 ? -10.93 -18.672 -11.758 1 91.25 217 LYS B CA 1
ATOM 4623 C C . LYS B 1 217 ? -10.102 -19.766 -11.094 1 91.25 217 LYS B C 1
ATOM 4625 O O . LYS B 1 217 ? -10.562 -20.406 -10.148 1 91.25 217 LYS B O 1
ATOM 4630 N N . PHE B 1 218 ? -8.961 -20 -11.625 1 94.31 218 PHE B N 1
ATOM 4631 C CA . PHE B 1 218 ? -7.996 -20.953 -11.078 1 94.31 218 PHE B CA 1
ATOM 4632 C C . PHE B 1 218 ? -6.688 -20.25 -10.734 1 94.31 218 PHE B C 1
ATOM 4634 O O . PHE B 1 218 ? -5.621 -20.656 -11.203 1 94.31 218 PHE B O 1
ATOM 4641 N N . ASP B 1 219 ? -6.84 -19.281 -9.852 1 90.38 219 ASP B N 1
ATOM 4642 C CA . ASP B 1 219 ? -5.715 -18.391 -9.57 1 90.38 219 ASP B CA 1
ATOM 4643 C C . ASP B 1 219 ? -5.285 -18.484 -8.109 1 90.38 219 ASP B C 1
ATOM 4645 O O . ASP B 1 219 ? -4.5 -17.672 -7.637 1 90.38 219 ASP B O 1
ATOM 4649 N N . GLU B 1 220 ? -5.785 -19.5 -7.406 1 89.31 220 GLU B N 1
ATOM 4650 C CA . GLU B 1 220 ? -5.391 -19.656 -6.008 1 89.31 220 GLU B CA 1
ATOM 4651 C C . GLU B 1 220 ? -3.924 -20.062 -5.895 1 89.31 220 GLU B C 1
ATOM 4653 O O . GLU B 1 220 ? -3.402 -20.766 -6.754 1 89.31 220 GLU B O 1
ATOM 4658 N N . VAL B 1 221 ? -3.332 -19.656 -4.867 1 87.81 221 VAL B N 1
ATOM 4659 C CA . VAL B 1 221 ? -1.914 -19.922 -4.656 1 87.81 221 VAL B CA 1
ATOM 4660 C C . VAL B 1 221 ? -1.682 -21.438 -4.59 1 87.81 221 VAL B C 1
ATOM 4662 O O . VAL B 1 221 ? -0.643 -21.922 -5.031 1 87.81 221 VAL B O 1
ATOM 4665 N N . ASP B 1 222 ? -2.588 -22.125 -3.992 1 90.62 222 ASP B N 1
ATOM 4666 C CA . ASP B 1 222 ? -2.566 -23.578 -3.971 1 90.62 222 ASP B CA 1
ATOM 4667 C C . ASP B 1 222 ? -3.982 -24.156 -3.957 1 90.62 222 ASP B C 1
ATOM 4669 O O . ASP B 1 222 ? -4.949 -23.422 -3.756 1 90.62 222 ASP B O 1
ATOM 4673 N N . SER B 1 223 ? -4.121 -25.359 -4.352 1 92.69 223 SER B N 1
ATOM 4674 C CA . SER B 1 223 ? -5.426 -26 -4.414 1 92.69 223 SER B CA 1
ATOM 4675 C C . SER B 1 223 ? -5.316 -27.484 -4.098 1 92.69 223 SER B C 1
ATOM 4677 O O . SER B 1 223 ? -4.258 -28.094 -4.289 1 92.69 223 SER B O 1
ATOM 4679 N N . ASN B 1 224 ? -6.355 -27.969 -3.469 1 93.94 224 ASN B N 1
ATOM 4680 C CA . ASN B 1 224 ? -6.453 -29.422 -3.359 1 93.94 224 ASN B CA 1
ATOM 4681 C C . ASN B 1 224 ? -6.805 -30.062 -4.699 1 93.94 224 ASN B C 1
ATOM 4683 O O . ASN B 1 224 ? -7.875 -29.797 -5.254 1 93.94 224 ASN B O 1
ATOM 4687 N N . LEU B 1 225 ? -5.93 -30.812 -5.223 1 95.44 225 LEU B N 1
ATOM 4688 C CA . LEU B 1 225 ? -6.152 -31.531 -6.477 1 95.44 225 LEU B CA 1
ATOM 4689 C C . LEU B 1 225 ? -6.605 -32.969 -6.215 1 95.44 225 LEU B C 1
ATOM 4691 O O . LEU B 1 225 ? -5.793 -33.812 -5.859 1 95.44 225 LEU B O 1
ATOM 4695 N N . HIS B 1 226 ? -7.844 -33.188 -6.48 1 94.69 226 HIS B N 1
ATOM 4696 C CA . HIS B 1 226 ? -8.484 -34.438 -6.055 1 94.69 226 HIS B CA 1
ATOM 4697 C C . HIS B 1 226 ? -8.359 -35.5 -7.121 1 94.69 226 HIS B C 1
ATOM 4699 O O . HIS B 1 226 ? -8.344 -35.219 -8.32 1 94.69 226 HIS B O 1
ATOM 4705 N N . PHE B 1 227 ? -8.297 -36.75 -6.684 1 94.06 227 PHE B N 1
ATOM 4706 C CA . PHE B 1 227 ? -8.195 -37.938 -7.52 1 94.06 227 PHE B CA 1
ATOM 4707 C C . PHE B 1 227 ? -9.25 -38.969 -7.125 1 94.06 227 PHE B C 1
ATOM 4709 O O . PHE B 1 227 ? -9.875 -38.844 -6.07 1 94.06 227 PHE B O 1
ATOM 4716 N N . SER B 1 228 ? -9.406 -39.906 -8.016 1 89.5 228 SER B N 1
ATOM 4717 C CA . SER B 1 228 ? -10.438 -40.938 -7.832 1 89.5 228 SER B CA 1
ATOM 4718 C C . SER B 1 228 ? -10.055 -41.906 -6.73 1 89.5 228 SER B C 1
ATOM 4720 O O . SER B 1 228 ? -8.977 -41.812 -6.141 1 89.5 228 SER B O 1
ATOM 4722 N N . LYS B 1 229 ? -10.914 -42.906 -6.484 1 88.06 229 LYS B N 1
ATOM 4723 C CA . LYS B 1 229 ? -10.75 -43.906 -5.441 1 88.06 229 LYS B CA 1
ATOM 4724 C C . LYS B 1 229 ? -9.594 -44.844 -5.762 1 88.06 229 LYS B C 1
ATOM 4726 O O . LYS B 1 229 ? -9.102 -45.562 -4.883 1 88.06 229 LYS B O 1
ATOM 4731 N N . LEU B 1 230 ? -9.117 -44.938 -7.008 1 84.94 230 LEU B N 1
ATOM 4732 C CA . LEU B 1 230 ? -8.023 -45.812 -7.426 1 84.94 230 LEU B CA 1
ATOM 4733 C C . LEU B 1 230 ? -6.695 -45.312 -6.867 1 84.94 230 LEU B C 1
ATOM 4735 O O . LEU B 1 230 ? -5.672 -46 -7.004 1 84.94 230 LEU B O 1
ATOM 4739 N N . LYS B 1 231 ? -6.746 -44.188 -6.039 1 87.12 231 LYS B N 1
ATOM 4740 C CA . LYS B 1 231 ? -5.535 -43.562 -5.523 1 87.12 231 LYS B CA 1
ATOM 4741 C C . LYS B 1 231 ? -4.598 -43.188 -6.66 1 87.12 231 LYS B C 1
ATOM 4743 O O . LYS B 1 231 ? -4.316 -43.969 -7.551 1 87.12 231 LYS B O 1
ATOM 4748 N N . PRO B 1 232 ? -4.074 -42.094 -6.672 1 88.5 232 PRO B N 1
ATOM 4749 C CA . PRO B 1 232 ? -3.205 -41.625 -7.762 1 88.5 232 PRO B CA 1
ATOM 4750 C C . PRO B 1 232 ? -1.788 -42.188 -7.66 1 88.5 232 PRO B C 1
ATOM 4752 O O . PRO B 1 232 ? -0.86 -41.469 -7.289 1 88.5 232 PRO B O 1
ATOM 4755 N N . ARG B 1 233 ? -1.604 -43.406 -8.141 1 88.81 233 ARG B N 1
ATOM 4756 C CA . ARG B 1 233 ? -0.301 -44.062 -8.094 1 88.81 233 ARG B CA 1
ATOM 4757 C C . ARG B 1 233 ? 0.696 -43.344 -9.016 1 88.81 233 ARG B C 1
ATOM 4759 O O . ARG B 1 233 ? 0.337 -42.906 -10.109 1 88.81 233 ARG B O 1
ATOM 4766 N N . GLY B 1 234 ? 1.905 -43.219 -8.539 1 92.62 234 GLY B N 1
ATOM 4767 C CA . GLY B 1 234 ? 2.979 -42.656 -9.344 1 92.62 234 GLY B CA 1
ATOM 4768 C C . GLY B 1 234 ? 3.18 -41.188 -9.125 1 92.62 234 GLY B C 1
ATOM 4769 O O . GLY B 1 234 ? 4.258 -40.656 -9.391 1 92.62 234 GLY B O 1
ATOM 4770 N N . VAL B 1 235 ? 2.053 -40.5 -8.773 1 95.38 235 VAL B N 1
ATOM 4771 C CA . VAL B 1 235 ? 2.176 -39.062 -8.523 1 95.38 235 VAL B CA 1
ATOM 4772 C C . VAL B 1 235 ? 2.939 -38.812 -7.227 1 95.38 235 VAL B C 1
ATOM 4774 O O . VAL B 1 235 ? 2.633 -39.438 -6.199 1 95.38 235 VAL B O 1
ATOM 4777 N N . ARG B 1 236 ? 3.898 -38 -7.266 1 93.75 236 ARG B N 1
ATOM 4778 C CA . ARG B 1 236 ? 4.73 -37.719 -6.102 1 93.75 236 ARG B CA 1
ATOM 4779 C C . ARG B 1 236 ? 4.957 -36.219 -5.949 1 93.75 236 ARG B C 1
ATOM 4781 O O . ARG B 1 236 ? 4.688 -35.438 -6.871 1 93.75 236 ARG B O 1
ATOM 4788 N N . ARG B 1 237 ? 5.426 -35.875 -4.734 1 93.5 237 ARG B N 1
ATOM 4789 C CA . ARG B 1 237 ? 5.801 -34.5 -4.484 1 93.5 237 ARG B CA 1
ATOM 4790 C C . ARG B 1 237 ? 6.797 -34 -5.531 1 93.5 237 ARG B C 1
ATOM 4792 O O . ARG B 1 237 ? 7.73 -34.719 -5.895 1 93.5 237 ARG B O 1
ATOM 4799 N N . GLY B 1 238 ? 6.539 -32.812 -6.02 1 92.88 238 GLY B N 1
ATOM 4800 C CA . GLY B 1 238 ? 7.422 -32.25 -7.027 1 92.88 238 GLY B CA 1
ATOM 4801 C C . GLY B 1 238 ? 6.918 -32.438 -8.445 1 92.88 238 GLY B C 1
ATOM 4802 O O . GLY B 1 238 ? 7.375 -31.766 -9.375 1 92.88 238 GLY B O 1
ATOM 4803 N N . ASP B 1 239 ? 6.059 -33.406 -8.695 1 96.25 239 ASP B N 1
ATOM 4804 C CA . ASP B 1 239 ? 5.492 -33.625 -10.023 1 96.25 239 ASP B CA 1
ATOM 4805 C C . ASP B 1 239 ? 4.66 -32.438 -10.484 1 96.25 239 ASP B C 1
ATOM 4807 O O . ASP B 1 239 ? 4.258 -31.594 -9.664 1 96.25 239 ASP B O 1
ATOM 4811 N N . ILE B 1 240 ? 4.512 -32.344 -11.766 1 96.69 240 ILE B N 1
ATOM 4812 C CA . ILE B 1 240 ? 3.773 -31.234 -12.367 1 96.69 240 ILE B CA 1
ATOM 4813 C C . ILE B 1 240 ? 2.434 -31.734 -12.906 1 96.69 240 ILE B C 1
ATOM 4815 O O . ILE B 1 240 ? 2.387 -32.719 -13.664 1 96.69 240 ILE B O 1
ATOM 4819 N N . LEU B 1 241 ? 1.417 -31.156 -12.469 1 97.75 241 LEU B N 1
ATOM 4820 C CA . LEU B 1 241 ? 0.075 -31.469 -12.945 1 97.75 241 LEU B CA 1
ATOM 4821 C C . LEU B 1 241 ? -0.457 -30.359 -13.844 1 97.75 241 LEU B C 1
ATOM 4823 O O . LEU B 1 241 ? -0.672 -29.234 -13.383 1 97.75 241 LEU B O 1
ATOM 4827 N N . ILE B 1 242 ? -0.637 -30.672 -15.047 1 98 242 ILE B N 1
ATOM 4828 C CA . ILE B 1 242 ? -1.304 -29.766 -15.977 1 98 242 ILE B CA 1
ATOM 4829 C C . ILE B 1 242 ? -2.809 -30.016 -15.961 1 98 242 ILE B C 1
ATOM 4831 O O . ILE B 1 242 ? -3.277 -31.047 -16.469 1 98 242 ILE B O 1
ATOM 4835 N N . CYS B 1 243 ? -3.525 -29.094 -15.43 1 97.81 243 CYS B N 1
ATOM 4836 C CA . CYS B 1 243 ? -4.953 -29.312 -15.203 1 97.81 243 CYS B CA 1
ATOM 4837 C C . CYS B 1 243 ? -5.773 -28.672 -16.312 1 97.81 243 CYS B C 1
ATOM 4839 O O . CYS B 1 243 ? -5.52 -27.531 -16.703 1 97.81 243 CYS B O 1
ATOM 4841 N N . TYR B 1 244 ? -6.703 -29.422 -16.781 1 97 244 TYR B N 1
ATOM 4842 C CA . TYR B 1 244 ? -7.57 -28.938 -17.859 1 97 244 TYR B CA 1
ATOM 4843 C C . TYR B 1 244 ? -9.031 -29.25 -17.562 1 97 244 TYR B C 1
ATOM 4845 O O . TYR B 1 244 ? -9.328 -30.125 -16.734 1 97 244 TYR B O 1
ATOM 4853 N N . ALA B 1 245 ? -9.953 -28.547 -18.203 1 95.94 245 ALA B N 1
ATOM 4854 C CA . ALA B 1 245 ? -11.383 -28.688 -17.953 1 95.94 245 ALA B CA 1
ATOM 4855 C C . ALA B 1 245 ? -11.977 -29.828 -18.781 1 95.94 245 ALA B C 1
ATOM 4857 O O . ALA B 1 245 ? -11.781 -29.891 -19.984 1 95.94 245 ALA B O 1
ATOM 4858 N N . VAL B 1 246 ? -12.703 -30.656 -18.078 1 93.75 246 VAL B N 1
ATOM 4859 C CA . VAL B 1 246 ? -13.492 -31.656 -18.812 1 93.75 246 VAL B CA 1
ATOM 4860 C C . VAL B 1 246 ? -14.516 -30.938 -19.703 1 93.75 246 VAL B C 1
ATOM 4862 O O . VAL B 1 246 ? -15.141 -29.953 -19.266 1 93.75 246 VAL B O 1
ATOM 4865 N N . GLY B 1 247 ? -14.727 -31.438 -20.812 1 91.62 247 GLY B N 1
ATOM 4866 C CA . GLY B 1 247 ? -15.672 -30.812 -21.719 1 91.62 247 GLY B CA 1
ATOM 4867 C C . GLY B 1 247 ? -15.008 -29.938 -22.766 1 91.62 247 GLY B C 1
ATOM 4868 O O . GLY B 1 247 ? -14.711 -30.391 -23.875 1 91.62 247 GLY B O 1
ATOM 4869 N N . HIS B 1 248 ? -14.688 -28.672 -22.328 1 92.75 248 HIS B N 1
ATOM 4870 C CA . HIS B 1 248 ? -14.141 -27.766 -23.328 1 92.75 248 HIS B CA 1
ATOM 4871 C C . HIS B 1 248 ? -12.625 -27.859 -23.391 1 92.75 248 HIS B C 1
ATOM 4873 O O . HIS B 1 248 ? -11.992 -27.234 -24.25 1 92.75 248 HIS B O 1
ATOM 4879 N N . LEU B 1 249 ? -11.945 -28.562 -22.578 1 94.56 249 LEU B N 1
ATOM 4880 C CA . LEU B 1 249 ? -10.578 -29.062 -22.656 1 94.56 249 LEU B CA 1
ATOM 4881 C C . LEU B 1 249 ? -9.57 -27.922 -22.531 1 94.56 249 LEU B C 1
ATOM 4883 O O . LEU B 1 249 ? -8.375 -28.109 -22.781 1 94.56 249 LEU B O 1
ATOM 4887 N N . ASN B 1 250 ? -10.023 -26.703 -22.047 1 96.88 250 ASN B N 1
ATOM 4888 C CA . ASN B 1 250 ? -9.094 -25.609 -21.781 1 96.88 250 ASN B CA 1
ATOM 4889 C C . ASN B 1 250 ? -8.141 -25.953 -20.641 1 96.88 250 ASN B C 1
ATOM 4891 O O . ASN B 1 250 ? -8.547 -26.516 -19.641 1 96.88 250 ASN B O 1
ATOM 4895 N N . ILE B 1 251 ? -6.863 -25.672 -20.906 1 97.69 251 ILE B N 1
ATOM 4896 C CA . ILE B 1 251 ? -5.93 -25.75 -19.781 1 97.69 251 ILE B CA 1
ATOM 4897 C C . ILE B 1 251 ? -6.266 -24.672 -18.766 1 97.69 251 ILE B C 1
ATOM 4899 O O . ILE B 1 251 ? -6.434 -23.5 -19.109 1 97.69 251 ILE B O 1
ATOM 4903 N N . LEU B 1 252 ? -6.43 -25.031 -17.562 1 97.69 252 LEU B N 1
ATOM 4904 C CA . LEU B 1 252 ? -6.902 -24.141 -16.516 1 97.69 252 LEU B CA 1
ATOM 4905 C C . LEU B 1 252 ? -5.73 -23.531 -15.742 1 97.69 252 LEU B C 1
ATOM 4907 O O . LEU B 1 252 ? -5.668 -22.312 -15.555 1 97.69 252 LEU B O 1
ATOM 4911 N N . SER B 1 253 ? -4.824 -24.281 -15.234 1 97.19 253 SER B N 1
ATOM 4912 C CA . SER B 1 253 ? -3.617 -23.891 -14.516 1 97.19 253 SER B CA 1
ATOM 4913 C C . SER B 1 253 ? -2.652 -25.062 -14.375 1 97.19 253 SER B C 1
ATOM 4915 O O . SER B 1 253 ? -3.012 -26.203 -14.672 1 97.19 253 SER B O 1
ATOM 4917 N N . ILE B 1 254 ? -1.429 -24.75 -14.07 1 96.75 254 ILE B N 1
ATOM 4918 C CA . ILE B 1 254 ? -0.408 -25.766 -13.852 1 96.75 254 ILE B CA 1
ATOM 4919 C C . ILE B 1 254 ? 0.032 -25.766 -12.391 1 96.75 254 ILE B C 1
ATOM 4921 O O . ILE B 1 254 ? 0.292 -24.703 -11.82 1 96.75 254 ILE B O 1
ATOM 4925 N N . TYR B 1 255 ? 0.06 -26.969 -11.859 1 96.06 255 TYR B N 1
ATOM 4926 C CA . TYR B 1 255 ? 0.37 -27.094 -10.438 1 96.06 255 TYR B CA 1
ATOM 4927 C C . TYR B 1 255 ? 1.592 -27.969 -10.219 1 96.06 255 TYR B C 1
ATOM 4929 O O . TYR B 1 255 ? 1.84 -28.906 -11 1 96.06 255 TYR B O 1
ATOM 4937 N N . ARG B 1 256 ? 2.33 -27.672 -9.211 1 94.94 256 ARG B N 1
ATOM 4938 C CA . ARG B 1 256 ? 3.35 -28.578 -8.68 1 94.94 256 ARG B CA 1
ATOM 4939 C C . ARG B 1 256 ? 2.877 -29.234 -7.395 1 94.94 256 ARG B C 1
ATOM 4941 O O . ARG B 1 256 ? 2.445 -28.562 -6.457 1 94.94 256 ARG B O 1
ATOM 4948 N N . VAL B 1 257 ? 2.967 -30.531 -7.379 1 95 257 VAL B N 1
ATOM 4949 C CA . VAL B 1 257 ? 2.574 -31.25 -6.18 1 95 257 VAL B CA 1
ATOM 4950 C C . VAL B 1 257 ? 3.488 -30.875 -5.02 1 95 257 VAL B C 1
ATOM 4952 O O . VAL B 1 257 ? 4.707 -31.031 -5.102 1 95 257 VAL B O 1
ATOM 4955 N N . ASN B 1 258 ? 2.838 -30.391 -3.947 1 91.19 258 ASN B N 1
ATOM 4956 C CA . ASN B 1 258 ? 3.621 -29.844 -2.84 1 91.19 258 ASN B CA 1
ATOM 4957 C C . ASN B 1 258 ? 3.295 -30.547 -1.528 1 91.19 258 ASN B C 1
ATOM 4959 O O . ASN B 1 258 ? 3.59 -30.031 -0.449 1 91.19 258 ASN B O 1
ATOM 4963 N N . SER B 1 259 ? 2.641 -31.625 -1.554 1 91.19 259 SER B N 1
ATOM 4964 C CA . SER B 1 259 ? 2.26 -32.375 -0.366 1 91.19 259 SER B CA 1
ATOM 4965 C C . SER B 1 259 ? 2.316 -33.875 -0.625 1 91.19 259 SER B C 1
ATOM 4967 O O . SER B 1 259 ? 2.559 -34.312 -1.755 1 91.19 259 SER B O 1
ATOM 4969 N N . GLY B 1 260 ? 2.223 -34.594 0.517 1 92.06 260 GLY B N 1
ATOM 4970 C CA . GLY B 1 260 ? 1.92 -36 0.361 1 92.06 260 GLY B CA 1
ATOM 4971 C C . GLY B 1 260 ? 0.461 -36.281 0.04 1 92.06 260 GLY B C 1
ATOM 4972 O O . GLY B 1 260 ? -0.338 -35.344 -0.06 1 92.06 260 GLY B O 1
ATOM 4973 N N . LEU B 1 261 ? 0.258 -37.531 -0.245 1 93.62 261 LEU B N 1
ATOM 4974 C CA . LEU B 1 261 ? -1.115 -37.938 -0.539 1 93.62 261 LEU B CA 1
ATOM 4975 C C . LEU B 1 261 ? -1.993 -37.812 0.702 1 93.62 261 LEU B C 1
ATOM 4977 O O . LEU B 1 261 ? -1.636 -38.312 1.771 1 93.62 261 LEU B O 1
ATOM 4981 N N . GLU B 1 262 ? -3.057 -37.031 0.529 1 93 262 GLU B N 1
ATOM 4982 C CA . GLU B 1 262 ? -4.016 -36.844 1.613 1 93 262 GLU B CA 1
ATOM 4983 C C . GLU B 1 262 ? -5.367 -37.469 1.266 1 93 262 GLU B C 1
ATOM 4985 O O . GLU B 1 262 ? -5.629 -37.781 0.102 1 93 262 GLU B O 1
ATOM 4990 N N . ASN B 1 263 ? -6.145 -37.75 2.312 1 93.06 263 ASN B N 1
ATOM 4991 C CA . ASN B 1 263 ? -7.488 -38.312 2.174 1 93.06 263 ASN B CA 1
ATOM 4992 C C . ASN B 1 263 ? -8.531 -37.438 2.859 1 93.06 263 ASN B C 1
ATOM 4994 O O . ASN B 1 263 ? -8.281 -36.906 3.945 1 93.06 263 ASN B O 1
ATOM 4998 N N . THR B 1 264 ? -9.695 -37.219 2.223 1 90.69 264 THR B N 1
ATOM 4999 C CA . THR B 1 264 ? -10.742 -36.375 2.758 1 90.69 264 THR B CA 1
ATOM 5000 C C . THR B 1 264 ? -11.344 -36.969 4.02 1 90.69 264 THR B C 1
ATOM 5002 O O . THR B 1 264 ? -11.961 -36.281 4.82 1 90.69 264 THR B O 1
ATOM 5005 N N . GLY B 1 265 ? -11.227 -38.281 4.168 1 89.19 265 GLY B N 1
ATOM 5006 C CA . GLY B 1 265 ? -11.797 -39 5.309 1 89.19 265 GLY B CA 1
ATOM 5007 C C . GLY B 1 265 ? -13.25 -39.375 5.102 1 89.19 265 GLY B C 1
ATOM 5008 O O . GLY B 1 265 ? -13.82 -40.125 5.91 1 89.19 265 GLY B O 1
ATOM 5009 N N . ASN B 1 266 ? -13.891 -38.875 4.094 1 88.12 266 ASN B N 1
ATOM 5010 C CA . ASN B 1 266 ? -15.266 -39.219 3.748 1 88.12 266 ASN B CA 1
ATOM 5011 C C . ASN B 1 266 ? -15.328 -40.406 2.789 1 88.12 266 ASN B C 1
ATOM 5013 O O . ASN B 1 266 ? -14.969 -40.281 1.615 1 88.12 266 ASN B O 1
ATOM 5017 N N . GLU B 1 267 ? -15.836 -41.469 3.193 1 82.38 267 GLU B N 1
ATOM 5018 C CA . GLU B 1 267 ? -15.875 -42.719 2.412 1 82.38 267 GLU B CA 1
ATOM 5019 C C . GLU B 1 267 ? -16.797 -42.562 1.204 1 82.38 267 GLU B C 1
ATOM 5021 O O . GLU B 1 267 ? -16.625 -43.281 0.206 1 82.38 267 GLU B O 1
ATOM 5026 N N . ASN B 1 268 ? -17.688 -41.656 1.276 1 87 268 ASN B N 1
ATOM 5027 C CA . ASN B 1 268 ? -18.656 -41.5 0.19 1 87 268 ASN B CA 1
ATOM 5028 C C . ASN B 1 268 ? -18.156 -40.5 -0.853 1 87 268 ASN B C 1
ATOM 5030 O O . ASN B 1 268 ? -18.844 -40.25 -1.854 1 87 268 ASN B O 1
ATOM 5034 N N . ASP B 1 269 ? -17 -40.062 -0.606 1 87.69 269 ASP B N 1
ATOM 5035 C CA . ASP B 1 269 ? -16.438 -39.125 -1.557 1 87.69 269 ASP B CA 1
ATOM 5036 C C . ASP B 1 269 ? -16 -39.812 -2.844 1 87.69 269 ASP B C 1
ATOM 5038 O O . ASP B 1 269 ? -15.289 -40.812 -2.801 1 87.69 269 ASP B O 1
ATOM 5042 N N . ARG B 1 270 ? -16.5 -39.344 -4.023 1 85 270 ARG B N 1
ATOM 5043 C CA . ARG B 1 270 ? -16.094 -39.875 -5.32 1 85 270 ARG B CA 1
ATOM 5044 C C . ARG B 1 270 ? -14.617 -39.625 -5.59 1 85 270 ARG B C 1
ATOM 5046 O O . ARG B 1 270 ? -13.961 -40.406 -6.289 1 85 270 ARG B O 1
ATOM 5053 N N . TRP B 1 271 ? -14.125 -38.562 -4.98 1 89 271 TRP B N 1
ATOM 5054 C CA . TRP B 1 271 ? -12.742 -38.125 -5.168 1 89 271 TRP B CA 1
ATOM 5055 C C . TRP B 1 271 ? -12.039 -37.938 -3.828 1 89 271 TRP B C 1
ATOM 5057 O O . TRP B 1 271 ? -11.688 -36.812 -3.455 1 89 271 TRP B O 1
ATOM 5067 N N . PRO B 1 272 ? -11.727 -39.031 -3.146 1 92.12 272 PRO B N 1
ATOM 5068 C CA . PRO B 1 272 ? -11.32 -38.938 -1.741 1 92.12 272 PRO B CA 1
ATOM 5069 C C . PRO B 1 272 ? -9.844 -38.625 -1.569 1 92.12 272 PRO B C 1
ATOM 5071 O O . PRO B 1 272 ? -9.422 -38.188 -0.488 1 92.12 272 PRO B O 1
ATOM 5074 N N . TYR B 1 273 ? -9.055 -38.844 -2.547 1 94.44 273 TYR B N 1
ATOM 5075 C CA . TYR B 1 273 ? -7.617 -38.625 -2.43 1 94.44 273 TYR B CA 1
ATOM 5076 C C . TYR B 1 273 ? -7.238 -37.281 -3.068 1 94.44 273 TYR B C 1
ATOM 5078 O O . TYR B 1 273 ? -7.797 -36.906 -4.098 1 94.44 273 TYR B O 1
ATOM 5086 N N . TYR B 1 274 ? -6.309 -36.531 -2.447 1 95.75 274 TYR B N 1
ATOM 5087 C CA . TYR B 1 274 ? -5.875 -35.281 -3.078 1 95.75 274 TYR B CA 1
ATOM 5088 C C . TYR B 1 274 ? -4.445 -34.938 -2.672 1 95.75 274 TYR B C 1
ATOM 5090 O O . TYR B 1 274 ? -3.934 -35.469 -1.679 1 95.75 274 TYR B O 1
ATOM 5098 N N . PHE B 1 275 ? -3.744 -34.25 -3.52 1 95.62 275 PHE B N 1
ATOM 5099 C CA . PHE B 1 275 ? -2.5 -33.562 -3.225 1 95.62 275 PHE B CA 1
ATOM 5100 C C . PHE B 1 275 ? -2.73 -32.062 -3.139 1 95.62 275 PHE B C 1
ATOM 5102 O O . PHE B 1 275 ? -3.623 -31.516 -3.799 1 95.62 275 PHE B O 1
ATOM 5109 N N . VAL B 1 276 ? -2.002 -31.391 -2.289 1 94.12 276 VAL B N 1
ATOM 5110 C CA . VAL B 1 276 ? -1.958 -29.938 -2.363 1 94.12 276 VAL B CA 1
ATOM 5111 C C . VAL B 1 276 ? -1.022 -29.5 -3.49 1 94.12 276 VAL B C 1
ATOM 5113 O O . VAL B 1 276 ? 0.15 -29.891 -3.514 1 94.12 276 VAL B O 1
ATOM 5116 N N . GLY B 1 277 ? -1.581 -28.812 -4.395 1 94.75 277 GLY B N 1
ATOM 5117 C CA . GLY B 1 277 ? -0.789 -28.344 -5.516 1 94.75 277 GLY B CA 1
ATOM 5118 C C . GLY B 1 277 ? -0.467 -26.859 -5.438 1 94.75 277 GLY B C 1
ATOM 5119 O O . GLY B 1 277 ? -1.368 -26.031 -5.301 1 94.75 277 GLY B O 1
ATOM 5120 N N . GLU B 1 278 ? 0.756 -26.578 -5.527 1 92.38 278 GLU B N 1
ATOM 5121 C CA . GLU B 1 278 ? 1.188 -25.188 -5.68 1 92.38 278 GLU B CA 1
ATOM 5122 C C . GLU B 1 278 ? 0.899 -24.672 -7.09 1 92.38 278 GLU B C 1
ATOM 5124 O O . GLU B 1 278 ? 1.324 -25.281 -8.078 1 92.38 278 GLU B O 1
ATOM 5129 N N . ASN B 1 279 ? 0.21 -23.594 -7.133 1 93.81 279 ASN B N 1
ATOM 5130 C CA . ASN B 1 279 ? -0.134 -23.016 -8.43 1 93.81 279 ASN B CA 1
ATOM 5131 C C . ASN B 1 279 ? 1.054 -22.297 -9.062 1 93.81 279 ASN B C 1
ATOM 5133 O O . ASN B 1 279 ? 1.45 -21.234 -8.602 1 93.81 279 ASN B O 1
ATOM 5137 N N . LEU B 1 280 ? 1.534 -22.812 -10.141 1 90 280 LEU B N 1
ATOM 5138 C CA . LEU B 1 280 ? 2.705 -22.25 -10.797 1 90 280 LEU B CA 1
ATOM 5139 C C . LEU B 1 280 ? 2.299 -21.141 -11.773 1 90 280 LEU B C 1
ATOM 5141 O O . LEU B 1 280 ? 3.137 -20.344 -12.195 1 90 280 LEU B O 1
ATOM 5145 N N . THR B 1 281 ? 1.004 -21.141 -12.125 1 92.38 281 THR B N 1
ATOM 5146 C CA . THR B 1 281 ? 0.555 -20.219 -13.156 1 92.38 281 THR B CA 1
ATOM 5147 C C . THR B 1 281 ? -0.748 -19.531 -12.742 1 92.38 281 THR B C 1
ATOM 5149 O O . THR B 1 281 ? -1.734 -19.578 -13.484 1 92.38 281 THR B O 1
ATOM 5152 N N . PRO B 1 282 ? -0.684 -18.844 -11.641 1 90.06 282 PRO B N 1
ATOM 5153 C CA . PRO B 1 282 ? -1.926 -18.266 -11.117 1 90.06 282 PRO B CA 1
ATOM 5154 C C . PRO B 1 282 ? -2.469 -17.141 -12.008 1 90.06 282 PRO B C 1
ATOM 5156 O O . PRO B 1 282 ? -3.686 -16.969 -12.102 1 90.06 282 PRO B O 1
ATOM 5159 N N . ASN B 1 283 ? -1.656 -16.375 -12.641 1 86.88 283 ASN B N 1
ATOM 5160 C CA . ASN B 1 283 ? -2.133 -15.32 -13.523 1 86.88 283 ASN B CA 1
ATOM 5161 C C . ASN B 1 283 ? -2.834 -15.883 -14.758 1 86.88 283 ASN B C 1
ATOM 5163 O O . ASN B 1 283 ? -3.881 -15.383 -15.164 1 86.88 283 ASN B O 1
ATOM 5167 N N . TYR B 1 284 ? -2.193 -16.875 -15.312 1 92.81 284 TYR B N 1
ATOM 5168 C CA . TYR B 1 284 ? -2.869 -17.609 -16.375 1 92.81 284 TYR B CA 1
ATOM 5169 C C . TYR B 1 284 ? -4.195 -18.172 -15.898 1 92.81 284 TYR B C 1
ATOM 5171 O O . TYR B 1 284 ? -5.219 -18.047 -16.578 1 92.81 284 TYR B O 1
ATOM 5179 N N . GLY B 1 285 ? -4.199 -18.75 -14.758 1 94.5 285 GLY B N 1
ATOM 5180 C CA . GLY B 1 285 ? -5.387 -19.375 -14.203 1 94.5 285 GLY B CA 1
ATOM 5181 C C . GLY B 1 285 ? -6.535 -18.406 -13.992 1 94.5 285 GLY B C 1
ATOM 5182 O O . GLY B 1 285 ? -7.699 -18.812 -14.008 1 94.5 285 GLY B O 1
ATOM 5183 N N . ARG B 1 286 ? -6.223 -17.219 -13.805 1 90.19 286 ARG B N 1
ATOM 5184 C CA . ARG B 1 286 ? -7.223 -16.188 -13.602 1 90.19 286 ARG B CA 1
ATOM 5185 C C . ARG B 1 286 ? -7.914 -15.828 -14.914 1 90.19 286 ARG B C 1
ATOM 5187 O O . ARG B 1 286 ? -9.102 -15.5 -14.922 1 90.19 286 ARG B O 1
ATOM 5194 N N . GLU B 1 287 ? -7.219 -15.961 -16 1 91.12 287 GLU B N 1
ATOM 5195 C CA . GLU B 1 287 ? -7.723 -15.531 -17.312 1 91.12 287 GLU B CA 1
ATOM 5196 C C . GLU B 1 287 ? -7.641 -16.656 -18.328 1 91.12 287 GLU B C 1
ATOM 5198 O O . GLU B 1 287 ? -7.453 -16.422 -19.531 1 91.12 287 GLU B O 1
ATOM 5203 N N . TRP B 1 288 ? -7.672 -17.828 -17.797 1 95.44 288 TRP B N 1
ATOM 5204 C CA . TRP B 1 288 ? -7.453 -18.969 -18.688 1 95.44 288 TRP B CA 1
ATOM 5205 C C . TRP B 1 288 ? -8.445 -18.953 -19.844 1 95.44 288 TRP B C 1
ATOM 5207 O O . TRP B 1 288 ? -8.094 -19.328 -20.969 1 95.44 288 TRP B O 1
ATOM 5217 N N . ALA B 1 289 ? -9.703 -18.5 -19.609 1 93.69 289 ALA B N 1
ATOM 5218 C CA . ALA B 1 289 ? -10.766 -18.562 -20.609 1 93.69 289 ALA B CA 1
ATOM 5219 C C . ALA B 1 289 ? -10.438 -17.703 -21.812 1 93.69 289 ALA B C 1
ATOM 5221 O O . ALA B 1 289 ? -10.781 -18.047 -22.953 1 93.69 289 ALA B O 1
ATOM 5222 N N . GLN B 1 290 ? -9.789 -16.688 -21.594 1 92.81 290 GLN B N 1
ATOM 5223 C CA . GLN B 1 290 ? -9.477 -15.734 -22.641 1 92.81 290 GLN B CA 1
ATOM 5224 C C . GLN B 1 290 ? -8.305 -16.219 -23.5 1 92.81 290 GLN B C 1
ATOM 5226 O O . GLN B 1 290 ? -8.07 -15.695 -24.594 1 92.81 290 GLN B O 1
ATOM 5231 N N . GLN B 1 291 ? -7.543 -17.188 -23.062 1 92 291 GLN B N 1
ATOM 5232 C CA . GLN B 1 291 ? -6.336 -17.641 -23.75 1 92 291 GLN B CA 1
ATOM 5233 C C . GLN B 1 291 ? -6.664 -18.656 -24.828 1 92 291 GLN B C 1
ATOM 5235 O O . GLN B 1 291 ? -5.887 -18.844 -25.766 1 92 291 GLN B O 1
ATOM 5240 N N . HIS B 1 292 ? -7.715 -19.359 -24.719 1 92.75 292 HIS B N 1
ATOM 5241 C CA . HIS B 1 292 ? -8.188 -20.344 -25.672 1 92.75 292 HIS B CA 1
ATOM 5242 C C . HIS B 1 292 ? -7.125 -21.391 -25.969 1 92.75 292 HIS B C 1
ATOM 5244 O O . HIS B 1 292 ? -6.871 -21.719 -27.125 1 92.75 292 HIS B O 1
ATOM 5250 N N . ILE B 1 293 ? -6.457 -21.859 -24.984 1 96.44 293 ILE B N 1
ATOM 5251 C CA . ILE B 1 293 ? -5.453 -22.922 -25.094 1 96.44 293 ILE B CA 1
ATOM 5252 C C . ILE B 1 293 ? -6.027 -24.234 -24.578 1 96.44 293 ILE B C 1
ATOM 5254 O O . ILE B 1 293 ? -6.258 -24.391 -23.375 1 96.44 293 ILE B O 1
ATOM 5258 N N . THR B 1 294 ? -6.246 -25.156 -25.484 1 96.94 294 THR B N 1
ATOM 5259 C CA . THR B 1 294 ? -6.777 -26.453 -25.109 1 96.94 294 THR B CA 1
ATOM 5260 C C . THR B 1 294 ? -5.699 -27.531 -25.203 1 96.94 294 THR B C 1
ATOM 5262 O O . THR B 1 294 ? -4.719 -27.375 -25.938 1 96.94 294 THR B O 1
ATOM 5265 N N . VAL B 1 295 ? -5.898 -28.625 -24.391 1 96.19 295 VAL B N 1
ATOM 5266 C CA . VAL B 1 295 ? -4.93 -29.719 -24.453 1 96.19 295 VAL B CA 1
ATOM 5267 C C . VAL B 1 295 ? -4.91 -30.328 -25.844 1 96.19 295 VAL B C 1
ATOM 5269 O O . VAL B 1 295 ? -3.861 -30.766 -26.328 1 96.19 295 VAL B O 1
ATOM 5272 N N . THR B 1 296 ? -6.004 -30.281 -26.531 1 94.69 296 THR B N 1
ATOM 5273 C CA . THR B 1 296 ? -6.102 -30.859 -27.859 1 94.69 296 THR B CA 1
ATOM 5274 C C . THR B 1 296 ? -5.34 -30 -28.875 1 94.69 296 THR B C 1
ATOM 5276 O O . THR B 1 296 ? -4.59 -30.531 -29.703 1 94.69 296 THR B O 1
ATOM 5279 N N . ASN B 1 297 ? -5.578 -28.734 -28.859 1 95.75 297 ASN B N 1
ATOM 5280 C CA . ASN B 1 297 ? -4.867 -27.875 -29.797 1 95.75 297 ASN B CA 1
ATOM 5281 C C . ASN B 1 297 ? -3.357 -27.938 -29.594 1 95.75 297 ASN B C 1
ATOM 5283 O O . ASN B 1 297 ? -2.59 -27.906 -30.562 1 95.75 297 ASN B O 1
ATOM 5287 N N . GLN B 1 298 ? -2.943 -28.094 -28.375 1 95.5 298 GLN B N 1
ATOM 5288 C CA . GLN B 1 298 ? -1.514 -28.141 -28.094 1 95.5 298 GLN B CA 1
ATOM 5289 C C . GLN B 1 298 ? -0.919 -29.484 -28.5 1 95.5 298 GLN B C 1
ATOM 5291 O O . GLN B 1 298 ? 0.205 -29.547 -29 1 95.5 298 GLN B O 1
ATOM 5296 N N . LYS B 1 299 ? -1.7 -30.547 -28.25 1 95.38 299 LYS B N 1
ATOM 5297 C CA . LYS B 1 299 ? -1.283 -31.859 -28.703 1 95.38 299 LYS B CA 1
ATOM 5298 C C . LYS B 1 299 ? -1.068 -31.875 -30.219 1 95.38 299 LYS B C 1
ATOM 5300 O O . LYS B 1 299 ? -0.019 -32.312 -30.703 1 95.38 299 LYS B O 1
ATOM 5305 N N . ASN B 1 300 ? -2.074 -31.375 -30.938 1 94.5 300 ASN B N 1
ATOM 5306 C CA . ASN B 1 300 ? -1.997 -31.359 -32.406 1 94.5 300 ASN B CA 1
ATOM 5307 C C . ASN B 1 300 ? -0.811 -30.531 -32.875 1 94.5 300 ASN B C 1
ATOM 5309 O O . ASN B 1 300 ? -0.082 -30.953 -33.781 1 94.5 300 ASN B O 1
ATOM 5313 N N . PHE B 1 301 ? -0.641 -29.438 -32.312 1 93.88 301 PHE B N 1
ATOM 5314 C CA . PHE B 1 301 ? 0.467 -28.562 -32.688 1 93.88 301 PHE B CA 1
ATOM 5315 C C . PHE B 1 301 ? 1.804 -29.25 -32.438 1 93.88 301 PHE B C 1
ATOM 5317 O O . PHE B 1 301 ? 2.699 -29.219 -33.281 1 93.88 301 PHE B O 1
ATOM 5324 N N . PHE B 1 302 ? 1.947 -29.859 -31.25 1 93.31 302 PHE B N 1
ATOM 5325 C CA . PHE B 1 302 ? 3.188 -30.516 -30.859 1 93.31 302 PHE B CA 1
ATOM 5326 C C . PHE B 1 302 ? 3.51 -31.672 -31.797 1 93.31 302 PHE B C 1
ATOM 5328 O O . PHE B 1 302 ? 4.645 -31.797 -32.25 1 93.31 302 PHE B O 1
ATOM 5335 N N . LEU B 1 303 ? 2.504 -32.469 -32.094 1 92.75 303 LEU B N 1
ATOM 5336 C CA . LEU B 1 303 ? 2.707 -33.656 -32.938 1 92.75 303 LEU B CA 1
ATOM 5337 C C . LEU B 1 303 ? 2.988 -33.25 -34.375 1 92.75 303 LEU B C 1
ATOM 5339 O O . LEU B 1 303 ? 3.713 -33.969 -35.094 1 92.75 303 LEU B O 1
ATOM 5343 N N . GLN B 1 304 ? 2.453 -32.125 -34.781 1 92.44 304 GLN B N 1
ATOM 5344 C CA . GLN B 1 304 ? 2.67 -31.641 -36.156 1 92.44 304 GLN B CA 1
ATOM 5345 C C . GLN B 1 304 ? 4.066 -31.047 -36.312 1 92.44 304 GLN B C 1
ATOM 5347 O O . GLN B 1 304 ? 4.633 -31.062 -37.406 1 92.44 304 GLN B O 1
ATOM 5352 N N . ASN B 1 305 ? 4.586 -30.609 -35.219 1 90.69 305 ASN B N 1
ATOM 5353 C CA . ASN B 1 305 ? 5.809 -29.828 -35.344 1 90.69 305 ASN B CA 1
ATOM 5354 C C . ASN B 1 305 ? 7.008 -30.562 -34.75 1 90.69 305 ASN B C 1
ATOM 5356 O O . ASN B 1 305 ? 8.125 -30.047 -34.781 1 90.69 305 ASN B O 1
ATOM 5360 N N . THR B 1 306 ? 6.699 -31.75 -34.156 1 87.75 306 THR B N 1
ATOM 5361 C CA . THR B 1 306 ? 7.793 -32.531 -33.625 1 87.75 306 THR B CA 1
ATOM 5362 C C . THR B 1 306 ? 7.594 -34.031 -33.938 1 87.75 306 THR B C 1
ATOM 5364 O O . THR B 1 306 ? 6.516 -34.438 -34.375 1 87.75 306 THR B O 1
ATOM 5367 N N . ALA B 1 307 ? 8.68 -34.812 -33.781 1 88.81 307 ALA B N 1
ATOM 5368 C CA . ALA B 1 307 ? 8.609 -36.281 -33.938 1 88.81 307 ALA B CA 1
ATOM 5369 C C . ALA B 1 307 ? 8.547 -36.969 -32.562 1 88.81 307 ALA B C 1
ATOM 5371 O O . ALA B 1 307 ? 8.758 -38.188 -32.5 1 88.81 307 ALA B O 1
ATOM 5372 N N . LEU B 1 308 ? 8.297 -36.25 -31.594 1 91.81 308 LEU B N 1
ATOM 5373 C CA . LEU B 1 308 ? 8.312 -36.781 -30.234 1 91.81 308 LEU B CA 1
ATOM 5374 C C . LEU B 1 308 ? 6.91 -37.188 -29.797 1 91.81 308 LEU B C 1
ATOM 5376 O O . LEU B 1 308 ? 5.922 -36.594 -30.25 1 91.81 308 LEU B O 1
ATOM 5380 N N . ASP B 1 309 ? 6.871 -38.125 -28.953 1 93 309 ASP B N 1
ATOM 5381 C CA . ASP B 1 309 ? 5.602 -38.594 -28.406 1 93 309 ASP B CA 1
ATOM 5382 C C . ASP B 1 309 ? 5.105 -37.688 -27.281 1 93 309 ASP B C 1
ATOM 5384 O O . ASP B 1 309 ? 5.891 -36.969 -26.656 1 93 309 ASP B O 1
ATOM 5388 N N . ILE B 1 310 ? 3.807 -37.719 -27.016 1 95.06 310 ILE B N 1
ATOM 5389 C CA . ILE B 1 310 ? 3.248 -36.906 -25.953 1 95.06 310 ILE B CA 1
ATOM 5390 C C . ILE B 1 310 ? 2.994 -37.781 -24.719 1 95.06 310 ILE B C 1
ATOM 5392 O O . ILE B 1 310 ? 2.812 -37.281 -23.609 1 95.06 310 ILE B O 1
ATOM 5396 N N . THR B 1 311 ? 2.906 -39.156 -24.969 1 94.88 311 THR B N 1
ATOM 5397 C CA . THR B 1 311 ? 2.77 -40.125 -23.891 1 94.88 311 THR B CA 1
ATOM 5398 C C . THR B 1 311 ? 3.891 -41.156 -23.938 1 94.88 311 THR B C 1
ATOM 5400 O O . THR B 1 311 ? 4.379 -41.5 -25.016 1 94.88 311 THR B O 1
ATOM 5403 N N . PRO B 1 312 ? 4.238 -41.656 -22.75 1 92.25 312 PRO B N 1
ATOM 5404 C CA . PRO B 1 312 ? 5.324 -42.625 -22.734 1 92.25 312 PRO B CA 1
ATOM 5405 C C . PRO B 1 312 ? 4.98 -43.906 -23.516 1 92.25 312 PRO B C 1
ATOM 5407 O O . PRO B 1 312 ? 5.875 -44.562 -24.031 1 92.25 312 PRO B O 1
ATOM 5410 N N . SER B 1 313 ? 3.729 -44.219 -23.625 1 89.5 313 SER B N 1
ATOM 5411 C CA . SER B 1 313 ? 3.295 -45.406 -24.344 1 89.5 313 SER B CA 1
ATOM 5412 C C . SER B 1 313 ? 3.457 -45.25 -25.844 1 89.5 313 SER B C 1
ATOM 5414 O O . SER B 1 313 ? 3.449 -46.219 -26.594 1 89.5 313 SER B O 1
ATOM 5416 N N . GLY B 1 314 ? 3.486 -43.969 -26.344 1 89.25 314 GLY B N 1
ATOM 5417 C CA . GLY B 1 314 ? 3.613 -43.719 -27.766 1 89.25 314 GLY B CA 1
ATOM 5418 C C . GLY B 1 314 ? 2.275 -43.656 -28.484 1 89.25 314 GLY B C 1
ATOM 5419 O O . GLY B 1 314 ? 2.221 -43.344 -29.672 1 89.25 314 GLY B O 1
ATOM 5420 N N . LYS B 1 315 ? 1.236 -43.844 -27.797 1 89 315 LYS B N 1
ATOM 5421 C CA . LYS B 1 315 ? -0.09 -43.844 -28.406 1 89 315 LYS B CA 1
ATOM 5422 C C . LYS B 1 315 ? -0.501 -42.438 -28.828 1 89 315 LYS B C 1
ATOM 5424 O O . LYS B 1 315 ? -1.366 -42.25 -29.688 1 89 315 LYS B O 1
ATOM 5429 N N . ASN B 1 316 ? 0.066 -41.438 -28.188 1 91.06 316 ASN B N 1
ATOM 5430 C CA . ASN B 1 316 ? -0.13 -40.031 -28.5 1 91.06 316 ASN B CA 1
ATOM 5431 C C . ASN B 1 316 ? -1.611 -39.656 -28.562 1 91.06 316 ASN B C 1
ATOM 5433 O O . ASN B 1 316 ? -2.062 -39.031 -29.516 1 91.06 316 ASN B O 1
ATOM 5437 N N . SER B 1 317 ? -2.416 -40.156 -27.641 1 90.44 317 SER B N 1
ATOM 5438 C CA . SER B 1 317 ? -3.836 -39.875 -27.469 1 90.44 317 SER B CA 1
ATOM 5439 C C . SER B 1 317 ? -4.18 -39.656 -26 1 90.44 317 SER B C 1
ATOM 5441 O O . SER B 1 317 ? -3.447 -40.125 -25.109 1 90.44 317 SER B O 1
ATOM 5443 N N . PHE B 1 318 ? -5.309 -38.969 -25.812 1 92.12 318 PHE B N 1
ATOM 5444 C CA . PHE B 1 318 ? -5.801 -38.75 -24.453 1 92.12 318 PHE B CA 1
ATOM 5445 C C . PHE B 1 318 ? -6.941 -39.719 -24.156 1 92.12 318 PHE B C 1
ATOM 5447 O O . PHE B 1 318 ? -7.809 -39.438 -23.328 1 92.12 318 PHE B O 1
ATOM 5454 N N . GLY B 1 319 ? -7.012 -40.812 -24.797 1 87.12 319 GLY B N 1
ATOM 5455 C CA . GLY B 1 319 ? -8.109 -41.781 -24.75 1 87.12 319 GLY B CA 1
ATOM 5456 C C . GLY B 1 319 ? -8.477 -42.219 -23.344 1 87.12 319 GLY B C 1
ATOM 5457 O O . GLY B 1 319 ? -9.656 -42.344 -23.016 1 87.12 319 GLY B O 1
ATOM 5458 N N . SER B 1 320 ? -7.48 -42.562 -22.484 1 88.12 320 SER B N 1
ATOM 5459 C CA . SER B 1 320 ? -7.746 -43 -21.125 1 88.12 320 SER B CA 1
ATOM 5460 C C . SER B 1 320 ? -8.531 -41.969 -20.328 1 88.12 320 SER B C 1
ATOM 5462 O O . SER B 1 320 ? -9.391 -42.312 -19.516 1 88.12 320 SER B O 1
ATOM 5464 N N . LEU B 1 321 ? -8.281 -40.688 -20.562 1 89.81 321 LEU B N 1
ATOM 5465 C CA . LEU B 1 321 ? -8.961 -39.625 -19.859 1 89.81 321 LEU B CA 1
ATOM 5466 C C . LEU B 1 321 ? -10.422 -39.531 -20.281 1 89.81 321 LEU B C 1
ATOM 5468 O O . LEU B 1 321 ? -11.289 -39.156 -19.484 1 89.81 321 LEU B O 1
ATOM 5472 N N . MET B 1 322 ? -10.711 -39.875 -21.5 1 80.56 322 MET B N 1
ATOM 5473 C CA . MET B 1 322 ? -12.07 -39.875 -22.031 1 80.56 322 MET B CA 1
ATOM 5474 C C . MET B 1 322 ? -12.891 -41.031 -21.438 1 80.56 322 MET B C 1
ATOM 5476 O O . MET B 1 322 ? -14.117 -41 -21.484 1 80.56 322 MET B O 1
ATOM 5480 N N . ARG B 1 323 ? -12.109 -42 -20.984 1 79.81 323 ARG B N 1
ATOM 5481 C CA . ARG B 1 323 ? -12.781 -43.156 -20.406 1 79.81 323 ARG B CA 1
ATOM 5482 C C . ARG B 1 323 ? -12.875 -43.062 -18.891 1 79.81 323 ARG B C 1
ATOM 5484 O O . ARG B 1 323 ? -13.102 -44.031 -18.203 1 79.81 323 ARG B O 1
ATOM 5491 N N . GLY B 1 324 ? -12.562 -41.875 -18.359 1 81.94 324 GLY B N 1
ATOM 5492 C CA . GLY B 1 324 ? -12.828 -41.625 -16.953 1 81.94 324 GLY B CA 1
ATOM 5493 C C . GLY B 1 324 ? -11.578 -41.625 -16.094 1 81.94 324 GLY B C 1
ATOM 5494 O O . GLY B 1 324 ? -11.664 -41.562 -14.867 1 81.94 324 GLY B O 1
ATOM 5495 N N . ALA B 1 325 ? -10.375 -41.781 -16.641 1 88.19 325 ALA B N 1
ATOM 5496 C CA . ALA B 1 325 ? -9.141 -41.688 -15.867 1 88.19 325 ALA B CA 1
ATOM 5497 C C . ALA B 1 325 ? -8.969 -40.312 -15.25 1 88.19 325 ALA B C 1
ATOM 5499 O O . ALA B 1 325 ? -9.406 -39.312 -15.82 1 88.19 325 ALA B O 1
ATOM 5500 N N . ASP B 1 326 ? -8.359 -40.281 -14.062 1 92.25 326 ASP B N 1
ATOM 5501 C CA . ASP B 1 326 ? -8.234 -39.031 -13.352 1 92.25 326 ASP B CA 1
ATOM 5502 C C . ASP B 1 326 ? -6.863 -38.406 -13.586 1 92.25 326 ASP B C 1
ATOM 5504 O O . ASP B 1 326 ? -6.551 -37.344 -13.016 1 92.25 326 ASP B O 1
ATOM 5508 N N . LYS B 1 327 ? -6.023 -39.094 -14.367 1 94.81 327 LYS B N 1
ATOM 5509 C CA . LYS B 1 327 ? -4.711 -38.562 -14.711 1 94.81 327 LYS B CA 1
ATOM 5510 C C . LYS B 1 327 ? -4.102 -39.312 -15.891 1 94.81 327 LYS B C 1
ATOM 5512 O O . LYS B 1 327 ? -4.523 -40.438 -16.203 1 94.81 327 LYS B O 1
ATOM 5517 N N . LEU B 1 328 ? -3.174 -38.719 -16.609 1 95.62 328 LEU B N 1
ATOM 5518 C CA . LEU B 1 328 ? -2.414 -39.312 -17.703 1 95.62 328 LEU B CA 1
ATOM 5519 C C . LEU B 1 328 ? -0.972 -38.812 -17.688 1 95.62 328 LEU B C 1
ATOM 5521 O O . LEU B 1 328 ? -0.726 -37.625 -17.656 1 95.62 328 LEU B O 1
ATOM 5525 N N . LYS B 1 329 ? -0.083 -39.75 -17.688 1 96.38 329 LYS B N 1
ATOM 5526 C CA . LYS B 1 329 ? 1.335 -39.406 -17.703 1 96.38 329 LYS B CA 1
ATOM 5527 C C . LYS B 1 329 ? 1.761 -38.844 -19.062 1 96.38 329 LYS B C 1
ATOM 5529 O O . LYS B 1 329 ? 1.399 -39.406 -20.094 1 96.38 329 LYS B O 1
ATOM 5534 N N . LEU B 1 330 ? 2.467 -37.781 -19.031 1 96.62 330 LEU B N 1
ATOM 5535 C CA . LEU B 1 330 ? 2.992 -37.156 -20.25 1 96.62 330 LEU B CA 1
ATOM 5536 C C . LEU B 1 330 ? 4.492 -37.406 -20.375 1 96.62 330 LEU B C 1
ATOM 5538 O O . LEU B 1 330 ? 5.164 -37.719 -19.375 1 96.62 330 LEU B O 1
ATOM 5542 N N . THR B 1 331 ? 4.969 -37.344 -21.625 1 95.06 331 THR B N 1
ATOM 5543 C CA . THR B 1 331 ? 6.414 -37.281 -21.812 1 95.06 331 THR B CA 1
ATOM 5544 C C . THR B 1 331 ? 6.98 -35.969 -21.266 1 95.06 331 THR B C 1
ATOM 5546 O O . THR B 1 331 ? 6.262 -35 -21.172 1 95.06 331 THR B O 1
ATOM 5549 N N . LYS B 1 332 ? 8.211 -36.062 -20.906 1 92.5 332 LYS B N 1
ATOM 5550 C CA . LYS B 1 332 ? 8.875 -34.844 -20.406 1 92.5 332 LYS B CA 1
ATOM 5551 C C . LYS B 1 332 ? 8.875 -33.75 -21.453 1 92.5 332 LYS B C 1
ATOM 5553 O O . LYS B 1 332 ? 8.703 -32.562 -21.109 1 92.5 332 LYS B O 1
ATOM 5558 N N . GLU B 1 333 ? 9.07 -34.094 -22.688 1 91 333 GLU B N 1
ATOM 5559 C CA . GLU B 1 333 ? 9.141 -33.156 -23.781 1 91 333 GLU B CA 1
ATOM 5560 C C . GLU B 1 333 ? 7.824 -32.406 -23.938 1 91 333 GLU B C 1
ATOM 5562 O O . GLU B 1 333 ? 7.809 -31.172 -24.016 1 91 333 GLU B O 1
ATOM 5567 N N . PHE B 1 334 ? 6.77 -33.156 -23.969 1 94 334 PHE B N 1
ATOM 5568 C CA . PHE B 1 334 ? 5.469 -32.531 -24.156 1 94 334 PHE B CA 1
ATOM 5569 C C . PHE B 1 334 ? 5.062 -31.75 -22.906 1 94 334 PHE B C 1
ATOM 5571 O O . PHE B 1 334 ? 4.512 -30.656 -23 1 94 334 PHE B O 1
ATOM 5578 N N . GLY B 1 335 ? 5.332 -32.312 -21.75 1 94.94 335 GLY B N 1
ATOM 5579 C CA . GLY B 1 335 ? 5.07 -31.625 -20.5 1 94.94 335 GLY B CA 1
ATOM 5580 C C . GLY B 1 335 ? 5.773 -30.281 -20.406 1 94.94 335 GLY B C 1
ATOM 5581 O O . GLY B 1 335 ? 5.156 -29.266 -20.062 1 94.94 335 GLY B O 1
ATOM 5582 N N . ASN B 1 336 ? 7.008 -30.281 -20.75 1 91 336 ASN B N 1
ATOM 5583 C CA . ASN B 1 336 ? 7.789 -29.047 -20.734 1 91 336 ASN B CA 1
ATOM 5584 C C . ASN B 1 336 ? 7.273 -28.047 -21.75 1 91 336 ASN B C 1
ATOM 5586 O O . ASN B 1 336 ? 7.293 -26.844 -21.516 1 91 336 ASN B O 1
ATOM 5590 N N . PHE B 1 337 ? 6.922 -28.578 -22.891 1 91.81 337 PHE B N 1
ATOM 5591 C CA . PHE B 1 337 ? 6.352 -27.719 -23.922 1 91.81 337 PHE B CA 1
ATOM 5592 C C . PHE B 1 337 ? 5.137 -26.969 -23.391 1 91.81 337 PHE B C 1
ATOM 5594 O O . PHE B 1 337 ? 5.039 -25.75 -23.562 1 91.81 337 PHE B O 1
ATOM 5601 N N . LEU B 1 338 ? 4.211 -27.719 -22.766 1 95.62 338 LEU B N 1
ATOM 5602 C CA . LEU B 1 338 ? 3.012 -27.094 -22.219 1 95.62 338 LEU B CA 1
ATOM 5603 C C . LEU B 1 338 ? 3.371 -26.125 -21.094 1 95.62 338 LEU B C 1
ATOM 5605 O O . LEU B 1 338 ? 2.871 -25 -21.062 1 95.62 338 LEU B O 1
ATOM 5609 N N . LEU B 1 339 ? 4.188 -26.578 -20.203 1 93.31 339 LEU B N 1
ATOM 5610 C CA . LEU B 1 339 ? 4.598 -25.766 -19.062 1 93.31 339 LEU B CA 1
ATOM 5611 C C . LEU B 1 339 ? 5.215 -24.453 -19.516 1 93.31 339 LEU B C 1
ATOM 5613 O O . LEU B 1 339 ? 4.832 -23.375 -19.031 1 93.31 339 LEU B O 1
ATOM 5617 N N . ASP B 1 340 ? 6.145 -24.531 -20.406 1 87 340 ASP B N 1
ATOM 5618 C CA . ASP B 1 340 ? 6.855 -23.344 -20.891 1 87 340 ASP B CA 1
ATOM 5619 C C . ASP B 1 340 ? 5.891 -22.344 -21.547 1 87 340 ASP B C 1
ATOM 5621 O O . ASP B 1 340 ? 5.988 -21.141 -21.312 1 87 340 ASP B O 1
ATOM 5625 N N . LYS B 1 341 ? 5.039 -22.875 -22.328 1 90.31 341 LYS B N 1
ATOM 5626 C CA . LYS B 1 341 ? 4.07 -22.016 -23.016 1 90.31 341 LYS B CA 1
ATOM 5627 C C . LYS B 1 341 ? 3.188 -21.281 -22.016 1 90.31 341 LYS B C 1
ATOM 5629 O O . LYS B 1 341 ? 3.014 -20.062 -22.109 1 90.31 341 LYS B O 1
ATOM 5634 N N . ILE B 1 342 ? 2.645 -22.016 -21.062 1 94.25 342 ILE B N 1
ATOM 5635 C CA . ILE B 1 342 ? 1.701 -21.422 -20.109 1 94.25 342 ILE B CA 1
ATOM 5636 C C . ILE B 1 342 ? 2.443 -20.5 -19.156 1 94.25 342 ILE B C 1
ATOM 5638 O O . ILE B 1 342 ? 1.928 -19.453 -18.766 1 94.25 342 ILE B O 1
ATOM 5642 N N . LEU B 1 343 ? 3.613 -20.875 -18.781 1 87.75 343 LEU B N 1
ATOM 5643 C CA . LEU B 1 343 ? 4.43 -20.031 -17.906 1 87.75 343 LEU B CA 1
ATOM 5644 C C . LEU B 1 343 ? 4.73 -18.688 -18.578 1 87.75 343 LEU B C 1
ATOM 5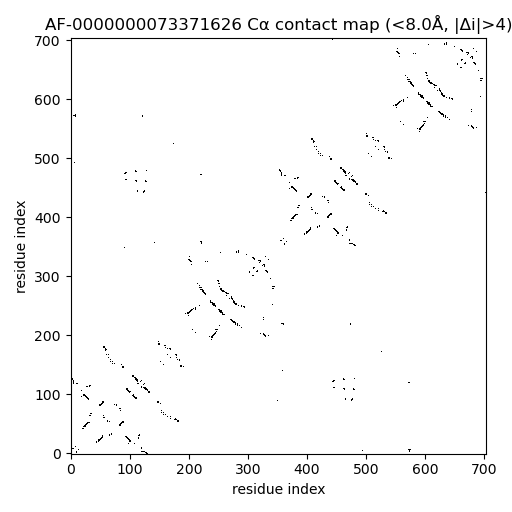646 O O . LEU B 1 343 ? 4.73 -17.656 -17.906 1 87.75 343 LEU B O 1
ATOM 5650 N N . LYS B 1 344 ? 5.039 -18.797 -19.828 1 82.12 344 LYS B N 1
ATOM 5651 C CA . LYS B 1 344 ? 5.305 -17.562 -20.562 1 82.12 344 LYS B CA 1
ATOM 5652 C C . LYS B 1 344 ? 4.09 -16.625 -20.531 1 82.12 344 LYS B C 1
ATOM 5654 O O . LYS B 1 344 ? 4.223 -15.438 -20.266 1 82.12 344 LYS B O 1
ATOM 5659 N N . ILE B 1 345 ? 2.949 -17.172 -20.781 1 88.31 345 ILE B N 1
ATOM 5660 C CA . ILE B 1 345 ? 1.716 -16.406 -20.766 1 88.31 345 ILE B CA 1
ATOM 5661 C C . ILE B 1 345 ? 1.468 -15.867 -19.359 1 88.31 345 ILE B C 1
ATOM 5663 O O . ILE B 1 345 ? 1.081 -14.711 -19.188 1 88.31 345 ILE B O 1
ATOM 5667 N N . ASP B 1 346 ? 1.675 -16.75 -18.406 1 88.44 346 ASP B N 1
ATOM 5668 C CA . ASP B 1 346 ? 1.493 -16.359 -17.016 1 88.44 346 ASP B CA 1
ATOM 5669 C C . ASP B 1 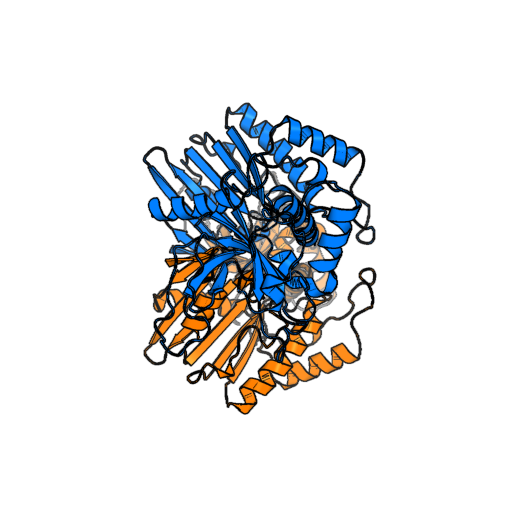346 ? 2.357 -15.148 -16.672 1 88.44 346 ASP B C 1
ATOM 5671 O O . ASP B 1 346 ? 1.891 -14.211 -16.016 1 88.44 346 ASP B O 1
ATOM 5675 N N . SER B 1 347 ? 3.553 -15.211 -17.141 1 75.75 347 SER B N 1
ATOM 5676 C CA . SER B 1 347 ? 4.496 -14.125 -16.906 1 75.75 347 SER B CA 1
ATOM 5677 C C . SER B 1 347 ? 4.059 -12.844 -17.609 1 75.75 347 SER B C 1
ATOM 5679 O O . SER B 1 347 ? 4.203 -11.75 -17.062 1 75.75 347 SER B O 1
ATOM 5681 N N . ASP B 1 348 ? 3.506 -12.977 -18.828 1 74.62 348 ASP B N 1
ATOM 5682 C CA . ASP B 1 348 ? 3.041 -11.828 -19.594 1 74.62 348 ASP B CA 1
ATOM 5683 C C . ASP B 1 348 ? 1.847 -11.156 -18.922 1 74.62 348 ASP B C 1
ATOM 5685 O O . ASP B 1 348 ? 1.702 -9.93 -18.969 1 74.62 348 ASP B O 1
ATOM 5689 N N . LEU B 1 349 ? 1.105 -11.977 -18.297 1 77.06 349 LEU B N 1
ATOM 5690 C CA . LEU B 1 349 ? -0.096 -11.477 -17.641 1 77.06 349 LEU B CA 1
ATOM 5691 C C . LEU B 1 349 ? 0.251 -10.812 -16.312 1 77.06 349 LEU B C 1
ATOM 5693 O O . LEU B 1 349 ? -0.546 -10.039 -15.773 1 77.06 349 LEU B O 1
ATOM 5697 N N . GLU B 1 350 ? 1.386 -11.234 -15.828 1 66.69 350 GLU B N 1
ATOM 5698 C CA . GLU B 1 350 ? 1.86 -10.617 -14.594 1 66.69 350 GLU B CA 1
ATOM 5699 C C . GLU B 1 350 ? 2.242 -9.156 -14.82 1 66.69 350 GLU B C 1
ATOM 5701 O O . GLU B 1 350 ? 2.123 -8.328 -13.914 1 66.69 350 GLU B O 1
ATOM 5706 N N . LYS B 1 351 ? 2.684 -8.898 -15.953 1 53.66 351 LYS B N 1
ATOM 5707 C CA . LYS B 1 351 ? 3.199 -7.59 -16.344 1 53.66 351 LYS B CA 1
ATOM 5708 C C . LYS B 1 351 ? 2.072 -6.57 -16.484 1 53.66 351 LYS B C 1
ATOM 5710 O O . LYS B 1 351 ? 2.322 -5.367 -16.578 1 53.66 351 LYS B O 1
ATOM 5715 N N . LEU B 1 352 ? 0.782 -6.996 -16.312 1 48.56 352 LEU B N 1
ATOM 5716 C CA . LEU B 1 352 ? -0.345 -6.094 -16.531 1 48.56 352 LEU B CA 1
ATOM 5717 C C . LEU B 1 352 ? -0.987 -5.707 -15.195 1 48.56 352 LEU B C 1
ATOM 5719 O O . LEU B 1 352 ? -1.093 -6.535 -14.289 1 48.56 352 LEU B O 1
#

InterPro domains:
  IPR019065 Restriction endonuclease, type II, NgoFVII, N-terminal domain [PF09565] (15-151)
  IPR059166 PLD-like, catalytic domain [cd09176] (13-130)

Radius of gyration: 29.85 Å; Cα contacts (8 Å, |Δi|>4): 1431; chains: 2; bounding box: 65×95×66 Å

Sequence (704 aa):
MIINNLTRQNHLHHVKQIFQGAKNVFIISPYITKNIALLDFAEFNSLEKVTVVTTLKPFDKDQYSKINYFKELYNIFNSRNIEFEILIDNFLHGKIFIGENTDGSAKAIITSANFTDRGLRINNEWGILIEDAVEIRKVKNGIIDKIKFKSFNEQKIDACLEKINDTPEPKGDINPIKLNLSLLFESRENYLQIETSATFWLKPIGVSHDTIPLSEKFDEVDSNLHFSKLKPRGVRRGDILICYAVGHLNILSIYRVNSGLENTGNENDRWPYYFVGENLTPNYGREWAQQHITVTNQKNFFLQNTALDITPSGKNSFGSLMRGADKLKLTKEFGNFLLDKILKIDSDLEKLMIINNLTRQNHLHHVKQIFQGAKNVFIISPYITKNIALLDFAEFNSLEKVTVVTTLKPFDKDQYSKINYFKELYNIFNSRNIEFEILIDNFLHGKIFIGENTDGSAKAIITSANFTDRGLRINNEWGILIEDAVEIRKVKNGIIDKIKFKSFNEQKIDACLEKINDTPEPKGDINPIKLNLSLLFESRENYLQIETSATFWLKPIGVSHDTIPLSEKFDEVDSNLHFSKLKPRGVRRGDILICYAVGHLNILSIYRVNSGLENTGNENDRWPYYFVGENLTPNYGREWAQQHITVTNQKNFFLQNTALDITPSGKNSFGSLMRGADKLKLTKEFGNFLLDKILKIDSDLEKL